Protein AF-A0A2V7TRP8-F1 (afdb_monomer_lite)

Secondary structure (DSSP, 8-state):
-HHHHHHHHHHHHHHHHHHHHHHHHHHHHHHT---SS--TTEEEEEEE--STT--HHHHHHHHHHHHHHHHHHH-TTSEEEESS-TTS----EEEEESSTT----EEEEEEE-TTHHHHHT--EEEE----TTGGG-SSEEEEEEHHHHHHHHTTS--TT-EEEETTTTEEEEEEEEE----SS-SSSPPPPEEEEETTTS--SEEEEEEE-SS-HHHHHHHHHHHHHHHHTTS-------EEEHHHHHHHHHHHT----------PPPPPP------------------------------------------------------------PPPP--------------------------------------HHHHHHHHHHHT-----------SSHHHHHHHHHHHHHHHHHHSTT-EEEETTEEEEGGGGTHHHHHHHHHHHHHHH-HHHHHHHHHHHHHHHHHHHHHHHHHHHSPPPTT---HHHHHHHH---HHHHHHHHHHHHHHHHHHHHHHHHHHHHTTT--HHHHHHHHHHHHHHHHHHHHHHHHHBTTB-HHHHHHHHHHHHHHHHHHHHHHHHHHHHHHHHHHHHHT-----SS----TT----

pLDDT: mean 70.8, std 24.38, range [22.66, 97.25]

Sequence (617 aa):
LRRAFVTGEIALAFVLLASVSVLGRSLVRVLKVNPGFEAQGVLTLSVSLPAAGYPNERVASFYAGLQRALAERLGPRASSIVDELPLTGDRGRALVSARPTDAGPEAVVREAGPDYFEVMQIPVVAGRSFDAHDDTAVQARVIVSESLAWRLFASERPVGHRIRLGPTGQEAEIIGVVGDVKHRALDEAPSPTVYLSGLQSPSRSRIVVVRSARPDADVIAVVREEVARLAGGRGLAGSARATRAHRDVHGIRAARARPRRDRAVRRRRPRRRLPTGRAGAAHRAGRRSGTHPARNAGTRRVDGGARPGGGGPAVDLGGAHVQWPRIRHGSSRWPEHRRARRDAHGGRRPRRVPRSAARGAHRSADRPSKRIGSGRRLRAMAAIETATSPLPGRRSYRYYDFVMAAFVTVLLCANLIGAAKVCRIGPVTFGAGVLFFPISYVFGDVLTEVYGYARARKVVWSGFAALVFASFMSWAVLAFPPAPDWHDQAAYEAVFGGTPRIALASLVAYWAGEFCNSYVLARMKVLSEGRHLWMRTIGSTIAGEGVDSLIFYPLAFLGRWETPVVFKVLFFNYLVKVGWEAAVTPVTYKVVNFLKRAEHEDYFDRRTDFNPFKLGA

Structure (mmCIF, N/CA/C/O backbone):
data_AF-A0A2V7TRP8-F1
#
_entry.id   AF-A0A2V7TRP8-F1
#
loop_
_atom_site.group_PDB
_atom_site.id
_atom_site.type_symbol
_atom_site.label_atom_id
_atom_site.label_alt_id
_atom_site.label_comp_id
_atom_site.label_asym_id
_atom_site.label_entity_id
_atom_site.label_seq_id
_atom_site.pdbx_PDB_ins_code
_atom_site.Cartn_x
_atom_site.Cartn_y
_atom_site.Cartn_z
_atom_site.occupancy
_atom_site.B_iso_or_equiv
_atom_site.auth_seq_id
_atom_site.auth_comp_id
_atom_site.auth_asym_id
_atom_site.auth_atom_id
_atom_site.pdbx_PDB_model_num
ATOM 1 N N . LEU A 1 1 ? 0.925 14.815 -37.763 1.00 55.44 1 LEU A N 1
ATOM 2 C CA . LEU A 1 1 ? -0.342 14.881 -36.995 1.00 55.44 1 LEU A CA 1
ATOM 3 C C . LEU A 1 1 ? -0.880 13.500 -36.630 1.00 55.44 1 LEU A C 1
ATOM 5 O O . LEU A 1 1 ? -0.786 13.160 -35.464 1.00 55.44 1 LEU A O 1
ATOM 9 N N . ARG A 1 2 ? -1.334 12.657 -37.571 1.00 54.00 2 ARG A N 1
ATOM 10 C CA . ARG A 1 2 ? -1.901 11.324 -37.246 1.00 54.00 2 ARG A CA 1
ATOM 11 C C . ARG A 1 2 ? -0.996 10.423 -36.385 1.00 54.00 2 ARG A C 1
ATOM 13 O O . ARG A 1 2 ? -1.468 9.847 -35.421 1.00 54.00 2 ARG A O 1
ATOM 20 N N . ARG A 1 3 ? 0.306 10.349 -36.693 1.00 49.78 3 ARG A N 1
ATOM 21 C CA . ARG A 1 3 ? 1.276 9.558 -35.908 1.00 49.78 3 ARG A CA 1
ATOM 22 C C . ARG A 1 3 ? 1.491 10.108 -34.492 1.00 49.78 3 ARG A C 1
ATOM 24 O O . ARG A 1 3 ? 1.522 9.334 -33.554 1.00 49.78 3 ARG A O 1
ATOM 31 N N . ALA A 1 4 ? 1.527 11.432 -34.332 1.00 62.38 4 ALA A N 1
ATOM 32 C CA . ALA A 1 4 ? 1.638 12.071 -33.018 1.00 62.38 4 ALA A CA 1
ATOM 33 C C . ALA A 1 4 ? 0.401 11.816 -32.139 1.00 62.38 4 ALA A C 1
ATOM 35 O O . ALA A 1 4 ? 0.543 11.583 -30.944 1.00 62.38 4 ALA A O 1
ATOM 36 N N . PHE A 1 5 ? -0.796 11.793 -32.738 1.00 66.00 5 PHE A N 1
ATOM 37 C CA . PHE A 1 5 ? -2.024 11.417 -32.033 1.00 66.00 5 PHE A CA 1
ATOM 38 C C . PHE A 1 5 ? -1.991 9.962 -31.559 1.00 66.00 5 PHE A C 1
ATOM 40 O O . PHE A 1 5 ? -2.284 9.710 -30.399 1.00 66.00 5 PHE A O 1
ATOM 47 N N . VAL A 1 6 ? -1.563 9.025 -32.410 1.00 75.88 6 VAL A N 1
ATOM 48 C CA . VAL A 1 6 ? -1.481 7.598 -32.050 1.00 75.88 6 VAL A CA 1
ATOM 49 C C . VAL A 1 6 ? -0.428 7.344 -30.965 1.00 75.88 6 VAL A C 1
ATOM 51 O O . VAL A 1 6 ? -0.683 6.600 -30.024 1.00 75.88 6 VAL A O 1
ATOM 54 N N . THR A 1 7 ? 0.743 7.984 -31.044 1.00 70.50 7 THR A N 1
ATOM 55 C CA . THR A 1 7 ? 1.763 7.879 -29.987 1.00 70.50 7 THR A CA 1
ATOM 56 C C . THR A 1 7 ? 1.264 8.473 -28.669 1.00 70.50 7 THR A C 1
ATOM 58 O O . THR A 1 7 ? 1.469 7.872 -27.617 1.00 70.50 7 THR A O 1
ATOM 61 N N . GLY A 1 8 ? 0.566 9.614 -28.720 1.00 73.31 8 GLY A N 1
ATOM 62 C CA . GLY A 1 8 ? -0.069 10.213 -27.545 1.00 73.31 8 GLY A CA 1
ATOM 63 C C . GLY A 1 8 ? -1.143 9.311 -26.933 1.00 73.31 8 GLY A C 1
ATOM 64 O O . GLY A 1 8 ? -1.200 9.168 -25.717 1.00 73.31 8 GLY A O 1
ATOM 65 N N . GLU A 1 9 ? -1.944 8.650 -27.765 1.00 78.50 9 GLU A N 1
ATOM 66 C CA . GLU A 1 9 ? -2.997 7.726 -27.339 1.00 78.50 9 GLU A CA 1
ATOM 67 C C . GLU A 1 9 ? -2.425 6.481 -26.648 1.00 78.50 9 GLU A C 1
ATOM 69 O O . GLU A 1 9 ? -2.890 6.100 -25.575 1.00 78.50 9 GLU A O 1
ATOM 74 N N . ILE A 1 10 ? -1.362 5.889 -27.199 1.00 77.31 10 ILE A N 1
ATOM 75 C CA . ILE A 1 10 ? -0.701 4.719 -26.602 1.00 77.31 10 ILE A CA 1
ATOM 76 C C . ILE A 1 10 ? 0.007 5.094 -25.296 1.00 77.31 10 ILE A C 1
ATOM 78 O O . ILE A 1 10 ? -0.118 4.371 -24.307 1.00 77.31 10 ILE A O 1
ATOM 82 N N . ALA A 1 11 ? 0.711 6.229 -25.255 1.00 73.19 11 ALA A N 1
ATOM 83 C CA . ALA A 1 11 ? 1.341 6.713 -24.027 1.00 73.19 11 ALA A CA 1
ATOM 84 C C . ALA A 1 11 ? 0.295 6.959 -22.926 1.00 73.19 11 ALA A C 1
ATOM 86 O O . ALA A 1 11 ? 0.476 6.520 -21.790 1.00 73.19 11 ALA A O 1
ATOM 87 N N . LEU A 1 12 ? -0.839 7.580 -23.272 1.00 71.94 12 LEU A N 1
ATOM 88 C CA . LEU A 1 12 ? -1.950 7.800 -22.348 1.00 71.94 12 LEU A CA 1
ATOM 89 C C . LEU A 1 12 ? -2.560 6.476 -21.868 1.00 71.94 12 LEU A C 1
ATOM 91 O O . LEU A 1 12 ? -2.839 6.333 -20.679 1.00 71.94 12 LEU A O 1
ATOM 95 N N . ALA A 1 13 ? -2.720 5.492 -22.756 1.00 78.56 13 ALA A N 1
ATOM 96 C CA . ALA A 1 13 ? -3.227 4.169 -22.398 1.00 78.56 13 ALA A CA 1
ATOM 97 C C . ALA A 1 13 ? -2.309 3.455 -21.392 1.00 78.56 13 ALA A C 1
ATOM 99 O O . ALA A 1 13 ? -2.800 2.885 -20.418 1.00 78.56 13 ALA A O 1
ATOM 100 N N . PHE A 1 14 ? -0.987 3.535 -21.569 1.00 80.62 14 PHE A N 1
ATOM 101 C CA . PHE A 1 14 ? -0.025 2.970 -20.618 1.00 80.62 14 PHE A CA 1
ATOM 102 C C . PHE A 1 14 ? -0.053 3.679 -19.263 1.00 80.62 14 PHE A C 1
ATOM 104 O O . PHE A 1 14 ? -0.049 3.007 -18.230 1.00 80.62 14 PHE A O 1
ATOM 111 N N . VAL A 1 15 ? -0.139 5.013 -19.253 1.00 82.31 15 VAL A N 1
ATOM 112 C CA . VAL A 1 15 ? -0.283 5.791 -18.012 1.00 82.31 15 VAL A CA 1
ATOM 113 C C . VAL A 1 15 ? -1.565 5.395 -17.283 1.00 82.31 15 VAL A C 1
ATOM 115 O O . VAL A 1 15 ? -1.511 5.065 -16.100 1.00 82.31 15 VAL A O 1
ATOM 118 N N . LEU A 1 16 ? -2.699 5.334 -17.986 1.00 81.19 16 LEU A N 1
ATOM 119 C CA . LEU A 1 16 ? -3.979 4.924 -17.404 1.00 81.19 16 LEU A CA 1
ATOM 120 C C . LEU A 1 16 ? -3.920 3.501 -16.841 1.00 81.19 16 LEU A C 1
ATOM 122 O O . LEU A 1 16 ? -4.397 3.258 -15.733 1.00 81.19 16 LEU A O 1
ATOM 126 N N . LEU A 1 17 ? -3.301 2.567 -17.561 1.00 80.44 17 LEU A N 1
ATOM 127 C CA . LEU A 1 17 ? -3.190 1.176 -17.128 1.00 80.44 17 LEU A CA 1
ATOM 128 C C . LEU A 1 17 ? -2.271 1.027 -15.905 1.00 80.44 17 LEU A C 1
ATOM 130 O O . LEU A 1 17 ? -2.589 0.271 -14.980 1.00 80.44 17 LEU A O 1
ATOM 134 N N . ALA A 1 18 ? -1.178 1.792 -15.842 1.00 71.44 18 ALA A N 1
ATOM 135 C CA . ALA A 1 18 ? -0.313 1.866 -14.668 1.00 71.44 18 ALA A CA 1
ATOM 136 C C . ALA A 1 18 ? -1.047 2.478 -13.463 1.00 71.44 18 ALA A C 1
ATOM 138 O O . ALA A 1 18 ? -1.018 1.898 -12.374 1.00 71.44 18 ALA A O 1
ATOM 139 N N . SER A 1 19 ? -1.775 3.584 -13.655 1.00 71.19 19 SER A N 1
ATOM 140 C CA . SER A 1 19 ? -2.588 4.215 -12.609 1.00 71.19 19 SER A CA 1
ATOM 141 C C . SER A 1 19 ? -3.658 3.266 -12.070 1.00 71.19 19 SER A C 1
ATOM 143 O O . SER A 1 19 ? -3.768 3.100 -10.857 1.00 71.19 19 SER A O 1
ATOM 145 N N . VAL A 1 20 ? -4.398 2.575 -12.944 1.00 78.88 20 VAL A N 1
ATOM 146 C CA . VAL A 1 20 ? -5.400 1.571 -12.545 1.00 78.88 20 VAL A CA 1
ATOM 147 C C . VAL A 1 20 ? -4.753 0.408 -11.797 1.00 78.88 20 VAL A C 1
ATOM 149 O O . VAL A 1 20 ? -5.308 -0.061 -10.809 1.00 78.88 20 VAL A O 1
ATOM 152 N N . SER A 1 21 ? -3.562 -0.034 -12.201 1.00 66.44 21 SER A N 1
ATOM 153 C CA . SER A 1 21 ? -2.849 -1.124 -11.521 1.00 66.44 21 SER A CA 1
ATOM 154 C C . SER A 1 21 ? -2.388 -0.732 -10.113 1.00 66.44 21 SER A C 1
ATOM 156 O O . SER A 1 21 ? -2.500 -1.527 -9.177 1.00 66.44 21 SER A O 1
ATOM 158 N N . VAL A 1 22 ? -1.891 0.496 -9.937 1.00 73.69 22 VAL A N 1
ATOM 159 C CA . VAL A 1 22 ? -1.499 1.034 -8.624 1.00 73.69 22 VAL A CA 1
ATOM 160 C C . VAL A 1 22 ? -2.725 1.224 -7.734 1.00 73.69 22 VAL A C 1
ATOM 162 O O . VAL A 1 22 ? -2.718 0.773 -6.588 1.00 73.69 22 VAL A O 1
ATOM 165 N N . LEU A 1 23 ? -3.803 1.803 -8.270 1.00 72.25 23 LEU A N 1
ATOM 166 C CA . LEU A 1 23 ? -5.073 1.961 -7.558 1.00 72.25 23 LEU A CA 1
ATOM 167 C C . LEU A 1 23 ? -5.680 0.608 -7.179 1.00 72.25 23 LEU A C 1
ATOM 169 O O . LEU A 1 23 ? -6.109 0.430 -6.043 1.00 72.25 23 LEU A O 1
ATOM 173 N N . GLY A 1 24 ? -5.653 -0.368 -8.087 1.00 70.81 24 GLY A N 1
ATOM 174 C CA . GLY A 1 24 ? -6.126 -1.728 -7.844 1.00 70.81 24 GLY A CA 1
ATOM 175 C C . GLY A 1 24 ? -5.341 -2.416 -6.730 1.00 70.81 24 GLY A C 1
ATOM 176 O O . GLY A 1 24 ? -5.936 -3.007 -5.831 1.00 70.81 24 GLY A O 1
ATOM 177 N N . ARG A 1 25 ? -4.009 -2.279 -6.712 1.00 63.88 25 ARG A N 1
ATOM 178 C CA . ARG A 1 25 ? -3.171 -2.802 -5.618 1.00 63.88 25 ARG A CA 1
ATOM 179 C C . ARG A 1 25 ? -3.407 -2.080 -4.295 1.00 63.88 25 ARG A C 1
ATOM 181 O O . ARG A 1 25 ? -3.449 -2.748 -3.265 1.00 63.88 25 ARG A O 1
ATOM 188 N N . SER A 1 26 ? -3.571 -0.758 -4.314 1.00 60.62 26 SER A N 1
ATOM 189 C CA . SER A 1 26 ? -3.910 0.027 -3.121 1.00 60.62 26 SER A CA 1
ATOM 190 C C . SER A 1 26 ? -5.254 -0.423 -2.543 1.00 60.62 26 SER A C 1
ATOM 192 O O . SER A 1 26 ? -5.346 -0.752 -1.363 1.00 60.62 26 SER A O 1
ATOM 194 N N . LEU A 1 27 ? -6.264 -0.588 -3.402 1.00 65.69 27 LEU A N 1
ATOM 195 C CA . LEU A 1 27 ? -7.580 -1.082 -3.014 1.00 65.69 27 LEU A CA 1
ATOM 196 C C . LEU A 1 27 ? -7.511 -2.498 -2.429 1.00 65.69 27 LEU A C 1
ATOM 198 O O . LEU A 1 27 ? -8.081 -2.739 -1.370 1.00 65.69 27 LEU A O 1
ATOM 202 N N . VAL A 1 28 ? -6.785 -3.425 -3.064 1.00 64.31 28 VAL A N 1
ATOM 203 C CA . VAL A 1 28 ? -6.601 -4.791 -2.538 1.00 64.31 28 VAL A CA 1
ATOM 204 C C . VAL A 1 28 ? -5.853 -4.782 -1.204 1.00 64.31 28 VAL A C 1
ATOM 206 O O . VAL A 1 28 ? -6.186 -5.572 -0.325 1.00 64.31 28 VAL A O 1
ATOM 209 N N . ARG A 1 29 ? -4.865 -3.896 -1.025 1.00 62.72 29 ARG A N 1
ATOM 210 C CA . ARG A 1 29 ? -4.139 -3.759 0.243 1.00 62.72 29 ARG A CA 1
ATOM 211 C C . ARG A 1 29 ? -5.068 -3.269 1.348 1.00 62.72 29 ARG A C 1
ATOM 213 O O . ARG A 1 29 ? -5.086 -3.897 2.396 1.00 62.72 29 ARG A O 1
ATOM 220 N N . VAL A 1 30 ? -5.880 -2.242 1.089 1.00 61.19 30 VAL A N 1
ATOM 221 C CA . VAL A 1 30 ? -6.886 -1.730 2.038 1.00 61.19 30 VAL A CA 1
ATOM 222 C C . VAL A 1 30 ? -7.924 -2.801 2.390 1.00 61.19 30 VAL A C 1
ATOM 224 O O . VAL A 1 30 ? -8.278 -2.943 3.553 1.00 61.19 30 VAL A O 1
ATOM 227 N N . LEU A 1 31 ? -8.368 -3.602 1.416 1.00 64.25 31 LEU A N 1
ATOM 228 C CA . LEU A 1 31 ? -9.324 -4.695 1.650 1.00 64.25 31 LEU A CA 1
ATOM 229 C C . LEU A 1 31 ? -8.741 -5.871 2.450 1.00 64.25 31 LEU A C 1
ATOM 231 O O . LEU A 1 31 ? -9.507 -6.666 2.983 1.00 64.25 31 LEU A O 1
ATOM 235 N N . LYS A 1 32 ? -7.411 -6.001 2.520 1.00 64.38 32 LYS A N 1
ATOM 236 C CA . LYS A 1 32 ? -6.712 -7.046 3.286 1.00 64.38 32 LYS A CA 1
ATOM 237 C C . LYS A 1 32 ? -6.153 -6.553 4.621 1.00 64.38 32 LYS A C 1
ATOM 239 O O . LYS A 1 32 ? -5.512 -7.337 5.317 1.00 64.38 32 LYS A O 1
ATOM 244 N N . VAL A 1 33 ? -6.339 -5.277 4.973 1.00 74.06 33 VAL A N 1
ATOM 245 C CA . VAL A 1 33 ? -5.919 -4.791 6.290 1.00 74.06 33 VAL A CA 1
ATOM 246 C C . VAL A 1 33 ? -6.777 -5.477 7.342 1.00 74.06 33 VAL A C 1
ATOM 248 O O . VAL A 1 33 ? -7.998 -5.355 7.315 1.00 74.06 33 VAL A O 1
ATOM 251 N N . ASN A 1 34 ? -6.128 -6.188 8.263 1.00 79.50 34 ASN A N 1
ATOM 252 C CA . ASN A 1 34 ? -6.796 -6.774 9.413 1.00 79.50 34 ASN A CA 1
ATOM 253 C C . ASN A 1 34 ? -7.303 -5.635 10.324 1.00 79.50 34 ASN A C 1
ATOM 255 O O . ASN A 1 34 ? -6.483 -4.857 10.825 1.00 79.50 34 ASN A O 1
ATOM 259 N N . PRO A 1 35 ? -8.624 -5.494 10.526 1.00 85.75 35 PRO A N 1
ATOM 260 C CA . PRO A 1 35 ? -9.181 -4.424 11.343 1.00 85.75 35 PRO A CA 1
ATOM 261 C C . PRO A 1 35 ? -9.107 -4.707 12.856 1.00 85.75 35 PRO A C 1
ATOM 263 O O . PRO A 1 35 ? -9.474 -3.832 13.642 1.00 85.75 35 PRO A O 1
ATOM 266 N N . GLY A 1 36 ? -8.651 -5.898 13.261 1.00 87.56 36 GLY A N 1
ATOM 267 C CA . GLY A 1 36 ? -8.557 -6.341 14.656 1.00 87.56 36 GLY A CA 1
ATOM 268 C C . GLY A 1 36 ? -9.799 -7.064 15.188 1.00 87.56 36 GLY A C 1
ATOM 269 O O . GLY A 1 36 ? -9.837 -7.409 16.363 1.00 87.56 36 GLY A O 1
ATOM 270 N N . PHE A 1 37 ? -10.818 -7.282 14.349 1.00 91.44 37 PHE A N 1
ATOM 271 C CA . PHE A 1 37 ? -12.077 -7.959 14.686 1.00 91.44 37 PHE A CA 1
ATO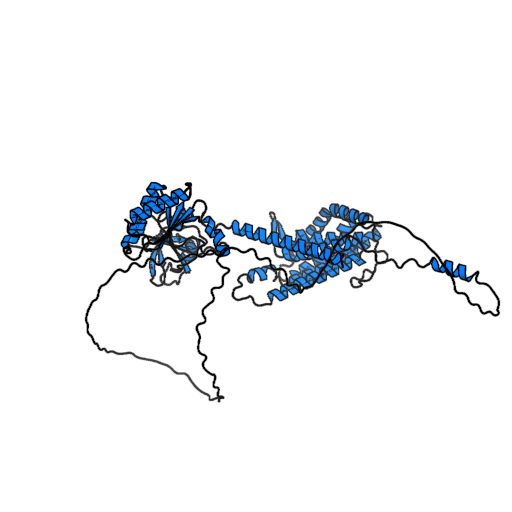M 272 C C . PHE A 1 37 ? -12.685 -8.634 13.445 1.00 91.44 37 PHE A C 1
ATOM 274 O O . PHE A 1 37 ? -12.395 -8.216 12.323 1.00 91.44 37 PHE A O 1
ATOM 281 N N . GLU A 1 38 ? -13.583 -9.609 13.623 1.00 90.31 38 GLU A N 1
ATOM 282 C CA . GLU A 1 38 ? -14.265 -10.277 12.502 1.00 90.31 38 GLU A CA 1
ATOM 283 C C . GLU A 1 38 ? -15.735 -9.876 12.386 1.00 90.31 38 GLU A C 1
ATOM 285 O O . GLU A 1 38 ? -16.582 -10.245 13.201 1.00 90.31 38 GLU A O 1
ATOM 290 N N . ALA A 1 39 ? -16.062 -9.145 11.319 1.00 86.56 39 ALA A N 1
ATOM 291 C CA . ALA A 1 39 ? -17.414 -8.647 11.074 1.00 86.56 39 ALA A CA 1
ATOM 292 C C . ALA A 1 39 ? -18.347 -9.673 10.403 1.00 86.56 39 ALA A C 1
ATOM 294 O O . ALA A 1 39 ? -19.568 -9.474 10.403 1.00 86.56 39 ALA A O 1
ATOM 295 N N . GLN A 1 40 ? -17.824 -10.734 9.769 1.00 85.56 40 GLN A N 1
ATOM 296 C CA . GLN A 1 40 ? -18.693 -11.690 9.072 1.00 85.56 40 GLN A CA 1
ATOM 297 C C . GLN A 1 40 ? -19.496 -12.514 10.082 1.00 85.56 40 GLN A C 1
ATOM 299 O O . GLN A 1 40 ? -18.984 -12.930 11.116 1.00 85.56 40 GLN A O 1
ATOM 304 N N . GLY A 1 41 ? -20.776 -12.737 9.777 1.00 87.44 41 GLY A N 1
ATOM 305 C CA . GLY A 1 41 ? -21.697 -13.455 10.664 1.00 87.44 41 GLY A CA 1
ATOM 306 C C . GLY A 1 41 ? -22.175 -12.654 11.880 1.00 87.44 41 GLY A C 1
ATOM 307 O O . GLY A 1 41 ? -22.847 -13.229 12.730 1.00 87.44 41 GLY A O 1
ATOM 308 N N . VAL A 1 42 ? -21.853 -11.353 11.968 1.00 93.06 42 VAL A N 1
ATOM 309 C CA . VAL A 1 42 ? -22.321 -10.462 13.042 1.00 93.06 42 VAL A CA 1
ATOM 310 C C . VAL A 1 42 ? -23.467 -9.573 12.554 1.00 93.06 42 VAL A C 1
ATOM 312 O O . VAL A 1 42 ? -23.335 -8.786 11.606 1.00 93.06 42 VAL A O 1
ATOM 315 N N . LEU A 1 43 ? -24.598 -9.680 13.240 1.00 92.88 43 LEU A N 1
ATOM 316 C CA . LEU A 1 43 ? -25.752 -8.805 13.117 1.00 92.88 43 LEU A CA 1
ATOM 317 C C . LEU A 1 43 ? -25.724 -7.759 14.235 1.00 92.88 43 LEU A C 1
ATOM 319 O O . LEU A 1 43 ? -25.410 -8.074 15.381 1.00 92.88 43 LEU A O 1
ATOM 323 N N . THR A 1 44 ? -26.082 -6.519 13.907 1.00 92.06 44 THR A N 1
ATOM 324 C CA . THR A 1 44 ? -26.140 -5.427 14.883 1.00 92.06 44 THR A CA 1
ATOM 325 C C . THR A 1 44 ? -27.539 -4.829 14.940 1.00 92.06 44 THR A C 1
ATOM 327 O O . THR A 1 44 ? -28.193 -4.644 13.906 1.00 92.06 44 THR A O 1
ATOM 330 N N . LEU A 1 45 ? -28.016 -4.552 16.152 1.00 90.00 45 LEU A N 1
ATOM 331 C CA . LEU A 1 45 ? -29.308 -3.921 16.394 1.00 90.00 45 LEU A CA 1
ATOM 332 C C . LEU A 1 45 ? -29.140 -2.786 17.399 1.00 90.00 45 LEU A C 1
ATOM 334 O O . LEU A 1 45 ? -28.672 -2.996 18.514 1.00 90.00 45 LEU A O 1
ATOM 338 N N . SER A 1 46 ? -29.558 -1.578 17.029 1.00 88.62 46 SER A N 1
ATOM 339 C CA . SER A 1 46 ? -29.630 -0.472 17.984 1.00 88.62 46 SER A CA 1
ATOM 340 C C . SER A 1 46 ? -30.878 -0.602 18.853 1.00 88.62 46 SER A C 1
ATOM 342 O O . SER A 1 46 ? -31.997 -0.658 18.335 1.00 88.62 46 SER A O 1
ATOM 344 N N . VAL A 1 47 ? -30.684 -0.606 20.169 1.00 88.25 47 VAL A N 1
ATOM 345 C CA . VAL A 1 47 ? -31.752 -0.592 21.170 1.00 88.25 47 VAL A CA 1
ATOM 346 C C . VAL A 1 47 ? -31.711 0.749 21.890 1.00 88.25 47 VAL A C 1
ATOM 348 O O . VAL A 1 47 ? -30.674 1.164 22.404 1.00 88.25 47 VAL A O 1
ATOM 351 N N . SER A 1 48 ? -32.848 1.446 21.893 1.00 86.69 48 SER A N 1
ATOM 352 C CA . SER A 1 48 ? -33.012 2.736 22.559 1.00 86.69 48 SER A CA 1
ATOM 353 C C . SER A 1 48 ? -34.206 2.672 23.502 1.00 86.69 48 SER A C 1
ATOM 355 O O . SER A 1 48 ? -35.328 2.394 23.074 1.00 86.69 48 SER A O 1
ATOM 357 N N . LEU A 1 49 ? -33.947 2.900 24.787 1.00 85.50 49 LEU A N 1
ATOM 358 C CA . LEU A 1 49 ? -34.942 2.883 25.852 1.00 85.50 49 LEU A CA 1
ATOM 359 C C . LEU A 1 49 ? -35.455 4.308 26.117 1.00 85.50 49 LEU A C 1
ATOM 361 O O . LEU A 1 49 ? -34.649 5.242 26.209 1.00 85.50 49 LEU A O 1
ATOM 365 N N . PRO A 1 50 ? -36.776 4.510 26.275 1.00 81.62 50 PRO A N 1
ATOM 366 C CA . PRO A 1 50 ? -37.322 5.825 26.579 1.00 81.62 50 PRO A CA 1
ATOM 367 C C . PRO A 1 50 ? -36.832 6.306 27.948 1.00 81.62 50 PRO A C 1
ATOM 369 O O . PRO A 1 50 ? -36.773 5.544 28.910 1.00 81.62 50 PRO A O 1
ATOM 372 N N . ALA A 1 51 ? -36.502 7.596 28.056 1.00 79.81 51 ALA A N 1
ATOM 373 C CA . ALA A 1 51 ? -36.077 8.174 29.332 1.00 79.81 51 ALA A CA 1
ATOM 374 C C . ALA A 1 51 ? -37.167 8.052 30.409 1.00 79.81 51 ALA A C 1
ATOM 376 O O . ALA A 1 51 ? -36.874 7.776 31.573 1.00 79.81 51 ALA A O 1
ATOM 377 N N . ALA A 1 52 ? -38.429 8.205 29.998 1.00 77.12 52 ALA A N 1
ATOM 378 C CA . ALA A 1 52 ? -39.584 7.956 30.842 1.00 77.12 52 ALA A CA 1
ATOM 379 C C . ALA A 1 52 ? -39.702 6.453 31.137 1.00 77.12 52 ALA A C 1
ATOM 381 O O . ALA A 1 52 ? -39.922 5.640 30.241 1.00 77.12 52 ALA A O 1
ATOM 382 N N . GLY A 1 53 ? -39.557 6.087 32.410 1.00 79.19 53 GLY A N 1
ATOM 383 C CA . GLY A 1 53 ? -39.737 4.713 32.870 1.00 79.19 53 GLY A CA 1
ATOM 384 C C . GLY A 1 53 ? -38.482 3.841 32.864 1.00 79.19 53 GLY A C 1
ATOM 385 O O . GLY A 1 53 ? -38.605 2.692 33.277 1.00 79.19 53 GLY A O 1
ATOM 386 N N . TYR A 1 54 ? -37.305 4.358 32.487 1.00 84.44 54 TYR A N 1
ATOM 387 C CA . TYR A 1 54 ? -36.019 3.646 32.577 1.00 84.44 54 TYR A CA 1
ATOM 388 C C . TYR A 1 54 ? -34.947 4.488 33.303 1.00 84.44 54 TYR A C 1
ATOM 390 O O . TYR A 1 54 ? -34.107 5.132 32.656 1.00 84.44 54 TYR A O 1
ATOM 398 N N . PRO A 1 55 ? -34.969 4.514 34.654 1.00 85.62 55 PRO A N 1
ATOM 399 C CA . PRO A 1 55 ? -33.831 4.984 35.451 1.00 85.62 55 PRO A CA 1
ATOM 400 C C . PRO A 1 55 ? -32.615 4.059 35.274 1.00 85.62 55 PRO A C 1
ATOM 402 O O . PRO A 1 55 ? -32.770 2.925 34.823 1.00 85.62 55 PRO A O 1
ATOM 405 N N . ASN A 1 56 ? -31.415 4.520 35.644 1.00 83.44 56 ASN A N 1
ATOM 406 C CA . ASN A 1 56 ? -30.149 3.810 35.395 1.00 83.44 56 ASN A CA 1
ATOM 407 C C . ASN A 1 56 ? -30.150 2.356 35.903 1.00 83.44 56 ASN A C 1
ATOM 409 O O . ASN A 1 56 ? -29.746 1.457 35.173 1.00 83.44 56 ASN A O 1
ATOM 413 N N . GLU A 1 57 ? -30.693 2.104 37.096 1.00 83.06 57 GLU A N 1
ATOM 414 C CA . GLU A 1 57 ? -30.833 0.751 37.662 1.00 83.06 57 GLU A CA 1
ATOM 415 C C . GLU A 1 57 ? -31.704 -0.168 36.789 1.00 83.06 57 GLU A C 1
ATOM 417 O O . GLU A 1 57 ? -31.405 -1.347 36.577 1.00 83.06 57 GLU A O 1
ATOM 422 N N . ARG A 1 58 ? -32.782 0.383 36.218 1.00 86.12 58 ARG A N 1
ATOM 423 C CA . ARG A 1 58 ? -33.656 -0.351 35.297 1.00 86.12 58 ARG A CA 1
ATOM 424 C C . ARG A 1 58 ? -33.000 -0.582 33.936 1.00 86.12 58 ARG A C 1
ATOM 426 O O . ARG A 1 58 ? -33.270 -1.587 33.294 1.00 86.12 58 ARG A O 1
ATOM 433 N N . VAL A 1 59 ? -32.151 0.340 33.486 1.00 87.31 59 VAL A N 1
ATOM 434 C CA . VAL A 1 59 ? -31.373 0.178 32.250 1.00 87.31 59 VAL A CA 1
ATOM 435 C C . VAL A 1 59 ? -30.375 -0.970 32.399 1.00 87.31 59 VAL A C 1
ATOM 437 O O . VAL A 1 59 ? -30.336 -1.848 31.540 1.00 87.31 59 VAL A O 1
ATOM 440 N N . ALA A 1 60 ? -29.617 -0.996 33.499 1.00 84.75 60 ALA A N 1
ATOM 441 C CA . ALA A 1 60 ? -28.656 -2.061 33.777 1.00 84.75 60 ALA A CA 1
ATOM 442 C C . ALA A 1 60 ? -29.351 -3.431 33.863 1.00 84.75 60 ALA A C 1
ATOM 444 O O . ALA A 1 60 ? -28.971 -4.364 33.156 1.00 84.75 60 ALA A O 1
ATOM 445 N N . SER A 1 61 ? -30.435 -3.532 34.645 1.00 87.44 61 SER A N 1
ATOM 446 C CA . SER A 1 61 ? -31.212 -4.778 34.755 1.00 87.44 61 SER A CA 1
ATOM 447 C C . SER A 1 61 ? -31.860 -5.213 33.436 1.00 87.44 61 SER A C 1
ATOM 449 O O . SER A 1 61 ? -31.893 -6.410 33.154 1.00 87.44 61 SER A O 1
ATOM 451 N N . PHE A 1 62 ? -32.320 -4.278 32.594 1.00 90.44 62 PHE A N 1
ATOM 452 C CA . PHE A 1 62 ? -32.848 -4.598 31.265 1.00 90.44 62 PHE A CA 1
ATOM 453 C C . PHE A 1 62 ? -31.786 -5.257 30.379 1.00 90.44 62 PHE A C 1
ATOM 455 O O . PHE A 1 62 ? -32.041 -6.319 29.816 1.00 90.44 62 PHE A O 1
ATOM 462 N N . TYR A 1 63 ? -30.595 -4.660 30.263 1.00 89.56 63 TYR A N 1
ATOM 463 C CA . TYR A 1 63 ? -29.542 -5.205 29.403 1.00 89.56 63 TYR A CA 1
ATOM 464 C C . TYR A 1 63 ? -28.954 -6.511 29.948 1.00 89.56 63 TYR A C 1
ATOM 466 O O . TYR A 1 63 ? -28.732 -7.431 29.164 1.00 89.56 63 TYR A O 1
ATOM 474 N N . ALA A 1 64 ? -28.796 -6.641 31.269 1.00 87.94 64 ALA A N 1
ATOM 475 C CA . ALA A 1 64 ? -28.400 -7.902 31.896 1.00 87.94 64 ALA A CA 1
ATOM 476 C C . ALA A 1 64 ? -29.431 -9.021 31.639 1.00 87.94 64 ALA A C 1
ATOM 478 O O . ALA A 1 64 ? -29.068 -10.156 31.321 1.00 87.94 64 ALA A O 1
ATOM 479 N N . GLY A 1 65 ? -30.729 -8.702 31.725 1.00 90.25 65 GLY A N 1
ATOM 480 C CA . GLY A 1 65 ? -31.812 -9.630 31.391 1.00 90.25 65 GLY A CA 1
ATOM 481 C C . GLY A 1 65 ? -31.839 -10.002 29.908 1.00 90.25 65 GLY A C 1
ATOM 482 O O . GLY A 1 65 ? -32.016 -11.173 29.573 1.00 90.25 65 GLY A O 1
ATOM 483 N N . LEU A 1 66 ? -31.615 -9.025 29.023 1.00 90.88 66 LEU A N 1
ATOM 484 C CA . LEU A 1 66 ? -31.574 -9.234 27.576 1.00 90.88 66 LEU A CA 1
ATOM 485 C C . LEU A 1 66 ? -30.419 -10.153 27.189 1.00 90.88 66 LEU A C 1
ATOM 487 O O . LEU A 1 66 ? -30.621 -11.097 26.432 1.00 90.88 66 LEU A O 1
ATOM 491 N N . GLN A 1 67 ? -29.230 -9.920 27.738 1.00 89.06 67 GLN A N 1
ATOM 492 C CA . GLN A 1 67 ? -28.069 -10.760 27.475 1.00 89.06 67 GLN A CA 1
ATOM 493 C C . GLN A 1 67 ? -28.302 -12.213 27.899 1.00 89.06 67 GLN A C 1
ATOM 495 O O . GLN A 1 67 ? -28.009 -13.124 27.127 1.00 89.06 67 GLN A O 1
ATOM 500 N N . ARG A 1 68 ? -28.888 -12.438 29.082 1.00 90.19 68 ARG A N 1
ATOM 501 C CA . ARG A 1 68 ? -29.218 -13.788 29.564 1.00 90.19 68 ARG A CA 1
ATOM 502 C C . ARG A 1 68 ? -30.220 -14.493 28.649 1.00 90.19 68 ARG A C 1
ATOM 504 O O . ARG A 1 68 ? -29.975 -15.617 28.227 1.00 90.19 68 ARG A O 1
ATOM 511 N N . ALA A 1 69 ? -31.302 -13.808 28.286 1.00 92.50 69 ALA A N 1
ATOM 512 C CA . ALA A 1 69 ? -32.336 -14.375 27.423 1.00 92.50 69 ALA A CA 1
ATOM 513 C C . ALA A 1 69 ? -31.820 -14.692 26.007 1.00 92.50 69 ALA A C 1
ATOM 515 O O . ALA A 1 69 ? -32.168 -15.717 25.417 1.00 92.50 69 ALA A O 1
ATOM 516 N N . LEU A 1 70 ? -30.952 -13.838 25.456 1.00 92.62 70 LEU A N 1
ATOM 517 C CA . LEU A 1 70 ? -30.317 -14.097 24.165 1.00 92.62 70 LEU A CA 1
ATOM 518 C C . LEU A 1 70 ? -29.324 -15.260 24.241 1.00 92.62 70 LEU A C 1
ATOM 520 O O . LEU A 1 70 ? -29.300 -16.073 23.317 1.00 92.62 70 LEU A O 1
ATOM 524 N N . ALA A 1 71 ? -28.567 -15.389 25.333 1.00 91.00 71 ALA A N 1
ATOM 525 C CA . ALA A 1 71 ? -27.674 -16.526 25.542 1.00 91.00 71 ALA A CA 1
ATOM 526 C C . ALA A 1 71 ? -28.443 -17.860 25.599 1.00 91.00 71 ALA A C 1
ATOM 528 O O . ALA A 1 71 ? -28.010 -18.846 25.005 1.00 91.00 71 ALA A O 1
ATOM 529 N N . GLU A 1 72 ? -29.617 -17.886 26.233 1.00 92.75 72 GLU A N 1
ATOM 530 C CA . GLU A 1 72 ? -30.483 -19.074 26.290 1.00 92.75 72 GLU A CA 1
ATOM 531 C C . GLU A 1 72 ? -31.017 -19.485 24.904 1.00 92.75 72 GLU A C 1
ATOM 533 O O . GLU A 1 72 ? -31.067 -20.672 24.583 1.00 92.75 72 GLU A O 1
ATOM 538 N N . ARG A 1 73 ? -31.396 -18.524 24.048 1.00 93.69 73 ARG A N 1
ATOM 539 C CA . ARG A 1 73 ? -32.057 -18.813 22.754 1.00 93.69 73 ARG A CA 1
ATOM 540 C C . ARG A 1 73 ? -31.115 -18.937 21.557 1.00 93.69 73 ARG A C 1
ATOM 542 O O . ARG A 1 73 ? -31.428 -19.638 20.582 1.00 93.69 73 ARG A O 1
ATOM 549 N N . LEU A 1 74 ? -30.007 -18.204 21.577 1.00 91.44 74 LEU A N 1
ATOM 550 C CA . LEU A 1 74 ? -29.035 -18.132 20.481 1.00 91.44 74 LEU A CA 1
ATOM 551 C C . LEU A 1 74 ? -27.742 -18.895 20.789 1.00 91.44 74 LEU A C 1
ATOM 553 O O . LEU A 1 74 ? -26.990 -19.181 19.858 1.00 91.44 74 LEU A O 1
ATOM 557 N N . GLY A 1 75 ? -27.529 -19.274 22.051 1.00 90.00 75 GLY A N 1
ATOM 558 C CA . GLY A 1 75 ? -26.356 -19.992 22.535 1.00 90.00 75 GLY A CA 1
ATOM 559 C C . GLY A 1 75 ? -25.450 -19.118 23.414 1.00 90.00 75 GLY A C 1
ATOM 560 O O . GLY A 1 75 ? -25.488 -17.885 23.329 1.00 90.00 75 GLY A O 1
ATOM 561 N N . PRO A 1 76 ? -24.608 -19.741 24.257 1.00 87.19 76 PRO A N 1
ATOM 562 C CA . PRO A 1 76 ? -23.672 -19.012 25.103 1.00 87.19 76 PRO A CA 1
ATOM 563 C C . PRO A 1 76 ? -22.694 -18.208 24.240 1.00 87.19 76 PRO A C 1
ATOM 565 O O . PRO A 1 76 ? -22.255 -18.679 23.190 1.00 87.19 76 PRO A O 1
ATOM 568 N N . ARG A 1 77 ? -22.347 -16.993 24.682 1.00 86.38 77 ARG A N 1
ATOM 569 C CA . ARG A 1 77 ? -21.426 -16.080 23.978 1.00 86.38 77 ARG A CA 1
ATOM 570 C C . ARG A 1 77 ? -21.835 -15.728 22.540 1.00 86.38 77 ARG A C 1
ATOM 572 O O . ARG A 1 77 ? -20.999 -15.316 21.741 1.00 86.38 77 ARG A O 1
ATOM 579 N N . ALA A 1 78 ? -23.111 -15.893 22.184 1.00 89.31 78 ALA A N 1
ATOM 580 C CA . ALA A 1 78 ? -23.619 -15.533 20.861 1.00 89.31 78 ALA A CA 1
ATOM 581 C C . ALA A 1 78 ? -23.940 -14.036 20.738 1.00 89.31 78 ALA A C 1
ATOM 583 O O . ALA A 1 78 ? -24.035 -13.517 19.626 1.00 89.31 78 ALA A O 1
ATOM 584 N N . SER A 1 79 ? -24.118 -13.326 21.855 1.00 94.00 79 SER A N 1
ATOM 585 C CA . SER A 1 79 ? -24.516 -11.918 21.854 1.00 94.00 79 SER A CA 1
ATOM 586 C C . SER A 1 79 ? -23.864 -11.109 22.961 1.00 94.00 79 SER A C 1
ATOM 588 O O . SER A 1 79 ? -23.660 -11.619 24.058 1.00 94.00 79 SER A O 1
ATOM 590 N N . SER A 1 80 ? -23.642 -9.827 22.692 1.00 93.62 80 SER A N 1
ATOM 591 C CA . SER A 1 80 ? -23.174 -8.850 23.671 1.00 93.62 80 SER A CA 1
ATOM 592 C C . SER A 1 80 ? -23.709 -7.451 23.338 1.00 93.62 80 SER A C 1
ATOM 594 O O . SER A 1 80 ? -24.491 -7.275 22.397 1.00 93.62 80 SER A O 1
ATOM 596 N N . ILE A 1 81 ? -23.292 -6.445 24.102 1.00 92.12 81 ILE A N 1
ATOM 597 C CA . ILE A 1 81 ? -23.617 -5.035 23.883 1.00 92.12 81 ILE A CA 1
ATOM 598 C C . ILE A 1 81 ? -22.355 -4.184 23.754 1.00 92.12 81 ILE A C 1
ATOM 600 O O . ILE A 1 81 ? -21.321 -4.491 24.341 1.00 92.12 81 ILE A O 1
ATOM 604 N N . VAL A 1 82 ? -22.465 -3.083 23.017 1.00 92.62 82 VAL A N 1
ATOM 605 C CA . VAL A 1 82 ? -21.433 -2.046 22.927 1.00 92.62 82 VAL A CA 1
ATOM 606 C C . VAL A 1 82 ? -22.072 -0.661 22.791 1.00 92.62 82 VAL A C 1
ATOM 608 O O . VAL A 1 82 ? -23.220 -0.534 22.350 1.00 92.62 82 VAL A O 1
ATOM 611 N N . ASP A 1 83 ? -21.368 0.390 23.195 1.00 89.06 83 ASP A N 1
ATOM 612 C CA . ASP A 1 83 ? -21.769 1.783 22.967 1.00 89.06 83 ASP A CA 1
ATOM 613 C C . ASP A 1 83 ? -21.577 2.236 21.511 1.00 89.06 83 ASP A C 1
ATOM 615 O O . ASP A 1 83 ? -22.468 2.867 20.936 1.00 89.06 83 ASP A O 1
ATOM 619 N N . GLU A 1 84 ? -20.444 1.892 20.898 1.00 89.12 84 GLU A N 1
ATO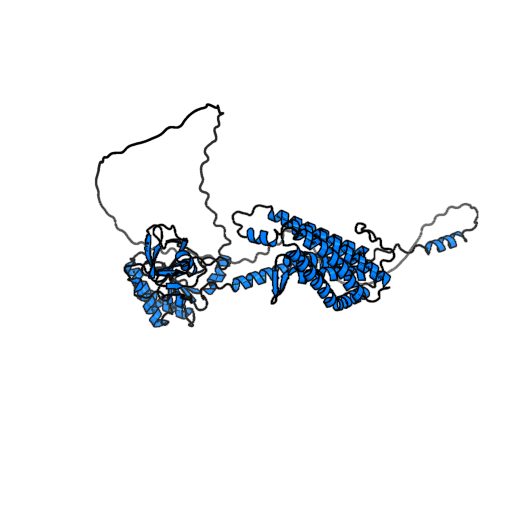M 620 C CA . GLU A 1 84 ? -20.098 2.276 19.529 1.00 89.12 84 GLU A CA 1
ATOM 621 C C . GLU A 1 84 ? -19.318 1.164 18.811 1.00 89.12 84 GLU A C 1
ATOM 623 O O . GLU A 1 84 ? -18.337 0.625 19.325 1.00 89.12 84 GLU A O 1
ATOM 628 N N . LEU A 1 85 ? -19.740 0.828 17.588 1.00 90.12 85 LEU A N 1
ATOM 629 C CA . LEU A 1 85 ? -19.097 -0.214 16.787 1.00 90.12 85 LEU A CA 1
ATOM 630 C C . LEU A 1 85 ? -17.731 0.252 16.253 1.00 90.12 85 LEU A C 1
ATOM 632 O O . LEU A 1 85 ? -17.580 1.425 15.883 1.00 90.12 85 LEU A O 1
ATOM 636 N N . PRO A 1 86 ? -16.755 -0.660 16.099 1.00 89.06 86 PRO A N 1
ATOM 637 C CA . PRO A 1 86 ? -15.545 -0.379 15.335 1.00 89.06 86 PRO A CA 1
ATOM 638 C C . PRO A 1 86 ? -15.867 0.182 13.940 1.00 89.06 86 PRO A C 1
ATOM 640 O O . PRO A 1 86 ? -16.863 -0.194 13.321 1.00 89.06 86 PRO A O 1
ATOM 643 N N . LEU A 1 87 ? -15.023 1.088 13.442 1.00 85.12 87 LEU A N 1
ATOM 644 C CA . LEU A 1 87 ? -15.167 1.795 12.158 1.00 85.12 87 LEU A CA 1
ATOM 645 C C . LEU A 1 87 ? -16.395 2.718 12.027 1.00 85.12 87 LEU A C 1
ATOM 647 O O . LEU A 1 87 ? -16.607 3.285 10.955 1.00 85.12 87 LEU A O 1
ATOM 651 N N . THR A 1 88 ? -17.192 2.917 13.082 1.00 79.44 88 THR A N 1
ATOM 652 C CA . THR A 1 88 ? -18.337 3.854 13.053 1.00 79.44 88 THR A CA 1
ATOM 653 C C . THR A 1 88 ? -18.045 5.209 13.703 1.00 79.44 88 THR A C 1
ATOM 655 O O . THR A 1 88 ? -18.777 6.176 13.469 1.00 79.44 88 THR A O 1
ATOM 658 N N . GLY A 1 89 ? -16.930 5.308 14.430 1.00 69.50 89 GLY A N 1
ATOM 659 C CA . GLY A 1 89 ? -16.495 6.500 15.145 1.00 69.50 89 GLY A CA 1
ATOM 660 C C . GLY A 1 89 ? -15.546 6.165 16.295 1.00 69.50 89 GLY A C 1
ATOM 661 O O . GLY A 1 89 ? -15.276 4.999 16.585 1.00 69.50 89 GLY A O 1
ATOM 662 N N . ASP A 1 90 ? -15.039 7.211 16.937 1.00 68.69 90 ASP A N 1
ATOM 663 C CA . ASP A 1 90 ? -14.148 7.195 18.099 1.00 68.69 90 ASP A CA 1
ATOM 664 C C . ASP A 1 90 ? -14.664 8.136 19.204 1.00 68.69 90 ASP A C 1
ATOM 666 O O . ASP A 1 90 ? -13.886 8.809 19.885 1.00 68.69 90 ASP A O 1
ATOM 670 N N . ARG A 1 91 ? -15.995 8.224 19.369 1.00 64.88 91 ARG A N 1
ATOM 671 C CA . ARG A 1 91 ? -16.590 9.040 20.434 1.00 64.88 91 ARG A CA 1
ATOM 672 C C . ARG A 1 91 ? -16.157 8.474 21.781 1.00 64.88 91 ARG A C 1
ATOM 674 O O . ARG A 1 91 ? -16.155 7.266 21.964 1.00 64.88 91 ARG A O 1
ATOM 681 N N . GLY A 1 92 ? -15.809 9.360 22.709 1.00 75.25 92 GLY A N 1
ATOM 682 C CA . GLY A 1 92 ? -15.243 8.971 23.997 1.00 75.25 92 GLY A CA 1
ATOM 683 C C . GLY A 1 92 ? -13.734 8.792 23.889 1.00 75.25 92 GLY A C 1
ATOM 684 O O . GLY A 1 92 ? -13.243 7.747 23.476 1.00 75.25 92 GLY A O 1
ATOM 685 N N . ARG A 1 93 ? -12.994 9.834 24.270 1.00 86.00 93 ARG A N 1
ATOM 686 C CA . ARG A 1 93 ? -11.552 9.770 24.494 1.00 86.00 93 ARG A CA 1
ATOM 687 C C . ARG A 1 93 ? -11.259 10.248 25.902 1.00 86.00 93 ARG A C 1
ATOM 689 O O . ARG A 1 93 ? -11.900 11.184 26.383 1.00 86.00 93 ARG A O 1
ATOM 696 N N . ALA A 1 94 ? -10.302 9.608 26.549 1.00 87.38 94 ALA A N 1
ATOM 697 C CA . ALA A 1 94 ? -9.833 10.005 27.862 1.00 87.38 94 ALA A CA 1
ATOM 698 C C . ALA A 1 94 ? -8.318 9.860 27.932 1.00 87.38 94 ALA A C 1
ATOM 700 O O . ALA A 1 94 ? -7.732 8.977 27.306 1.00 87.38 94 ALA A O 1
ATOM 701 N N . LEU A 1 95 ? -7.690 10.722 28.726 1.00 89.19 95 LEU A N 1
ATOM 702 C CA . LEU A 1 95 ? -6.328 10.484 29.171 1.00 89.19 95 LEU A CA 1
ATOM 703 C C . LEU A 1 95 ? -6.337 9.323 30.163 1.00 89.19 95 LEU A C 1
ATOM 705 O O . LEU A 1 95 ? -7.170 9.287 31.075 1.00 89.19 95 LEU A O 1
ATOM 709 N N . VAL A 1 96 ? -5.424 8.381 29.962 1.00 89.94 96 VAL A N 1
ATOM 710 C CA . VAL A 1 96 ? -5.281 7.192 30.799 1.00 89.94 96 VAL A CA 1
ATOM 711 C C . VAL A 1 96 ? -3.889 7.194 31.392 1.00 89.94 96 VAL A C 1
ATOM 713 O O . VAL A 1 96 ? -2.916 7.195 30.650 1.00 89.94 96 VAL A O 1
ATOM 716 N N . SER A 1 97 ? -3.776 7.178 32.717 1.00 89.19 97 SER A N 1
ATOM 717 C CA . SER A 1 97 ? -2.476 7.188 33.401 1.00 89.19 97 SER A CA 1
ATOM 718 C C . SER A 1 97 ? -2.333 5.992 34.335 1.00 89.19 97 SER A C 1
ATOM 720 O O . SER A 1 97 ? -3.270 5.642 35.048 1.00 89.19 97 SER A O 1
ATOM 722 N N . ALA A 1 98 ? -1.147 5.381 34.352 1.00 86.31 98 ALA A N 1
ATOM 723 C CA . ALA A 1 98 ? -0.792 4.353 35.333 1.00 86.31 98 ALA A CA 1
ATOM 724 C C . ALA A 1 98 ? -0.297 4.962 36.658 1.00 86.31 98 ALA A C 1
ATOM 726 O O . ALA A 1 98 ? -0.338 4.309 37.696 1.00 86.31 98 ALA A O 1
ATOM 727 N N . ARG A 1 99 ? 0.176 6.219 36.638 1.00 81.19 99 ARG A N 1
ATOM 728 C CA . ARG A 1 99 ? 0.756 6.906 37.801 1.00 81.19 99 ARG A CA 1
ATOM 729 C C . ARG A 1 99 ? 0.094 8.264 38.056 1.00 81.19 99 ARG A C 1
ATOM 731 O O . ARG A 1 99 ? -0.282 8.941 37.098 1.00 81.19 99 ARG A O 1
ATOM 738 N N . PRO A 1 100 ? -0.002 8.708 39.327 1.00 69.56 100 PRO A N 1
ATOM 739 C CA . PRO A 1 100 ? -0.623 9.977 39.706 1.00 69.56 100 PRO A CA 1
ATOM 740 C C . PRO A 1 100 ? -0.077 11.224 39.002 1.00 69.56 100 PRO A C 1
ATOM 742 O O . PRO A 1 100 ? -0.838 12.147 38.705 1.00 69.56 100 PRO A O 1
ATOM 745 N N . THR A 1 101 ? 1.226 11.237 38.736 1.00 67.19 101 THR A N 1
ATOM 746 C CA . THR A 1 101 ? 1.976 12.375 38.192 1.00 67.19 101 THR A CA 1
ATOM 747 C C . THR A 1 101 ? 2.006 12.435 36.667 1.00 67.19 101 THR A C 1
ATOM 749 O O . THR A 1 101 ? 2.415 13.456 36.121 1.00 67.19 101 THR A O 1
ATOM 752 N N . ASP A 1 102 ? 1.570 11.378 35.978 1.00 77.69 102 ASP A N 1
ATOM 753 C CA . ASP A 1 102 ? 1.651 11.295 34.521 1.00 77.69 102 ASP A CA 1
ATOM 754 C C . ASP A 1 102 ? 0.348 11.767 33.877 1.00 77.69 102 ASP A C 1
ATOM 756 O O . ASP A 1 102 ? -0.744 11.355 34.274 1.00 77.69 102 ASP A O 1
ATOM 760 N N . ALA A 1 103 ? 0.461 12.593 32.832 1.00 73.12 103 ALA A N 1
ATOM 761 C CA . ALA A 1 103 ? -0.687 12.980 32.011 1.00 73.12 103 ALA A CA 1
ATOM 762 C C . ALA A 1 103 ? -1.299 11.769 31.280 1.00 73.12 103 ALA A C 1
ATOM 764 O O . ALA A 1 103 ? -2.507 11.734 31.071 1.00 73.12 103 ALA A O 1
ATOM 765 N N . GLY A 1 104 ? -0.476 10.761 30.958 1.00 83.12 104 GLY A N 1
ATOM 766 C CA . GLY A 1 104 ? -0.902 9.520 30.315 1.00 83.12 104 GLY A CA 1
ATOM 767 C C . GLY A 1 104 ? -1.232 9.661 28.818 1.00 83.12 104 GLY A C 1
ATOM 768 O O . GLY A 1 104 ? -1.490 10.767 28.341 1.00 83.12 104 GLY A O 1
ATOM 769 N N . PRO A 1 105 ? -1.188 8.574 28.025 1.00 88.75 105 PRO A N 1
ATOM 770 C CA . PRO A 1 105 ? -1.667 8.594 26.646 1.00 88.75 105 PRO A CA 1
ATOM 771 C C . PRO A 1 105 ? -3.179 8.849 26.566 1.00 88.75 105 PRO A C 1
ATOM 773 O O . PRO A 1 105 ? -3.955 8.401 27.409 1.00 88.75 105 PRO A O 1
ATOM 776 N N . GLU A 1 106 ? -3.606 9.519 25.495 1.00 89.75 106 GLU A N 1
ATOM 777 C CA . GLU A 1 106 ? -5.016 9.544 25.109 1.00 89.75 106 GLU A CA 1
ATOM 778 C C . GLU A 1 106 ? -5.423 8.166 24.568 1.00 89.75 106 GLU A C 1
ATOM 780 O O . GLU A 1 106 ? -4.729 7.591 23.721 1.00 89.75 106 GLU A O 1
ATOM 785 N N . ALA A 1 107 ? -6.549 7.650 25.055 1.00 91.31 107 ALA A N 1
ATOM 786 C CA . ALA A 1 107 ? -7.138 6.398 24.615 1.00 91.31 107 ALA A CA 1
ATOM 787 C C . ALA A 1 107 ? -8.610 6.585 24.241 1.00 91.31 107 ALA A C 1
ATOM 789 O O . ALA A 1 107 ? -9.327 7.394 24.836 1.00 91.31 107 ALA A O 1
ATOM 790 N N . VAL A 1 108 ? -9.063 5.797 23.269 1.00 91.12 108 VAL A N 1
ATOM 791 C CA . VAL A 1 108 ? -10.483 5.626 22.967 1.00 91.12 108 VAL A CA 1
ATOM 792 C C . VAL A 1 108 ? -11.126 4.878 24.131 1.00 91.12 108 VAL A C 1
ATOM 794 O O . VAL A 1 108 ? -10.599 3.868 24.591 1.00 91.12 108 VAL A O 1
ATOM 797 N N . VAL A 1 109 ? -12.258 5.372 24.612 1.00 90.38 109 VAL A N 1
ATOM 798 C CA . VAL A 1 109 ? -13.042 4.735 25.669 1.00 90.38 109 VAL A CA 1
ATOM 799 C C . VAL A 1 109 ? -14.209 4.018 25.017 1.00 90.38 109 VAL A C 1
ATOM 801 O O . VAL A 1 109 ? -14.955 4.611 24.240 1.00 90.38 109 VAL A O 1
ATOM 804 N N . ARG A 1 110 ? -14.358 2.734 25.311 1.00 91.06 110 ARG A N 1
ATOM 805 C CA . ARG A 1 110 ? -15.471 1.905 24.855 1.00 91.06 110 ARG A CA 1
ATOM 806 C C . ARG A 1 110 ? -16.166 1.295 26.043 1.00 91.06 110 ARG A C 1
ATOM 808 O O . ARG A 1 110 ? -15.535 0.988 27.045 1.00 91.06 110 ARG A O 1
ATOM 815 N N . GLU A 1 111 ? -17.458 1.079 25.912 1.00 90.50 111 GLU A N 1
ATOM 816 C CA . GLU A 1 111 ? -18.243 0.403 26.930 1.00 90.50 111 GLU A CA 1
ATOM 817 C C . GLU A 1 111 ? -18.802 -0.881 26.329 1.00 90.50 111 GLU A C 1
ATOM 819 O O . GLU A 1 111 ? -19.679 -0.841 25.463 1.00 90.50 111 GLU A O 1
ATOM 824 N N . ALA A 1 112 ? -18.277 -2.015 26.782 1.00 92.38 112 ALA A N 1
ATOM 825 C CA . ALA A 1 112 ? -18.568 -3.336 26.245 1.00 92.38 112 ALA A CA 1
ATOM 826 C C . ALA A 1 112 ? -19.227 -4.219 27.309 1.00 92.38 112 ALA A C 1
ATOM 828 O O . ALA A 1 112 ? -18.901 -4.138 28.493 1.00 92.38 112 ALA A O 1
ATOM 829 N N . GLY A 1 113 ? -20.182 -5.044 26.891 1.00 90.56 113 GLY A N 1
ATOM 830 C CA . GLY A 1 113 ? -20.781 -6.060 27.750 1.00 90.56 113 GLY A CA 1
ATOM 831 C C . GLY A 1 113 ? -19.913 -7.319 27.863 1.00 90.56 113 GLY A C 1
ATOM 832 O O . GLY A 1 113 ? -18.933 -7.472 27.123 1.00 90.56 113 GLY A O 1
ATOM 833 N N . PRO A 1 114 ? -20.306 -8.262 28.734 1.00 89.94 114 PRO A N 1
ATOM 834 C CA . PRO A 1 114 ? -19.706 -9.592 28.769 1.00 89.94 114 PRO A CA 1
ATOM 835 C C . PRO A 1 114 ? -19.774 -10.280 27.398 1.00 89.94 114 PRO A C 1
ATOM 837 O O . PRO A 1 114 ? -20.689 -10.017 26.614 1.00 89.94 114 PRO A O 1
ATOM 840 N N . ASP A 1 115 ? -18.801 -11.137 27.098 1.00 90.94 115 ASP A N 1
ATOM 841 C CA . ASP A 1 115 ? -18.646 -11.862 25.823 1.00 90.94 115 ASP A CA 1
ATOM 842 C C . ASP A 1 115 ? -18.420 -10.994 24.562 1.00 90.94 115 ASP A C 1
ATOM 844 O O . ASP A 1 115 ? -18.403 -11.516 23.445 1.00 90.94 115 ASP A O 1
ATOM 848 N N . TYR A 1 116 ? -18.260 -9.667 24.676 1.00 93.88 116 TYR A N 1
ATOM 849 C CA . TYR A 1 116 ? -18.118 -8.788 23.503 1.00 93.88 116 TYR A CA 1
ATOM 850 C C . TYR A 1 116 ? -16.921 -9.160 22.621 1.00 93.88 116 TYR A C 1
ATOM 852 O O . TYR A 1 116 ? -17.047 -9.215 21.394 1.00 93.88 116 TYR A O 1
ATOM 860 N N . PHE A 1 117 ? -15.767 -9.430 23.232 1.00 95.38 117 PHE A N 1
ATOM 861 C CA . PHE A 1 117 ? -14.542 -9.755 22.501 1.00 95.38 117 PHE A CA 1
ATOM 862 C C . PHE A 1 117 ? -14.654 -11.114 21.810 1.00 95.38 117 PHE A C 1
ATOM 864 O O . PHE A 1 117 ? -14.220 -11.258 20.672 1.00 95.38 117 PHE A O 1
ATOM 871 N N . GLU A 1 118 ? -15.333 -12.075 22.429 1.00 93.69 118 GLU A N 1
ATOM 872 C CA . GLU A 1 118 ? -15.655 -13.372 21.847 1.00 93.69 118 GLU A CA 1
ATOM 873 C C . GLU A 1 118 ? -16.627 -13.231 20.668 1.00 93.69 118 GLU A C 1
ATOM 875 O O . GLU A 1 118 ? -16.375 -13.764 19.584 1.00 93.69 118 GLU A O 1
ATOM 880 N N . VAL A 1 119 ? -17.702 -12.453 20.824 1.00 94.25 119 VAL A N 1
ATOM 881 C CA . VAL A 1 119 ? -18.666 -12.183 19.745 1.00 94.25 119 VAL A CA 1
ATOM 882 C C . VAL A 1 119 ? -17.988 -11.468 18.581 1.00 94.25 119 VAL A C 1
ATOM 884 O O . VAL A 1 119 ? -18.233 -11.814 17.427 1.00 94.25 119 VAL A O 1
ATOM 887 N N . MET A 1 120 ? -17.103 -10.510 18.842 1.00 94.75 120 MET A N 1
ATOM 888 C CA . MET A 1 120 ? -16.379 -9.766 17.804 1.00 94.75 120 MET A CA 1
ATOM 889 C C . MET A 1 120 ? -15.102 -10.465 17.317 1.00 94.75 120 MET A C 1
ATOM 891 O O . MET A 1 120 ? -14.486 -9.985 16.367 1.00 94.75 120 MET A O 1
ATOM 895 N N . GLN A 1 121 ? -14.736 -11.606 17.913 1.00 94.94 121 GLN A N 1
ATOM 896 C CA . GLN A 1 121 ? -13.492 -12.344 17.649 1.00 94.94 121 GLN A CA 1
ATOM 897 C C . GLN A 1 121 ? -12.240 -11.457 17.763 1.00 94.94 121 GLN A C 1
ATOM 899 O O . GLN A 1 121 ? -11.314 -11.539 16.958 1.00 94.94 121 GLN A O 1
ATOM 904 N N . ILE A 1 122 ? -12.227 -10.586 18.769 1.00 95.62 122 ILE A N 1
ATOM 905 C CA . ILE A 1 122 ? -11.053 -9.807 19.152 1.00 95.62 122 ILE A CA 1
ATOM 906 C C . ILE A 1 122 ? -10.227 -10.692 20.099 1.00 95.62 122 ILE A C 1
ATOM 908 O O . ILE A 1 122 ? -10.761 -11.151 21.111 1.00 95.62 122 ILE A O 1
ATOM 912 N N . PRO A 1 123 ? -8.946 -10.966 19.802 1.00 94.81 123 PRO A N 1
ATOM 913 C CA . PRO A 1 123 ? -8.151 -11.890 20.601 1.00 94.81 123 PRO A CA 1
ATOM 914 C C . PRO A 1 123 ? -7.858 -11.310 21.989 1.00 94.81 123 PRO A C 1
ATOM 916 O O . PRO A 1 123 ? -7.391 -10.178 22.107 1.00 94.81 123 PRO A O 1
ATOM 919 N N . VAL A 1 124 ? -8.082 -12.102 23.039 1.00 95.06 124 VAL A N 1
ATOM 920 C CA . VAL A 1 124 ? -7.609 -11.798 24.397 1.00 95.06 124 VAL A CA 1
ATOM 921 C C . VAL A 1 124 ? -6.146 -12.232 24.491 1.00 95.06 124 VAL A C 1
ATOM 923 O O . VAL A 1 124 ? -5.835 -13.414 24.373 1.00 95.06 124 VAL A O 1
ATOM 926 N N . VAL A 1 125 ? -5.245 -11.269 24.665 1.00 94.62 125 VAL A N 1
ATOM 927 C CA . VAL A 1 125 ? -3.787 -11.463 24.703 1.00 94.62 125 VAL A CA 1
ATOM 928 C C . VAL A 1 125 ? -3.326 -11.890 26.098 1.00 94.62 125 VAL A C 1
ATOM 930 O O . VAL A 1 125 ? -2.440 -12.732 26.232 1.00 94.62 125 VAL A O 1
ATOM 933 N N . ALA A 1 126 ? -3.929 -11.324 27.146 1.00 94.50 126 ALA A N 1
ATOM 934 C CA . ALA A 1 126 ? -3.628 -11.655 28.537 1.00 94.50 126 ALA A CA 1
ATOM 935 C C . ALA A 1 126 ? -4.849 -11.426 29.440 1.00 94.50 126 ALA A C 1
ATOM 937 O O . ALA A 1 126 ? -5.674 -10.560 29.160 1.00 94.50 126 ALA A O 1
ATOM 938 N N . GLY A 1 127 ? -4.934 -12.154 30.557 1.00 94.38 127 GLY A N 1
ATOM 939 C CA . GLY A 1 127 ? -6.035 -12.023 31.518 1.00 94.38 127 GLY A CA 1
ATOM 940 C C . GLY A 1 127 ? -7.332 -12.664 31.019 1.00 94.38 127 GLY A C 1
ATOM 941 O O . GLY A 1 127 ? -7.299 -13.767 30.473 1.00 94.38 127 GLY A O 1
ATOM 942 N N . ARG A 1 128 ? -8.471 -11.996 31.235 1.00 93.81 128 ARG A N 1
ATOM 943 C CA . ARG A 1 128 ? -9.804 -12.488 30.841 1.00 93.81 128 ARG A CA 1
ATOM 944 C C . ARG A 1 128 ? -10.695 -11.390 30.247 1.00 93.81 128 ARG A C 1
ATOM 946 O O . ARG A 1 128 ? -10.408 -10.204 30.395 1.00 93.81 128 ARG A O 1
ATOM 953 N N . SER A 1 129 ? -11.764 -11.819 29.575 1.00 91.62 129 SER A N 1
ATOM 954 C CA . SER A 1 129 ? -12.885 -10.975 29.127 1.00 91.62 129 SER A CA 1
ATOM 955 C C . SER A 1 129 ? -13.782 -10.574 30.312 1.00 91.62 129 SER A C 1
ATOM 957 O O . SER A 1 129 ? -13.598 -11.078 31.422 1.00 91.62 129 SER A O 1
ATOM 959 N N . PHE A 1 130 ? -14.749 -9.681 30.083 1.00 90.38 130 PHE A N 1
ATOM 960 C CA . PHE A 1 130 ? -15.748 -9.321 31.095 1.00 90.38 130 PHE A CA 1
ATOM 961 C C . PHE A 1 130 ? -16.697 -10.487 31.376 1.00 90.38 130 PHE A C 1
ATOM 963 O O . PHE A 1 130 ? -17.130 -11.176 30.448 1.00 90.38 130 PHE A O 1
ATOM 970 N N . ASP A 1 131 ? -17.085 -10.645 32.639 1.00 86.00 131 ASP A N 1
ATOM 971 C CA . ASP A 1 131 ? -18.177 -11.521 33.059 1.00 86.00 131 ASP A CA 1
ATOM 972 C C . ASP A 1 131 ? -19.198 -10.783 33.945 1.00 86.00 131 ASP A C 1
ATOM 974 O O . ASP A 1 131 ? -19.018 -9.621 34.305 1.00 86.00 131 ASP A O 1
ATOM 978 N N . ALA A 1 132 ? -20.295 -11.463 34.289 1.00 79.00 132 ALA A N 1
ATOM 979 C CA . ALA A 1 132 ? -21.411 -10.868 35.025 1.00 79.00 132 ALA A CA 1
ATOM 980 C C . ALA A 1 132 ? -21.047 -10.336 36.430 1.00 79.00 132 ALA A C 1
ATOM 982 O O . ALA A 1 132 ? -21.786 -9.516 36.977 1.00 79.00 132 ALA A O 1
ATOM 983 N N . HIS A 1 133 ? -19.946 -10.786 37.043 1.00 81.69 133 HIS A N 1
ATOM 984 C CA . HIS A 1 133 ? -19.523 -10.301 38.361 1.00 81.69 133 HIS A CA 1
ATOM 985 C C . HIS A 1 133 ? -18.861 -8.927 38.265 1.00 81.69 133 HIS A C 1
ATOM 987 O O . HIS A 1 133 ? -19.014 -8.109 39.177 1.00 81.69 133 HIS A O 1
ATOM 993 N N . ASP A 1 134 ? -18.177 -8.646 37.153 1.00 83.38 134 ASP A N 1
ATOM 994 C CA . ASP A 1 134 ? -17.499 -7.367 36.932 1.00 83.38 134 ASP A CA 1
ATOM 995 C C . ASP A 1 134 ? -18.497 -6.206 36.890 1.00 83.38 134 ASP A C 1
ATOM 997 O O . ASP A 1 134 ? -18.197 -5.109 37.353 1.00 83.38 134 ASP A O 1
ATOM 1001 N N . ASP A 1 135 ? -19.719 -6.460 36.430 1.00 75.19 135 ASP A N 1
ATOM 1002 C CA . ASP A 1 135 ? -20.785 -5.461 36.329 1.00 75.19 135 ASP A CA 1
ATOM 1003 C C . ASP A 1 135 ? -21.256 -4.930 37.690 1.00 75.19 135 ASP A C 1
ATOM 1005 O O . ASP A 1 135 ? -21.766 -3.815 37.785 1.00 75.19 135 ASP A O 1
ATOM 1009 N N . THR A 1 136 ? -21.072 -5.721 38.750 1.00 72.50 136 THR A N 1
ATOM 1010 C CA . THR A 1 136 ? -21.498 -5.391 40.124 1.00 72.50 136 THR A CA 1
ATOM 1011 C C . THR A 1 136 ? -20.338 -5.005 41.039 1.00 72.50 136 THR A C 1
ATOM 1013 O O . THR A 1 136 ? -20.547 -4.688 42.212 1.00 72.50 136 THR A O 1
ATOM 1016 N N . ALA A 1 137 ? -19.106 -5.026 40.522 1.00 73.06 137 ALA A N 1
ATOM 1017 C CA . ALA A 1 137 ? -17.919 -4.734 41.304 1.00 73.06 137 ALA A CA 1
ATOM 1018 C C . ALA A 1 137 ? -17.907 -3.275 41.792 1.00 73.06 137 ALA A C 1
ATOM 1020 O O . ALA A 1 137 ? -18.112 -2.338 41.024 1.00 73.06 137 ALA A O 1
ATOM 1021 N N . VAL A 1 138 ? -17.587 -3.083 43.077 1.00 74.44 138 VAL A N 1
ATOM 1022 C CA . VAL A 1 138 ? -17.448 -1.749 43.696 1.00 74.44 138 VAL A CA 1
ATOM 1023 C C . VAL A 1 138 ? -16.338 -0.929 43.023 1.00 74.44 138 VAL A C 1
ATOM 1025 O O . VAL A 1 138 ? -16.423 0.292 42.939 1.00 74.44 138 VAL A O 1
ATOM 1028 N N . GLN A 1 139 ? -15.290 -1.602 42.541 1.00 78.81 139 GLN A N 1
ATOM 1029 C CA . GLN A 1 139 ? -14.190 -0.995 41.793 1.00 78.81 139 GLN A CA 1
ATOM 1030 C C . GLN A 1 139 ? -14.378 -1.231 40.296 1.00 78.81 139 GLN A C 1
ATOM 1032 O O . GLN A 1 139 ? -14.692 -2.348 39.878 1.00 78.81 139 GLN A O 1
ATOM 1037 N N . ALA A 1 140 ? -14.135 -0.194 39.492 1.00 84.75 140 ALA A N 1
ATOM 1038 C CA . ALA A 1 140 ? -14.251 -0.290 38.045 1.00 84.75 140 ALA A CA 1
ATOM 1039 C C . ALA A 1 140 ? -13.238 -1.296 37.484 1.00 84.75 140 ALA A C 1
ATOM 1041 O O . ALA A 1 140 ? -12.048 -1.258 37.809 1.00 84.75 140 ALA A O 1
ATOM 1042 N N . ARG A 1 141 ? -13.720 -2.204 36.637 1.00 89.50 141 ARG A N 1
ATOM 1043 C CA . ARG A 1 141 ? -12.902 -3.206 35.949 1.00 89.50 141 ARG A CA 1
ATOM 1044 C C . ARG A 1 141 ? -12.764 -2.814 34.489 1.00 89.50 141 ARG A C 1
ATOM 1046 O O . ARG A 1 141 ? -13.749 -2.437 33.852 1.00 89.50 141 ARG A O 1
ATOM 1053 N N . VAL A 1 142 ? -11.541 -2.880 33.975 1.00 93.62 142 VAL A N 1
ATOM 1054 C CA . VAL A 1 142 ? -11.222 -2.469 32.605 1.00 93.62 142 VAL A CA 1
ATOM 1055 C C . VAL A 1 142 ? -10.416 -3.510 31.862 1.00 93.62 142 VAL A C 1
ATOM 1057 O O . VAL A 1 142 ? -9.612 -4.247 32.432 1.00 93.62 142 VAL A O 1
ATOM 1060 N N . ILE A 1 143 ? -10.606 -3.514 30.552 1.00 95.81 143 ILE A N 1
ATOM 1061 C CA . ILE A 1 143 ? -9.788 -4.259 29.604 1.00 95.81 143 ILE A CA 1
ATOM 1062 C C . ILE A 1 143 ? -9.118 -3.238 28.693 1.00 95.81 143 ILE A C 1
ATOM 1064 O O . ILE A 1 143 ? -9.755 -2.287 28.251 1.00 95.81 143 ILE A O 1
ATOM 1068 N N . VAL A 1 144 ? -7.828 -3.393 28.425 1.00 96.44 144 VAL A N 1
ATOM 1069 C CA . VAL A 1 144 ? -7.065 -2.438 27.606 1.00 96.44 144 VAL A CA 1
ATOM 1070 C C . VAL A 1 144 ? -6.591 -3.088 26.316 1.00 96.44 144 VAL A C 1
ATOM 1072 O O . VAL A 1 144 ? -6.417 -4.302 26.248 1.00 96.44 144 VAL A O 1
ATOM 1075 N N . SER A 1 145 ? -6.372 -2.295 25.275 1.00 96.25 145 SER A N 1
ATOM 1076 C CA . SER A 1 145 ? -5.733 -2.793 24.061 1.00 96.25 145 SER A CA 1
ATOM 1077 C C . SER A 1 145 ? -4.231 -3.008 24.272 1.00 96.25 145 SER A C 1
ATOM 1079 O O . SER A 1 145 ? -3.614 -2.367 25.130 1.00 96.25 145 SER A O 1
ATOM 1081 N N . GLU A 1 146 ? -3.628 -3.885 23.475 1.00 94.19 146 GLU A N 1
ATOM 1082 C CA . GLU A 1 146 ? -2.192 -4.179 23.506 1.00 94.19 146 GLU A CA 1
ATOM 1083 C C . GLU A 1 146 ? -1.342 -2.907 23.353 1.00 94.19 146 GLU A C 1
ATOM 1085 O O . GLU A 1 146 ? -0.421 -2.676 24.140 1.00 94.19 146 GLU A O 1
ATOM 1090 N N . SER A 1 147 ? -1.708 -2.010 22.430 1.00 92.81 147 SER A N 1
ATOM 1091 C CA . SER A 1 147 ? -1.011 -0.728 22.260 1.00 92.81 147 SER A CA 1
ATOM 1092 C C . SER A 1 147 ? -1.127 0.203 23.470 1.00 92.81 147 SER A C 1
ATOM 1094 O O . SER A 1 147 ? -0.180 0.941 23.757 1.00 92.81 147 SER A O 1
ATOM 1096 N N . LEU A 1 148 ? -2.251 0.193 24.195 1.00 94.25 148 LEU A N 1
ATOM 1097 C CA . LEU A 1 148 ? -2.400 0.986 25.416 1.00 94.25 148 LEU A CA 1
ATOM 1098 C C . LEU A 1 148 ? -1.578 0.385 26.557 1.00 94.25 148 LEU A C 1
ATOM 1100 O O . LEU A 1 148 ? -0.863 1.119 27.239 1.00 94.25 148 LEU A O 1
ATOM 1104 N N . ALA A 1 149 ? -1.634 -0.937 26.728 1.00 93.50 149 ALA A N 1
ATOM 1105 C CA . ALA A 1 149 ? -0.833 -1.652 27.715 1.00 93.50 149 ALA A CA 1
ATOM 1106 C C . ALA A 1 149 ? 0.664 -1.380 27.520 1.00 93.50 149 ALA A C 1
ATOM 1108 O O . ALA A 1 149 ? 1.346 -0.983 28.465 1.00 93.50 149 ALA A O 1
ATOM 1109 N N . TRP A 1 150 ? 1.152 -1.491 26.282 1.00 90.44 150 TRP A N 1
ATOM 1110 C CA . TRP A 1 150 ? 2.548 -1.221 25.947 1.00 90.44 150 TRP A CA 1
ATOM 1111 C C . TRP A 1 150 ? 2.951 0.233 26.228 1.00 90.44 150 TRP A C 1
ATOM 1113 O O . TRP A 1 150 ? 4.028 0.491 26.754 1.00 90.44 150 TRP A O 1
ATOM 1123 N N . ARG A 1 151 ? 2.080 1.213 25.950 1.00 90.88 151 ARG A N 1
ATOM 1124 C CA . ARG A 1 151 ? 2.372 2.630 26.246 1.00 90.88 151 ARG A CA 1
ATOM 1125 C C . ARG A 1 151 ? 2.411 2.950 27.738 1.00 90.88 151 ARG A C 1
ATOM 1127 O O . ARG A 1 151 ? 3.119 3.873 28.127 1.00 90.88 151 ARG A O 1
ATOM 1134 N N . LEU A 1 152 ? 1.624 2.247 28.548 1.00 90.19 152 LEU A N 1
ATOM 1135 C CA . LEU A 1 152 ? 1.527 2.498 29.987 1.00 90.19 152 LEU A CA 1
ATOM 1136 C C . LEU A 1 152 ? 2.589 1.749 30.795 1.00 90.19 152 LEU A C 1
ATOM 1138 O O . LEU A 1 152 ? 3.102 2.296 31.767 1.00 90.19 152 LEU A O 1
ATOM 1142 N N . PHE A 1 153 ? 2.906 0.517 30.399 1.00 89.81 153 PHE A N 1
ATOM 1143 C CA . PHE A 1 153 ? 3.702 -0.416 31.199 1.00 89.81 153 PHE A CA 1
ATOM 1144 C C . PHE A 1 153 ? 4.943 -0.944 30.464 1.00 89.81 153 PHE A C 1
ATOM 1146 O O . PHE A 1 153 ? 5.704 -1.721 31.035 1.00 89.81 153 PHE A O 1
ATOM 1153 N N . ALA A 1 154 ? 5.181 -0.521 29.216 1.00 85.56 154 ALA A N 1
ATOM 1154 C CA . ALA A 1 154 ? 6.252 -1.014 28.350 1.00 85.56 154 ALA A CA 1
ATOM 1155 C C . ALA A 1 154 ? 6.243 -2.549 28.228 1.00 85.56 154 ALA A C 1
ATOM 1157 O O . ALA A 1 154 ? 5.482 -3.101 27.436 1.00 85.56 154 ALA A O 1
ATOM 1158 N N . SER A 1 155 ? 7.082 -3.232 29.007 1.00 77.38 155 SER A N 1
ATOM 1159 C CA . SER A 1 155 ? 7.213 -4.694 29.042 1.00 77.38 155 SER A CA 1
ATOM 1160 C C . SER A 1 155 ? 6.742 -5.335 30.355 1.00 77.38 155 SER A C 1
ATOM 1162 O O . SER A 1 155 ? 6.884 -6.546 30.521 1.00 77.38 155 SER A O 1
ATOM 1164 N N . GLU A 1 156 ? 6.218 -4.560 31.306 1.00 85.56 156 GLU A N 1
ATOM 1165 C CA . GLU A 1 156 ? 5.648 -5.090 32.550 1.00 85.56 156 GLU A CA 1
ATOM 1166 C C . GLU A 1 156 ? 4.271 -5.728 32.309 1.00 85.56 156 GLU A C 1
ATOM 1168 O O . GLU A 1 156 ? 3.562 -5.389 31.360 1.00 85.56 156 GLU A O 1
ATOM 1173 N N . ARG A 1 157 ? 3.879 -6.674 33.174 1.00 89.56 157 ARG A N 1
ATOM 1174 C CA . ARG A 1 157 ? 2.573 -7.344 33.084 1.00 89.56 157 ARG A CA 1
ATOM 1175 C C . ARG A 1 157 ? 1.466 -6.360 33.491 1.00 89.56 157 ARG A C 1
ATOM 1177 O O . ARG A 1 157 ? 1.416 -6.000 34.658 1.00 89.56 157 ARG A O 1
ATOM 1184 N N . PRO A 1 158 ? 0.547 -5.970 32.590 1.00 90.44 158 PRO A N 1
ATOM 1185 C CA . PRO A 1 158 ? -0.436 -4.921 32.877 1.00 90.44 158 PRO A CA 1
ATOM 1186 C C . PRO A 1 158 ? -1.641 -5.416 33.693 1.00 90.44 158 PRO A C 1
ATOM 1188 O O . PRO A 1 158 ? -2.314 -4.620 34.340 1.00 90.44 158 PRO A O 1
ATOM 1191 N N . VAL A 1 159 ? -1.948 -6.718 33.663 1.00 94.94 159 VAL A N 1
ATOM 1192 C CA . VAL A 1 159 ? -3.104 -7.292 34.372 1.00 94.94 159 VAL A CA 1
ATOM 1193 C C . VAL A 1 159 ? -2.877 -7.231 35.886 1.00 94.94 159 VAL A C 1
ATOM 1195 O O . VAL A 1 159 ? -1.812 -7.605 36.369 1.00 94.94 159 VAL A O 1
ATOM 1198 N N . GLY A 1 160 ? -3.884 -6.767 36.626 1.00 92.06 160 GLY A N 1
ATOM 1199 C CA . GLY A 1 160 ? -3.849 -6.521 38.070 1.00 92.06 160 GLY A CA 1
ATOM 1200 C C . GLY A 1 160 ? -3.381 -5.112 38.453 1.00 92.06 160 GLY A C 1
ATOM 1201 O O . GLY A 1 160 ? -3.570 -4.697 39.596 1.00 92.06 160 GLY A O 1
ATOM 1202 N N . HIS A 1 161 ? -2.812 -4.342 37.518 1.00 92.00 161 HIS A N 1
ATOM 1203 C CA . HIS A 1 161 ? -2.463 -2.947 37.777 1.00 92.00 161 HIS A CA 1
ATOM 1204 C C . HIS A 1 161 ? -3.688 -2.037 37.731 1.00 92.00 161 HIS A C 1
ATOM 1206 O O . HIS A 1 161 ? -4.685 -2.305 37.055 1.00 92.00 161 HIS A O 1
ATOM 1212 N N . ARG A 1 162 ? -3.584 -0.913 38.443 1.00 91.56 162 ARG A N 1
ATOM 1213 C CA . ARG A 1 162 ? -4.589 0.147 38.427 1.00 91.56 162 ARG A CA 1
ATOM 1214 C C . ARG A 1 162 ? -4.197 1.254 37.464 1.00 91.56 162 ARG A C 1
ATOM 1216 O O . ARG A 1 162 ? -3.030 1.628 37.369 1.00 91.56 162 ARG A O 1
ATOM 1223 N N . ILE A 1 163 ? -5.199 1.794 36.790 1.00 91.88 163 ILE A N 1
ATOM 1224 C CA . ILE A 1 163 ? -5.096 2.970 35.932 1.00 91.88 163 ILE A CA 1
ATOM 1225 C C . ILE A 1 163 ? -6.147 3.992 36.339 1.00 91.88 163 ILE A C 1
ATOM 1227 O O . ILE A 1 163 ? -7.158 3.653 36.950 1.00 91.88 163 ILE A O 1
ATOM 1231 N N . ARG A 1 164 ? -5.920 5.250 35.974 1.00 89.62 164 ARG A N 1
ATOM 1232 C CA . ARG A 1 164 ? -6.877 6.337 36.172 1.00 89.62 164 ARG A CA 1
ATOM 1233 C C . ARG A 1 164 ? -7.422 6.814 34.842 1.00 89.62 164 ARG A C 1
ATOM 1235 O O . ARG A 1 164 ? -6.648 7.040 33.909 1.00 89.62 164 ARG A O 1
ATOM 1242 N N . LEU A 1 165 ? -8.735 7.000 34.792 1.00 86.12 165 LEU A N 1
ATOM 1243 C CA . LEU A 1 165 ? -9.470 7.392 33.595 1.00 86.12 165 LEU A CA 1
ATOM 1244 C C . LEU A 1 165 ? -9.958 8.836 33.703 1.00 86.12 165 LEU A C 1
ATOM 1246 O O . LEU A 1 165 ? -10.714 9.183 34.612 1.00 86.12 165 LEU A O 1
ATOM 1250 N N . GLY A 1 166 ? -9.567 9.664 32.734 1.00 75.62 166 GLY A N 1
ATOM 1251 C CA . GLY A 1 166 ? -10.075 11.024 32.587 1.00 75.62 166 GLY A CA 1
ATOM 1252 C C . GLY A 1 166 ? -9.663 11.987 33.714 1.00 75.62 166 GLY A C 1
ATOM 1253 O O . GLY A 1 166 ? -8.892 11.641 34.609 1.00 75.62 166 GLY A O 1
ATOM 1254 N N . PRO A 1 167 ? -10.171 13.231 33.683 1.00 59.66 167 PRO A N 1
ATOM 1255 C CA . PRO A 1 167 ? -9.788 14.277 34.634 1.00 59.66 167 PRO A CA 1
ATOM 1256 C C . PRO A 1 167 ? -10.337 14.056 36.052 1.00 59.66 167 PRO A C 1
ATOM 1258 O O . PRO A 1 167 ? -9.828 14.654 36.995 1.00 59.66 167 PRO A O 1
ATOM 1261 N N . THR A 1 168 ? -11.359 13.209 36.218 1.00 63.25 168 THR A N 1
ATOM 1262 C CA . THR A 1 168 ? -11.894 12.815 37.532 1.00 63.25 168 THR A CA 1
ATOM 1263 C C . THR A 1 168 ? -10.978 11.837 38.264 1.00 63.25 168 THR A C 1
ATOM 1265 O O . THR A 1 168 ? -11.112 11.679 39.474 1.00 63.25 168 THR A O 1
ATOM 1268 N N . GLY A 1 169 ? -10.044 11.194 37.550 1.00 71.06 169 GLY A N 1
ATOM 1269 C CA . GLY A 1 169 ? -9.071 10.280 38.135 1.00 71.06 169 GLY A CA 1
ATOM 1270 C C . GLY A 1 169 ? -9.679 8.977 38.652 1.00 71.06 169 GLY A C 1
ATOM 1271 O O . GLY A 1 169 ? -9.107 8.388 39.565 1.00 71.06 169 GLY A O 1
ATOM 1272 N N . GLN A 1 170 ? -10.818 8.536 38.102 1.00 82.50 170 GLN A N 1
ATOM 1273 C CA . GLN A 1 170 ? -11.471 7.292 38.519 1.00 82.50 170 GLN A CA 1
ATOM 1274 C C . GLN A 1 170 ? -10.496 6.119 38.376 1.00 82.50 170 GLN A C 1
ATOM 1276 O O . GLN A 1 170 ? -10.014 5.852 37.273 1.00 82.50 170 GLN A O 1
ATOM 1281 N N . GLU A 1 171 ? -10.207 5.442 39.490 1.00 89.06 171 GLU A N 1
ATOM 1282 C CA . GLU A 1 171 ? -9.353 4.256 39.494 1.00 89.06 171 GLU A CA 1
ATOM 1283 C C . GLU A 1 171 ? -10.104 3.050 38.930 1.00 89.06 171 GLU A C 1
ATOM 1285 O O . GLU A 1 171 ? -11.243 2.769 39.313 1.00 89.06 171 GLU A O 1
ATOM 1290 N N . ALA A 1 172 ? -9.436 2.323 38.040 1.00 89.94 172 ALA A N 1
ATOM 1291 C CA . ALA A 1 172 ? -9.914 1.073 37.483 1.00 89.94 172 ALA A CA 1
ATOM 1292 C C . ALA A 1 172 ? -8.792 0.031 37.452 1.00 89.94 172 ALA A C 1
ATOM 1294 O O . ALA A 1 172 ? -7.638 0.361 37.174 1.00 89.94 172 ALA A O 1
ATOM 1295 N N . GLU A 1 173 ? -9.125 -1.227 37.729 1.00 92.69 173 GLU A N 1
ATOM 1296 C CA . GLU A 1 173 ? -8.179 -2.344 37.677 1.00 92.69 173 GLU A CA 1
ATOM 1297 C C . GLU A 1 173 ? -8.231 -3.032 36.311 1.00 92.69 173 GLU A C 1
ATOM 1299 O O . GLU A 1 173 ? -9.311 -3.381 35.821 1.00 92.69 173 GLU A O 1
ATOM 1304 N N . ILE A 1 174 ? -7.061 -3.251 35.710 1.00 95.12 174 ILE A N 1
ATOM 1305 C CA . ILE A 1 174 ? -6.926 -3.967 34.442 1.00 95.12 174 ILE A CA 1
ATOM 1306 C C . ILE A 1 174 ? -7.099 -5.465 34.687 1.00 95.12 174 ILE A C 1
ATOM 1308 O O . ILE A 1 174 ? -6.257 -6.092 35.322 1.00 95.12 174 ILE A O 1
ATOM 1312 N N . ILE A 1 175 ? -8.147 -6.063 34.125 1.00 95.12 175 ILE A N 1
ATOM 1313 C CA . ILE A 1 175 ? -8.409 -7.512 34.223 1.00 95.12 175 ILE A CA 1
ATOM 1314 C C . ILE A 1 175 ? -8.024 -8.287 32.957 1.00 95.12 175 ILE A C 1
ATOM 1316 O O . ILE A 1 175 ? -7.932 -9.516 32.983 1.00 95.12 175 ILE A O 1
ATOM 1320 N N . GLY A 1 176 ? -7.762 -7.581 31.855 1.00 95.81 176 GLY A N 1
ATOM 1321 C CA . GLY A 1 176 ? -7.403 -8.200 30.587 1.00 95.81 176 GLY A CA 1
ATOM 1322 C C . GLY A 1 176 ? -6.765 -7.242 29.587 1.00 95.81 176 GLY A C 1
ATOM 1323 O O . GLY A 1 176 ? -6.895 -6.019 29.686 1.00 95.81 176 GLY A O 1
ATOM 1324 N N . VAL A 1 177 ? -6.078 -7.831 28.611 1.00 96.81 177 VAL A N 1
ATOM 1325 C CA . VAL A 1 177 ? -5.495 -7.161 27.447 1.00 96.81 177 VAL A CA 1
ATOM 1326 C C . VAL A 1 177 ? -6.034 -7.819 26.189 1.00 96.81 177 VAL A C 1
ATOM 1328 O O . VAL A 1 177 ? -6.024 -9.045 26.089 1.00 96.81 177 VAL A O 1
ATOM 1331 N N . VAL A 1 178 ? -6.472 -7.020 25.222 1.00 97.25 178 VAL A N 1
ATOM 1332 C CA . VAL A 1 178 ? -7.004 -7.490 23.936 1.00 97.25 178 VAL A CA 1
ATOM 1333 C C . VAL A 1 178 ? -6.196 -6.950 22.763 1.00 97.25 178 VAL A C 1
ATOM 1335 O O . VAL A 1 178 ? -5.522 -5.926 22.880 1.00 97.25 178 VAL A O 1
ATOM 1338 N N . GLY A 1 179 ? -6.279 -7.628 21.620 1.00 94.12 179 GLY A N 1
ATOM 1339 C CA . GLY A 1 179 ? -5.685 -7.156 20.374 1.00 94.12 179 GLY A CA 1
ATOM 1340 C C . GLY A 1 179 ? -6.226 -5.784 19.971 1.00 94.12 179 GLY A C 1
ATOM 1341 O O . GLY A 1 179 ? -7.359 -5.414 20.292 1.00 94.12 179 GLY A O 1
ATOM 1342 N N . ASP A 1 180 ? -5.403 -5.010 19.270 1.00 92.69 180 ASP A N 1
ATOM 1343 C CA . ASP A 1 180 ? -5.803 -3.670 18.863 1.00 92.69 180 ASP A CA 1
ATOM 1344 C C . ASP A 1 180 ? -6.881 -3.680 17.771 1.00 92.69 180 ASP A C 1
ATOM 1346 O O . ASP A 1 180 ? -6.818 -4.442 16.806 1.00 92.69 180 ASP A O 1
ATOM 1350 N N . VAL A 1 181 ? -7.826 -2.744 17.880 1.00 91.06 181 VAL A N 1
ATOM 1351 C CA . VAL A 1 181 ? -8.950 -2.584 16.952 1.00 91.06 181 VAL A CA 1
ATOM 1352 C C . VAL A 1 181 ? -8.870 -1.238 16.230 1.00 91.06 181 VAL A C 1
ATOM 1354 O O . VAL A 1 181 ? -8.492 -0.208 16.794 1.00 91.06 181 VAL A O 1
ATOM 1357 N N . LYS A 1 182 ? -9.242 -1.222 14.947 1.00 87.25 182 LYS A N 1
ATOM 1358 C CA . LYS A 1 182 ? -9.399 0.011 14.162 1.00 87.25 182 LYS A CA 1
ATOM 1359 C C . LYS A 1 182 ? -10.761 0.652 14.447 1.00 87.25 182 LYS A C 1
ATOM 1361 O O . LYS A 1 182 ? -11.803 0.094 14.108 1.00 87.25 182 LYS A O 1
ATOM 1366 N N . HIS A 1 183 ? -10.764 1.853 15.027 1.00 82.19 183 HIS A N 1
ATOM 1367 C CA . HIS A 1 183 ? -12.002 2.545 15.418 1.00 82.19 183 HIS A CA 1
ATOM 1368 C C . HIS A 1 183 ? -12.535 3.531 14.372 1.00 82.19 183 HIS A C 1
ATOM 1370 O O . HIS A 1 183 ? -13.747 3.619 14.187 1.00 82.19 183 HIS A O 1
ATOM 1376 N N . ARG A 1 184 ? -11.656 4.251 13.665 1.00 77.56 184 ARG A N 1
ATOM 1377 C CA . ARG A 1 184 ? -12.047 5.344 12.758 1.00 77.56 184 ARG A CA 1
ATOM 1378 C C . ARG A 1 184 ? -11.857 5.006 11.280 1.00 77.56 184 ARG A C 1
ATOM 1380 O O . ARG A 1 184 ? -12.772 5.233 10.490 1.00 77.56 184 ARG A O 1
ATOM 1387 N N . ALA A 1 185 ? -10.696 4.474 10.911 1.00 75.75 185 ALA A N 1
ATOM 1388 C CA . ALA A 1 185 ? -10.379 4.086 9.541 1.00 75.75 185 ALA A CA 1
ATOM 1389 C C . ALA A 1 185 ? -9.432 2.876 9.504 1.00 75.75 185 ALA A C 1
ATOM 1391 O O . ALA A 1 185 ? -8.766 2.561 10.489 1.00 75.75 185 ALA A O 1
ATOM 1392 N N . LEU A 1 186 ? -9.397 2.178 8.365 1.00 75.44 186 LEU A N 1
ATOM 1393 C CA . LEU A 1 186 ? -8.565 0.982 8.177 1.00 75.44 186 LEU A CA 1
ATOM 1394 C C . LEU A 1 186 ? -7.078 1.317 7.979 1.00 75.44 186 LEU A C 1
ATOM 1396 O O . LEU A 1 186 ? -6.221 0.494 8.282 1.00 75.44 186 LEU A O 1
ATOM 1400 N N . ASP A 1 187 ? -6.774 2.503 7.464 1.00 69.19 187 ASP A N 1
ATOM 1401 C CA . ASP A 1 187 ? -5.433 2.983 7.120 1.00 69.19 187 ASP A CA 1
ATOM 1402 C C . ASP A 1 187 ? -4.722 3.733 8.259 1.00 69.19 187 ASP A C 1
ATOM 1404 O O . ASP A 1 187 ? -3.521 3.977 8.177 1.00 69.19 187 ASP A O 1
ATOM 1408 N N . GLU A 1 188 ? -5.419 4.043 9.352 1.00 69.56 188 GLU A N 1
ATOM 1409 C CA . GLU A 1 188 ? -4.830 4.667 10.541 1.00 69.56 188 GLU A CA 1
ATOM 1410 C C . GLU A 1 188 ? -4.144 3.623 11.435 1.00 69.56 188 GLU A C 1
ATOM 1412 O O . GLU A 1 188 ? -4.536 2.457 11.458 1.00 69.56 188 GLU A O 1
ATOM 1417 N N . ALA A 1 189 ? -3.125 4.013 12.210 1.00 75.44 189 ALA A N 1
ATOM 1418 C CA . ALA A 1 189 ? -2.542 3.138 13.231 1.00 75.44 189 ALA A CA 1
ATOM 1419 C C . ALA A 1 189 ? -3.609 2.724 14.270 1.00 75.44 189 ALA A C 1
ATOM 1421 O O . ALA A 1 189 ? -4.549 3.485 14.514 1.00 75.44 189 ALA A O 1
ATOM 1422 N N . PRO A 1 190 ? -3.517 1.521 14.873 1.00 72.94 190 PRO A N 1
ATOM 1423 C CA . PRO A 1 190 ? -4.482 1.126 15.890 1.00 72.94 190 PRO A CA 1
ATOM 1424 C C . PRO A 1 190 ? -4.469 2.120 17.058 1.00 72.94 190 PRO A C 1
ATOM 1426 O O . PRO A 1 190 ? -3.406 2.559 17.502 1.00 72.94 190 PRO A O 1
ATOM 1429 N N . SER A 1 191 ? -5.656 2.534 17.497 1.00 83.00 191 SER A N 1
ATOM 1430 C CA . SER A 1 191 ? -5.792 3.524 18.565 1.00 83.00 191 SER A CA 1
ATOM 1431 C C . SER A 1 191 ? -5.701 2.825 19.924 1.00 83.00 191 SER A C 1
ATOM 14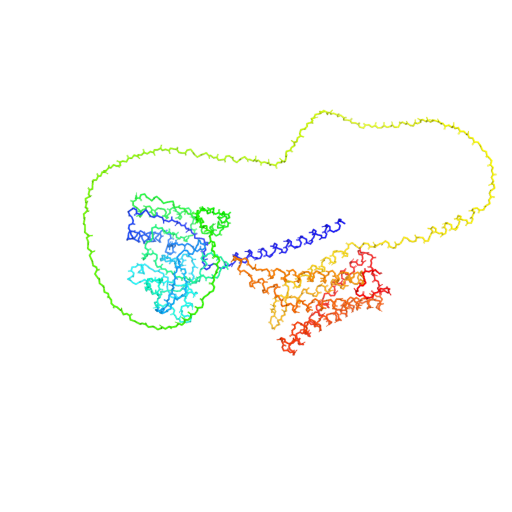33 O O . SER A 1 191 ? -6.399 1.825 20.113 1.00 83.00 191 SER A O 1
ATOM 1435 N N . PRO A 1 192 ? -4.904 3.340 20.882 1.00 92.50 192 PRO A N 1
ATOM 1436 C CA . PRO A 1 192 ? -4.938 2.854 22.256 1.00 92.50 192 PRO A CA 1
ATOM 1437 C C . PRO A 1 192 ? -6.372 2.907 22.769 1.00 92.50 192 PRO A C 1
ATOM 1439 O O . PRO A 1 192 ? -7.032 3.936 22.619 1.00 92.50 192 PRO A O 1
ATOM 1442 N N . THR A 1 193 ? -6.864 1.808 23.328 1.00 93.81 193 THR A N 1
ATOM 1443 C CA . THR A 1 193 ? -8.276 1.688 23.702 1.00 93.81 193 THR A CA 1
ATOM 1444 C C . THR A 1 193 ? -8.413 1.123 25.102 1.00 93.81 193 THR A C 1
ATOM 1446 O O . THR A 1 193 ? -7.705 0.191 25.479 1.00 93.81 193 THR A O 1
ATOM 1449 N N . VAL A 1 194 ? -9.340 1.686 25.868 1.00 94.12 194 VAL A N 1
ATOM 1450 C CA . VAL A 1 194 ? -9.796 1.150 27.145 1.00 94.12 194 VAL A CA 1
ATOM 1451 C C . VAL A 1 194 ? -11.272 0.795 27.040 1.00 94.12 194 VAL A C 1
ATOM 1453 O O . VAL A 1 194 ? -12.095 1.592 26.595 1.00 94.12 194 VAL A O 1
ATOM 1456 N N . TYR A 1 195 ? -11.594 -0.421 27.445 1.00 93.62 195 TYR A N 1
ATOM 1457 C CA . TYR A 1 195 ? -12.936 -0.961 27.511 1.00 93.62 195 TYR A CA 1
ATOM 1458 C C . TYR A 1 195 ? -13.385 -0.975 28.970 1.00 93.62 195 TYR A C 1
ATOM 1460 O O . TYR A 1 195 ? -12.696 -1.520 29.832 1.00 93.62 195 TYR A O 1
ATOM 1468 N N . LEU A 1 196 ? -14.536 -0.370 29.230 1.00 90.69 196 LEU A N 1
ATOM 1469 C CA . LEU A 1 196 ? -15.262 -0.369 30.493 1.00 90.69 196 LEU A CA 1
ATOM 1470 C C . LEU A 1 196 ? -16.410 -1.376 30.412 1.00 90.69 196 LEU A C 1
ATOM 1472 O O . LEU A 1 196 ? -16.963 -1.587 29.328 1.00 90.69 196 LEU A O 1
ATOM 1476 N N . SER A 1 197 ? -16.819 -1.935 31.552 1.00 88.69 197 SER A N 1
ATOM 1477 C CA . SER A 1 197 ? -18.073 -2.692 31.610 1.00 88.69 197 SER A CA 1
ATOM 1478 C C . SER A 1 197 ? -19.249 -1.771 31.260 1.00 88.69 197 SER A C 1
ATOM 1480 O O . SER A 1 197 ? -19.510 -0.757 31.916 1.00 88.69 197 SER A O 1
ATOM 1482 N N . GLY A 1 198 ? -19.997 -2.145 30.223 1.00 76.25 198 GLY A N 1
ATOM 1483 C CA . GLY A 1 198 ? -21.176 -1.411 29.768 1.00 76.25 198 GLY A CA 1
ATOM 1484 C C . GLY A 1 198 ? -22.352 -1.438 30.749 1.00 76.25 198 GLY A C 1
ATOM 1485 O O . GLY A 1 198 ? -23.301 -0.668 30.581 1.00 76.25 198 GLY A O 1
ATOM 1486 N N . LEU A 1 199 ? -22.322 -2.286 31.777 1.00 74.12 199 LEU A N 1
ATOM 1487 C CA . LEU A 1 199 ? -23.377 -2.334 32.791 1.00 74.12 199 LEU A CA 1
ATOM 1488 C C . LEU A 1 199 ? -23.059 -1.460 34.014 1.00 74.12 199 LEU A C 1
ATOM 1490 O O . LEU A 1 199 ? -23.996 -1.005 34.670 1.00 74.12 199 LEU A O 1
ATOM 1494 N N . GLN A 1 200 ? -21.788 -1.104 34.241 1.00 76.44 200 GLN A N 1
ATOM 1495 C CA . GLN A 1 200 ? -21.390 -0.111 35.252 1.00 76.44 200 GLN A CA 1
ATOM 1496 C C . GLN A 1 200 ? -21.681 1.343 34.839 1.00 76.44 200 GLN A C 1
ATOM 1498 O O . GLN A 1 200 ? -21.821 2.214 35.697 1.00 76.44 200 GLN A O 1
ATOM 1503 N N . SER A 1 201 ? -21.804 1.617 33.535 1.00 75.44 201 SER A N 1
ATOM 1504 C CA . SER A 1 201 ? -22.146 2.937 32.980 1.00 75.44 201 SER A CA 1
ATOM 1505 C C . SER A 1 201 ? -23.469 2.858 32.206 1.00 75.44 201 SER A C 1
ATOM 1507 O O . SER A 1 201 ? -23.464 2.720 30.987 1.00 75.44 201 SER A O 1
ATOM 1509 N N . PRO A 1 202 ? -24.648 2.858 32.860 1.00 77.25 202 PRO A N 1
ATOM 1510 C CA . PRO A 1 202 ? -25.899 2.551 32.173 1.00 77.25 202 PRO A CA 1
ATOM 1511 C C . PRO A 1 202 ? -26.271 3.614 31.129 1.00 77.25 202 PRO A C 1
ATOM 1513 O O . PRO A 1 202 ? -26.644 4.739 31.462 1.00 77.25 202 PRO A O 1
ATOM 1516 N N . SER A 1 203 ? -26.248 3.233 29.849 1.00 84.31 203 SER A N 1
ATOM 1517 C CA . SER A 1 203 ? -26.734 4.054 28.736 1.00 84.31 203 SER A CA 1
ATOM 1518 C C . SER A 1 203 ? -28.065 3.532 28.206 1.00 84.31 203 SER A C 1
ATOM 1520 O O . SER A 1 203 ? -28.234 2.342 27.943 1.00 84.31 203 SER A O 1
ATOM 1522 N N . ARG A 1 204 ? -29.019 4.440 27.972 1.00 86.00 204 ARG A N 1
ATOM 1523 C CA . ARG A 1 204 ? -30.323 4.102 27.373 1.00 86.00 204 ARG A CA 1
ATOM 1524 C C . ARG A 1 204 ? -30.222 3.699 25.904 1.00 86.00 204 ARG A C 1
ATOM 1526 O O . ARG A 1 204 ? -31.172 3.126 25.384 1.00 86.00 204 ARG A O 1
ATOM 1533 N N . SER A 1 205 ? -29.108 4.001 25.239 1.00 85.94 205 SER A N 1
ATOM 1534 C CA . SER A 1 205 ? -28.860 3.634 23.847 1.00 85.94 205 SER A CA 1
ATOM 1535 C C . SER A 1 205 ? -27.637 2.731 23.772 1.00 85.94 205 SER A C 1
ATOM 1537 O O . SER A 1 205 ? -26.532 3.171 24.089 1.00 85.94 205 SER A O 1
ATOM 1539 N N . ARG A 1 206 ? -27.834 1.489 23.329 1.00 89.25 206 ARG A N 1
ATOM 1540 C CA . ARG A 1 206 ? -26.770 0.500 23.110 1.00 89.25 206 ARG A CA 1
ATOM 1541 C C . ARG A 1 206 ? -26.939 -0.169 21.758 1.00 89.25 206 ARG A C 1
ATOM 1543 O O . ARG A 1 206 ? -28.035 -0.213 21.193 1.00 89.25 206 ARG A O 1
ATOM 1550 N N . ILE A 1 207 ? -25.849 -0.727 21.261 1.00 91.75 207 ILE A N 1
ATOM 1551 C CA . ILE A 1 207 ? -25.845 -1.610 20.105 1.00 91.75 207 ILE A CA 1
ATOM 1552 C C . ILE A 1 207 ? -25.726 -3.035 20.630 1.00 91.75 207 ILE A C 1
ATOM 1554 O O . ILE A 1 207 ? -24.754 -3.370 21.297 1.00 91.75 207 ILE A O 1
ATOM 1558 N N . VAL A 1 208 ? -26.718 -3.866 20.330 1.00 93.31 208 VAL A N 1
ATOM 1559 C CA . VAL A 1 208 ? -26.657 -5.310 20.551 1.00 93.31 208 VAL A CA 1
ATOM 1560 C C . VAL A 1 208 ? -25.930 -5.920 19.361 1.00 93.31 208 VAL A C 1
ATOM 1562 O O . VAL A 1 208 ? -26.343 -5.724 18.214 1.00 93.31 208 VAL A O 1
ATOM 1565 N N . VAL A 1 209 ? -24.850 -6.642 19.632 1.00 94.75 209 VAL A N 1
ATOM 1566 C CA . VAL A 1 209 ? -24.100 -7.415 18.641 1.00 94.75 209 VAL A CA 1
ATOM 1567 C C . VAL A 1 209 ? -24.438 -8.885 18.815 1.00 94.75 209 VAL A C 1
ATOM 1569 O O . VAL A 1 209 ? -24.445 -9.393 19.932 1.00 94.75 209 VAL A O 1
ATOM 1572 N N . VAL A 1 210 ? -24.751 -9.566 17.717 1.00 95.00 210 VAL A N 1
ATOM 1573 C CA . VAL A 1 210 ? -25.131 -10.979 17.729 1.00 95.00 210 VAL A CA 1
ATOM 1574 C C . VAL A 1 210 ? -24.385 -11.710 16.629 1.00 95.00 210 VAL A C 1
ATOM 1576 O O . VAL A 1 210 ? -24.548 -11.390 15.452 1.00 95.00 210 VAL A O 1
ATOM 1579 N N . ARG A 1 211 ? -23.593 -12.714 16.996 1.00 94.06 211 ARG A N 1
ATOM 1580 C CA . ARG A 1 211 ? -22.975 -13.648 16.058 1.00 94.06 211 ARG A CA 1
ATOM 1581 C C . ARG A 1 211 ? -23.851 -14.886 15.937 1.00 94.06 211 ARG A C 1
ATOM 1583 O O . ARG A 1 211 ? -24.116 -15.566 16.922 1.00 94.06 211 ARG A O 1
ATOM 1590 N N . SER A 1 212 ? -24.292 -15.200 14.724 1.00 91.25 212 SER A N 1
ATOM 1591 C CA . SER A 1 212 ? -25.098 -16.397 14.479 1.00 91.25 212 SER A CA 1
ATOM 1592 C C . SER A 1 212 ? -24.922 -16.916 13.058 1.00 91.25 212 SER A C 1
ATOM 1594 O O . SER A 1 212 ? -24.707 -16.145 12.126 1.00 91.25 212 SER A O 1
ATOM 1596 N N . ALA A 1 213 ? -25.052 -18.233 12.896 1.00 88.88 213 ALA A N 1
ATOM 1597 C CA . ALA A 1 213 ? -25.171 -18.882 11.591 1.00 88.88 213 ALA A CA 1
ATOM 1598 C C . ALA A 1 213 ? -26.628 -18.934 11.084 1.00 88.88 213 ALA A C 1
ATOM 1600 O O . ALA A 1 213 ? -26.866 -19.342 9.948 1.00 88.88 213 ALA A O 1
ATOM 1601 N N . ARG A 1 214 ? -27.605 -18.547 11.919 1.00 90.62 214 ARG A N 1
ATOM 1602 C CA . ARG A 1 214 ? -29.027 -18.507 11.548 1.00 90.62 214 ARG A CA 1
ATOM 1603 C C . ARG A 1 214 ? -29.304 -17.377 10.540 1.00 90.62 214 ARG A C 1
ATOM 1605 O O . ARG A 1 214 ? -28.570 -16.386 10.532 1.00 90.62 214 ARG A O 1
ATOM 1612 N N . PRO A 1 215 ? -30.368 -17.480 9.722 1.00 90.56 215 PRO A N 1
ATOM 1613 C CA . PRO A 1 215 ? -30.822 -16.380 8.875 1.00 90.56 215 PRO A CA 1
ATOM 1614 C C . PRO A 1 215 ? -31.032 -15.081 9.667 1.00 90.56 215 PRO A C 1
ATOM 1616 O O . PRO A 1 215 ? -31.612 -15.097 10.753 1.00 90.56 215 PRO A O 1
ATOM 1619 N N . ASP A 1 216 ? -30.616 -13.941 9.100 1.00 88.38 216 ASP A N 1
ATOM 1620 C CA . ASP A 1 216 ? -30.696 -12.631 9.769 1.00 88.38 216 ASP A CA 1
ATOM 1621 C C . ASP A 1 216 ? -32.128 -12.323 10.267 1.00 88.38 216 ASP A C 1
ATOM 1623 O O . ASP A 1 216 ? -32.295 -11.745 11.337 1.00 88.38 216 ASP A O 1
ATOM 1627 N N . ALA A 1 217 ? -33.166 -12.741 9.529 1.00 88.12 217 ALA A N 1
ATOM 1628 C CA . ALA A 1 217 ? -34.568 -12.536 9.904 1.00 88.12 217 ALA A CA 1
ATOM 1629 C C . ALA A 1 217 ? -34.942 -13.213 11.235 1.00 88.12 217 ALA A C 1
ATOM 1631 O O . ALA A 1 217 ? -35.615 -12.594 12.061 1.00 88.12 217 ALA A O 1
ATOM 1632 N N . ASP A 1 218 ? -34.452 -14.431 11.469 1.00 90.50 218 ASP A N 1
ATOM 1633 C CA . ASP A 1 218 ? -34.746 -15.206 12.678 1.00 90.50 218 ASP A CA 1
ATOM 1634 C C . ASP A 1 218 ? -34.068 -14.575 13.893 1.00 90.50 218 ASP A C 1
ATOM 1636 O O . ASP A 1 218 ? -34.674 -14.421 14.952 1.00 90.50 218 ASP A O 1
ATOM 1640 N N . VAL A 1 219 ? -32.817 -14.135 13.729 1.00 91.12 219 VAL A N 1
ATOM 1641 C CA . VAL A 1 219 ? -32.076 -13.445 14.792 1.00 91.12 219 VAL A CA 1
ATOM 1642 C C . VAL A 1 219 ? -32.752 -12.119 15.145 1.00 91.12 219 VAL A C 1
ATOM 1644 O O . VAL A 1 219 ? -32.930 -11.813 16.323 1.00 91.12 219 VAL A O 1
ATOM 1647 N N . ILE A 1 220 ? -33.181 -11.343 14.143 1.00 89.75 220 ILE A N 1
ATOM 1648 C CA . ILE A 1 220 ? -33.924 -10.094 14.365 1.00 89.75 220 ILE A CA 1
ATOM 1649 C C . ILE A 1 220 ? -35.227 -10.370 15.119 1.00 89.75 220 ILE A C 1
ATOM 1651 O O . ILE A 1 220 ? -35.560 -9.609 16.030 1.00 89.75 220 ILE A O 1
ATOM 1655 N N . ALA A 1 221 ? -35.960 -11.424 14.750 1.00 89.19 221 ALA A N 1
ATOM 1656 C CA . ALA A 1 221 ? -37.205 -11.801 15.410 1.00 89.19 221 ALA A CA 1
ATOM 1657 C C . ALA A 1 221 ? -36.971 -12.145 16.887 1.00 89.19 221 ALA A C 1
ATOM 1659 O O . ALA A 1 221 ? -37.627 -11.556 17.744 1.00 89.19 221 ALA A O 1
ATOM 1660 N N . VAL A 1 222 ? -35.977 -12.991 17.186 1.00 92.19 222 VAL A N 1
ATOM 1661 C CA . VAL A 1 222 ? -35.606 -13.363 18.564 1.00 92.19 222 VAL A CA 1
ATOM 1662 C C . VAL A 1 222 ? -35.228 -12.131 19.385 1.00 92.19 222 VAL A C 1
ATOM 1664 O O . VAL A 1 222 ? -35.762 -11.928 20.472 1.00 92.19 222 VAL A O 1
ATOM 1667 N N . VAL A 1 223 ? -34.353 -11.263 18.863 1.00 91.50 223 VAL A N 1
ATOM 1668 C CA . VAL A 1 223 ? -33.931 -10.058 19.596 1.00 91.50 223 VAL A CA 1
ATOM 1669 C C . VAL A 1 223 ? -35.110 -9.116 19.838 1.00 91.50 223 VAL A C 1
ATOM 1671 O O . VAL A 1 223 ? -35.244 -8.579 20.935 1.00 91.50 223 VAL A O 1
ATOM 1674 N N . ARG A 1 224 ? -35.991 -8.917 18.850 1.00 89.44 224 ARG A N 1
ATOM 1675 C CA . ARG A 1 224 ? -37.184 -8.069 19.009 1.00 89.44 224 ARG A CA 1
ATOM 1676 C C . ARG A 1 224 ? -38.170 -8.633 20.026 1.00 89.44 224 ARG A C 1
ATOM 1678 O O . ARG A 1 224 ? -38.718 -7.856 20.803 1.00 89.44 224 ARG A O 1
ATOM 1685 N N . GLU A 1 225 ? -38.388 -9.943 20.020 1.00 90.00 225 GLU A N 1
ATOM 1686 C CA . GLU A 1 225 ? -39.273 -10.626 20.962 1.00 90.00 225 GLU A CA 1
ATOM 1687 C C . GLU A 1 225 ? -38.765 -10.477 22.401 1.00 90.00 225 GLU A C 1
ATOM 1689 O O . GLU A 1 225 ? -39.519 -10.035 23.267 1.00 90.00 225 GLU A O 1
ATOM 1694 N N . GLU A 1 226 ? -37.475 -10.730 22.649 1.00 91.88 226 GLU A N 1
ATOM 1695 C CA . GLU A 1 226 ? -36.889 -10.580 23.988 1.00 91.88 226 GLU A CA 1
ATOM 1696 C C . GLU A 1 226 ? -36.893 -9.130 24.470 1.00 91.88 226 GLU A C 1
ATOM 1698 O O . GLU A 1 226 ? -37.237 -8.848 25.619 1.00 91.88 226 GLU A O 1
ATOM 1703 N N . VAL A 1 227 ? -36.574 -8.188 23.580 1.00 89.75 227 VAL A N 1
ATOM 1704 C CA . VAL A 1 227 ? -36.650 -6.755 23.880 1.00 89.75 227 VAL A CA 1
ATOM 1705 C C . VAL A 1 227 ? -38.086 -6.348 24.236 1.00 89.75 227 VAL A C 1
ATOM 1707 O O . VAL A 1 227 ? -38.283 -5.629 25.214 1.00 89.75 227 VAL A O 1
ATOM 1710 N N . ALA A 1 228 ? -39.096 -6.819 23.497 1.00 86.19 228 ALA A N 1
ATOM 1711 C CA . ALA A 1 228 ? -40.502 -6.522 23.778 1.00 86.19 228 ALA A CA 1
ATOM 1712 C C . ALA A 1 228 ? -40.982 -7.154 25.095 1.00 86.19 228 ALA A C 1
ATOM 1714 O O . ALA A 1 228 ? -41.658 -6.488 25.886 1.00 86.19 228 ALA A O 1
ATOM 1715 N N . ARG A 1 229 ? -40.590 -8.407 25.352 1.00 88.56 229 ARG A N 1
ATOM 1716 C CA . ARG A 1 229 ? -40.908 -9.150 26.578 1.00 88.56 229 ARG A CA 1
ATOM 1717 C C . ARG A 1 229 ? -40.343 -8.449 27.812 1.00 88.56 229 ARG A C 1
ATOM 1719 O O . ARG A 1 229 ? -41.077 -8.212 28.768 1.00 88.56 229 ARG A O 1
ATOM 1726 N N . LEU A 1 230 ? -39.068 -8.061 27.775 1.00 88.19 230 LEU A N 1
ATOM 1727 C CA . LEU A 1 230 ? -38.398 -7.368 28.882 1.00 88.19 230 LEU A CA 1
ATOM 1728 C C . LEU A 1 230 ? -38.862 -5.916 29.047 1.00 88.19 230 LEU A C 1
ATOM 1730 O O . LEU A 1 230 ? -38.842 -5.391 30.160 1.00 88.19 230 LEU A O 1
ATOM 1734 N N . ALA A 1 231 ? -39.316 -5.267 27.971 1.00 81.00 231 ALA A N 1
ATOM 1735 C CA . ALA A 1 231 ? -39.866 -3.915 28.041 1.00 81.00 231 ALA A CA 1
ATOM 1736 C C . ALA A 1 231 ? -41.285 -3.848 28.643 1.00 81.00 231 ALA A C 1
ATOM 1738 O O . ALA A 1 231 ? -41.752 -2.758 28.994 1.00 81.00 231 ALA A O 1
ATOM 1739 N N . GLY A 1 232 ? -41.975 -4.988 28.783 1.00 70.25 232 GLY A N 1
ATOM 1740 C CA . GLY A 1 232 ? -43.236 -5.104 29.522 1.00 70.25 232 GLY A CA 1
ATOM 1741 C C . GLY A 1 232 ? -44.381 -4.247 28.970 1.00 70.25 232 GLY A C 1
ATOM 1742 O O . GLY A 1 232 ? -45.109 -3.629 29.743 1.00 70.25 232 GLY A O 1
ATOM 1743 N N . GLY A 1 233 ? -44.508 -4.131 27.642 1.00 57.62 233 GLY A N 1
ATOM 1744 C CA . GLY A 1 233 ? -45.603 -3.395 26.984 1.00 57.62 233 GLY A CA 1
ATOM 1745 C C . GLY A 1 233 ? -45.522 -1.863 27.074 1.00 57.62 233 GLY A C 1
ATOM 1746 O O . GLY A 1 233 ? -46.348 -1.165 26.486 1.00 57.62 233 GLY A O 1
ATOM 1747 N N . ARG A 1 234 ? -44.511 -1.304 27.752 1.00 59.47 234 ARG A N 1
ATOM 1748 C CA . ARG A 1 234 ? -44.239 0.139 27.739 1.00 59.47 234 ARG A CA 1
ATOM 1749 C C . ARG A 1 234 ? -43.613 0.479 26.395 1.00 59.47 234 ARG A C 1
ATOM 1751 O O . ARG A 1 234 ? -42.448 0.163 26.173 1.00 59.47 234 ARG A O 1
ATOM 1758 N N . GLY A 1 235 ? -44.418 1.056 25.503 1.00 48.88 235 GLY A N 1
ATOM 1759 C CA . GLY A 1 235 ? -44.078 1.312 24.105 1.00 48.88 235 GLY A CA 1
ATOM 1760 C C . GLY A 1 235 ? -42.619 1.716 23.904 1.00 48.88 235 GLY A C 1
ATOM 1761 O O . GLY A 1 235 ? -42.196 2.807 24.286 1.00 48.88 235 GLY A O 1
ATOM 1762 N N . LEU A 1 236 ? -41.847 0.827 23.282 1.00 53.62 236 LEU A N 1
ATOM 1763 C CA . LEU A 1 236 ? -40.552 1.183 22.733 1.00 53.62 236 LEU A CA 1
ATOM 1764 C C . LEU A 1 236 ? -40.827 2.047 21.506 1.00 53.62 236 LEU A C 1
ATOM 1766 O O . LEU A 1 236 ? -41.095 1.540 20.419 1.00 53.62 236 LEU A O 1
ATOM 1770 N N . ALA A 1 237 ? -40.744 3.365 21.663 1.00 40.28 237 ALA A N 1
ATOM 1771 C CA . ALA A 1 237 ? -40.594 4.284 20.539 1.00 40.28 237 ALA A CA 1
ATOM 1772 C C . ALA A 1 237 ? -39.165 4.150 19.970 1.00 40.28 237 ALA A C 1
ATOM 1774 O O . ALA A 1 237 ? -38.382 5.093 19.969 1.00 40.28 237 ALA A O 1
ATOM 1775 N N . GLY A 1 238 ? -38.778 2.936 19.579 1.00 37.41 238 GLY A N 1
ATOM 1776 C CA . GLY A 1 238 ? -37.416 2.587 19.203 1.00 37.41 238 GLY A CA 1
ATOM 1777 C C . GLY A 1 238 ? -37.429 1.840 17.885 1.00 37.41 238 GLY A C 1
ATOM 1778 O O . GLY A 1 238 ? -37.815 0.676 17.819 1.00 37.41 238 GLY A O 1
ATOM 1779 N N . SER A 1 239 ? -37.000 2.499 16.812 1.00 39.62 239 SER A N 1
ATOM 1780 C CA . SER A 1 239 ? -36.760 1.826 15.542 1.00 39.62 239 SER A CA 1
ATOM 1781 C C . SER A 1 239 ? -35.626 0.812 15.726 1.00 39.62 239 SER A C 1
ATOM 1783 O O . SER A 1 239 ? -34.459 1.201 15.731 1.00 39.62 239 SER A O 1
ATOM 1785 N N . ALA A 1 240 ? -35.942 -0.478 15.856 1.00 40.09 240 ALA A N 1
ATOM 1786 C CA . ALA A 1 240 ? -34.954 -1.547 15.728 1.00 40.09 240 ALA A CA 1
ATOM 1787 C C . ALA A 1 240 ? -34.506 -1.598 14.262 1.00 40.09 240 ALA A C 1
ATOM 1789 O O . ALA A 1 240 ? -35.090 -2.308 13.433 1.00 40.09 240 ALA A O 1
ATOM 1790 N N . ARG A 1 241 ? -33.522 -0.763 13.923 1.00 49.97 241 ARG A N 1
ATOM 1791 C CA . ARG A 1 241 ? -32.874 -0.752 12.617 1.00 49.97 241 ARG A CA 1
ATOM 1792 C C . ARG A 1 241 ? -31.793 -1.826 12.673 1.00 49.97 241 ARG A C 1
ATOM 1794 O O . ARG A 1 241 ? -30.785 -1.651 13.346 1.00 49.97 241 ARG A O 1
ATOM 1801 N N . ALA A 1 242 ? -32.070 -2.965 12.049 1.00 49.97 242 ALA A N 1
ATOM 1802 C CA . ALA A 1 242 ? -31.106 -4.045 11.933 1.00 49.97 242 ALA A CA 1
ATOM 1803 C C . ALA A 1 242 ? -30.183 -3.750 10.751 1.00 49.97 242 ALA A C 1
ATOM 1805 O O . ALA A 1 242 ? -30.646 -3.558 9.621 1.00 49.97 242 ALA A O 1
ATOM 1806 N N . THR A 1 243 ? -28.886 -3.707 11.013 1.00 53.91 243 THR A N 1
ATOM 1807 C CA . THR A 1 243 ? -27.856 -3.552 9.989 1.00 53.91 243 THR A CA 1
ATOM 1808 C C . THR A 1 243 ? -26.839 -4.670 10.149 1.00 53.91 243 THR A C 1
ATOM 1810 O O . THR A 1 243 ? -26.352 -4.968 11.241 1.00 53.91 243 THR A O 1
ATOM 1813 N N . ARG A 1 244 ? -26.532 -5.338 9.036 1.00 49.16 244 ARG A N 1
ATOM 1814 C CA . ARG A 1 244 ? -25.448 -6.319 8.976 1.00 49.16 244 ARG A CA 1
ATOM 1815 C C . ARG A 1 244 ? -24.125 -5.556 8.988 1.00 49.16 244 ARG A C 1
ATOM 1817 O O . ARG A 1 244 ? -23.948 -4.676 8.144 1.00 49.16 244 ARG A O 1
ATOM 1824 N N . ALA A 1 245 ? -23.193 -5.926 9.868 1.00 49.56 245 ALA A N 1
ATOM 1825 C CA . ALA A 1 245 ? -21.919 -5.217 10.042 1.00 49.56 245 ALA A CA 1
ATOM 1826 C C . ALA A 1 245 ? -21.135 -5.051 8.718 1.00 49.56 245 ALA A C 1
ATOM 1828 O O . ALA A 1 245 ? -20.537 -4.011 8.456 1.00 49.56 245 ALA A O 1
ATOM 1829 N N . HIS A 1 246 ? -21.236 -6.027 7.807 1.00 40.69 246 HIS A N 1
ATOM 1830 C CA . HIS A 1 246 ? -20.620 -5.972 6.474 1.00 40.69 246 HIS A CA 1
ATOM 1831 C C . HIS A 1 246 ? -21.160 -4.838 5.566 1.00 40.69 246 HIS A C 1
ATOM 1833 O O . HIS A 1 246 ? -20.459 -4.381 4.659 1.00 40.69 246 HIS A O 1
ATOM 1839 N N . ARG A 1 247 ? -22.406 -4.370 5.746 1.00 36.94 247 ARG A N 1
ATOM 1840 C CA . ARG A 1 247 ? -22.986 -3.300 4.908 1.00 36.94 247 ARG A CA 1
ATOM 1841 C C . ARG A 1 247 ? -22.514 -1.906 5.318 1.00 36.94 247 ARG A C 1
ATOM 1843 O O . ARG A 1 247 ? -22.388 -1.064 4.434 1.00 36.94 247 ARG A O 1
ATOM 1850 N N . ASP A 1 248 ? -22.185 -1.673 6.587 1.00 45.00 248 ASP A N 1
ATOM 1851 C CA . ASP A 1 248 ? -21.727 -0.359 7.063 1.00 45.00 248 ASP A CA 1
ATOM 1852 C C . ASP A 1 248 ? -20.261 -0.076 6.699 1.00 45.00 248 ASP A C 1
ATOM 1854 O O . ASP A 1 248 ? -19.945 1.045 6.298 1.00 45.00 248 ASP A O 1
ATOM 1858 N N . VAL A 1 249 ? -19.399 -1.102 6.649 1.00 39.69 249 VAL A N 1
ATOM 1859 C CA . VAL A 1 249 ? -18.023 -0.969 6.116 1.00 39.69 249 VAL A CA 1
ATOM 1860 C C . VAL A 1 249 ? -18.026 -0.471 4.658 1.00 39.69 249 VAL A C 1
ATOM 1862 O O . VAL A 1 249 ? -17.140 0.276 4.240 1.00 39.69 249 VAL A O 1
ATOM 1865 N N . HIS A 1 250 ? -19.056 -0.814 3.876 1.00 34.75 250 HIS A N 1
ATOM 1866 C CA . HIS A 1 250 ? -19.234 -0.308 2.511 1.00 34.75 250 HIS A CA 1
ATOM 1867 C C . HIS A 1 250 ? -20.107 0.960 2.422 1.00 34.75 250 HIS A C 1
ATOM 1869 O O . HIS A 1 250 ? -19.858 1.803 1.558 1.00 34.75 250 HIS A O 1
ATOM 1875 N N . GLY A 1 251 ? -21.091 1.136 3.309 1.00 29.36 251 GLY A N 1
ATOM 1876 C CA . GLY A 1 251 ? -22.039 2.259 3.325 1.00 29.36 251 GLY A CA 1
ATOM 1877 C C . GLY A 1 251 ? -21.431 3.604 3.736 1.00 29.36 251 GLY A C 1
ATOM 1878 O O . GLY A 1 251 ? -21.904 4.657 3.297 1.00 29.36 251 GLY A O 1
ATOM 1879 N N . ILE A 1 252 ? -20.323 3.593 4.483 1.00 35.75 252 ILE A N 1
ATOM 1880 C CA . ILE A 1 252 ? -19.581 4.808 4.867 1.00 35.75 252 ILE A CA 1
ATOM 1881 C C . ILE A 1 252 ? -18.982 5.534 3.644 1.00 35.75 252 ILE A C 1
ATOM 1883 O O . ILE A 1 252 ? -18.779 6.750 3.691 1.00 35.75 252 ILE A O 1
ATOM 1887 N N . ARG A 1 253 ? -18.804 4.851 2.500 1.00 37.84 253 ARG A N 1
ATOM 1888 C CA . ARG A 1 253 ? -18.303 5.471 1.256 1.00 37.84 253 ARG A CA 1
ATOM 1889 C C . ARG A 1 253 ? -19.251 6.513 0.647 1.00 37.84 253 ARG A C 1
ATOM 1891 O O . ARG A 1 253 ? -18.781 7.384 -0.076 1.00 37.84 253 ARG A O 1
ATOM 1898 N N . ALA A 1 254 ? -20.557 6.462 0.925 1.00 26.95 254 ALA A N 1
ATOM 1899 C CA . ALA A 1 254 ? -21.537 7.327 0.254 1.00 26.95 254 ALA A CA 1
ATOM 1900 C C . ALA A 1 254 ? -21.977 8.555 1.077 1.00 26.95 254 ALA A C 1
ATOM 1902 O O . ALA A 1 254 ? -22.435 9.546 0.508 1.00 26.95 254 ALA A O 1
ATOM 1903 N N . ALA A 1 255 ? -21.842 8.530 2.407 1.00 27.80 255 ALA A N 1
ATOM 1904 C CA . ALA A 1 255 ? -22.469 9.537 3.271 1.00 27.80 255 ALA A CA 1
ATOM 1905 C C . ALA A 1 255 ? -21.615 10.792 3.554 1.00 27.80 255 ALA A C 1
ATOM 1907 O O . ALA A 1 255 ? -22.147 11.769 4.082 1.00 27.80 255 ALA A O 1
ATOM 1908 N N . ARG A 1 256 ? -20.321 10.818 3.197 1.00 32.75 256 ARG A N 1
ATOM 1909 C CA . ARG A 1 256 ? -19.417 11.949 3.515 1.00 32.75 256 ARG A CA 1
ATOM 1910 C C . ARG A 1 256 ? -19.211 12.982 2.396 1.00 32.75 256 ARG A C 1
ATOM 1912 O O . ARG A 1 256 ? -18.531 13.973 2.621 1.00 32.75 256 ARG A O 1
ATOM 1919 N N . ALA A 1 257 ? -19.866 12.841 1.242 1.00 25.89 257 ALA A N 1
ATOM 1920 C CA . ALA A 1 257 ? -19.771 13.807 0.134 1.00 25.89 257 ALA A CA 1
ATOM 1921 C C . ALA A 1 257 ? -20.814 14.950 0.180 1.00 25.89 257 ALA A C 1
ATOM 1923 O O . ALA A 1 257 ? -21.160 15.521 -0.854 1.00 25.89 257 ALA A O 1
ATOM 1924 N N . ARG A 1 258 ? -21.355 15.300 1.356 1.00 24.44 258 ARG A N 1
ATOM 1925 C CA . ARG A 1 258 ? -22.213 16.489 1.510 1.00 24.44 258 ARG A CA 1
ATOM 1926 C C . ARG A 1 258 ? -21.595 17.460 2.516 1.00 24.44 258 ARG A C 1
ATOM 1928 O O . ARG A 1 258 ? -21.627 17.166 3.710 1.00 24.44 258 ARG A O 1
ATOM 1935 N N . PRO A 1 259 ? -21.096 18.630 2.078 1.00 26.58 259 PRO A N 1
ATOM 1936 C CA . PRO A 1 259 ? -20.741 19.697 2.999 1.00 26.58 259 PRO A CA 1
ATOM 1937 C C . PRO A 1 259 ? -22.020 20.155 3.705 1.00 26.58 259 PRO A C 1
ATOM 1939 O O . PRO A 1 259 ? -22.974 20.602 3.059 1.00 26.58 259 PRO A O 1
ATOM 1942 N N . ARG A 1 260 ? -22.070 20.038 5.035 1.00 26.41 260 ARG A N 1
ATOM 1943 C CA . ARG A 1 260 ? -23.063 20.776 5.819 1.00 26.41 260 ARG A CA 1
ATOM 1944 C C . ARG A 1 260 ? -22.719 22.259 5.683 1.00 26.41 260 ARG A C 1
ATOM 1946 O O . ARG A 1 260 ? -21.626 22.677 6.036 1.00 26.41 260 ARG A O 1
ATOM 1953 N N . ARG A 1 261 ? -23.653 23.038 5.128 1.00 28.23 261 ARG A N 1
ATOM 1954 C CA . ARG A 1 261 ? -23.595 24.503 5.118 1.00 28.23 261 ARG A CA 1
ATOM 1955 C C . ARG A 1 261 ? -23.583 24.994 6.563 1.00 28.23 261 ARG A C 1
ATOM 1957 O O . ARG A 1 261 ? -24.618 24.936 7.227 1.00 28.23 261 ARG A O 1
ATOM 1964 N N . ASP A 1 262 ? -22.444 25.498 7.019 1.00 27.69 262 ASP A N 1
ATOM 1965 C CA . ASP A 1 262 ? -22.376 26.255 8.261 1.00 27.69 262 ASP A CA 1
ATOM 1966 C C . ASP A 1 262 ? -23.205 27.534 8.126 1.00 27.69 262 ASP A C 1
ATOM 1968 O O . ASP A 1 262 ? -23.004 28.369 7.239 1.00 27.69 262 ASP A O 1
ATOM 1972 N N . ARG A 1 263 ? -24.188 27.674 9.019 1.00 27.16 263 ARG A N 1
ATOM 1973 C CA . ARG A 1 263 ? -24.918 28.923 9.221 1.00 27.16 263 ARG A CA 1
ATOM 1974 C C . ARG A 1 263 ? -23.941 29.943 9.800 1.00 27.16 263 ARG A C 1
ATOM 1976 O O . ARG A 1 263 ? -23.532 29.841 10.952 1.00 27.16 263 ARG A O 1
ATOM 1983 N N . ALA A 1 264 ? -23.603 30.937 8.986 1.00 27.56 264 ALA A N 1
ATOM 1984 C CA . ALA A 1 264 ? -22.786 32.078 9.362 1.00 27.56 264 ALA A CA 1
ATOM 1985 C C . ALA A 1 264 ? -23.361 32.803 10.592 1.00 27.56 264 ALA A C 1
ATOM 1987 O O . ALA A 1 264 ? -24.401 33.463 10.528 1.00 27.56 264 ALA A O 1
ATOM 1988 N N . VAL A 1 265 ? -22.638 32.726 11.708 1.00 29.00 265 VAL A N 1
ATOM 1989 C CA . VAL A 1 265 ? -22.800 33.630 12.847 1.00 29.00 265 VAL A CA 1
ATOM 1990 C C . VAL A 1 265 ? -22.217 34.986 12.441 1.00 29.00 265 VAL A C 1
ATOM 1992 O O . VAL A 1 265 ? -21.005 35.151 12.304 1.00 29.00 265 VAL A O 1
ATOM 1995 N N . ARG A 1 266 ? -23.094 35.972 12.222 1.00 26.62 266 ARG A N 1
ATOM 1996 C CA . ARG A 1 266 ? -22.744 37.385 12.004 1.00 26.62 266 ARG A CA 1
ATOM 1997 C C . ARG A 1 266 ? -21.934 37.913 13.197 1.00 26.62 266 ARG A C 1
ATOM 1999 O O . ARG A 1 266 ? -22.508 38.297 14.213 1.00 26.62 266 ARG A O 1
ATOM 2006 N N . ARG A 1 267 ? -20.609 38.016 13.062 1.00 28.67 267 ARG A N 1
ATOM 2007 C CA . ARG A 1 267 ? -19.775 38.850 13.943 1.00 28.67 267 ARG A CA 1
ATOM 2008 C C . ARG A 1 267 ? -19.710 40.277 13.390 1.00 28.67 267 ARG A C 1
ATOM 2010 O O . ARG A 1 267 ? -19.235 40.510 12.281 1.00 28.67 267 ARG A O 1
ATOM 2017 N N . ARG A 1 268 ? -20.236 41.229 14.168 1.00 26.84 268 ARG A N 1
ATOM 2018 C CA . ARG A 1 268 ? -20.143 42.679 13.929 1.00 26.84 268 ARG A CA 1
ATOM 2019 C C . ARG A 1 268 ? -18.668 43.115 13.944 1.00 26.84 268 ARG A C 1
ATOM 2021 O O . ARG A 1 268 ? -17.941 42.790 14.876 1.00 26.84 268 ARG A O 1
ATOM 2028 N N . ARG A 1 269 ? -18.244 43.862 12.917 1.00 24.22 269 ARG A N 1
ATOM 2029 C CA . ARG A 1 269 ? -16.929 44.527 12.827 1.00 24.22 269 ARG A CA 1
ATOM 2030 C C . ARG A 1 269 ? -16.853 45.721 13.795 1.00 24.22 269 ARG A C 1
ATOM 2032 O O . ARG A 1 269 ? -17.798 46.511 13.791 1.00 24.22 269 ARG A O 1
ATOM 2039 N N . PRO A 1 270 ? -15.732 45.962 14.498 1.00 29.47 270 PRO A N 1
ATOM 2040 C CA . PRO A 1 270 ? -15.407 47.283 15.018 1.00 29.47 270 PRO A CA 1
ATOM 2041 C C . PRO A 1 270 ? -14.591 48.090 13.994 1.00 29.47 270 PRO A C 1
ATOM 2043 O O . PRO A 1 270 ? -13.743 47.561 13.273 1.00 29.47 270 PRO A O 1
ATOM 2046 N N . ARG A 1 271 ? -14.888 49.390 13.912 1.00 27.48 271 ARG A N 1
ATOM 2047 C CA . ARG A 1 271 ? -14.232 50.380 13.046 1.00 27.48 271 ARG A CA 1
ATOM 2048 C C . ARG A 1 271 ? -12.807 50.678 13.535 1.00 27.48 271 ARG A C 1
ATOM 2050 O O . ARG A 1 271 ? -12.608 50.964 14.709 1.00 27.48 271 ARG A O 1
ATOM 2057 N N . ARG A 1 272 ? -11.845 50.692 12.604 1.00 26.36 272 ARG A N 1
ATOM 2058 C CA . ARG A 1 272 ? -10.505 51.279 12.772 1.00 26.36 272 ARG A CA 1
ATOM 2059 C C . ARG A 1 272 ? -10.620 52.796 12.982 1.00 26.36 272 ARG A C 1
ATOM 2061 O O . ARG A 1 272 ? -11.199 53.479 12.140 1.00 26.36 272 ARG A O 1
ATOM 2068 N N . ARG A 1 273 ? -9.994 53.317 14.037 1.00 27.08 273 ARG A N 1
ATOM 2069 C CA . ARG A 1 273 ? -9.464 54.686 14.103 1.00 27.08 273 ARG A CA 1
ATOM 2070 C C . ARG A 1 273 ? -7.990 54.584 14.500 1.00 27.08 273 ARG A C 1
ATOM 2072 O O . ARG A 1 273 ? -7.678 53.981 15.519 1.00 27.08 273 ARG A O 1
ATOM 2079 N N . LEU A 1 274 ? -7.114 55.117 13.652 1.00 29.50 274 LEU A N 1
ATOM 2080 C CA . LEU A 1 274 ? -5.735 55.479 14.000 1.00 29.50 274 LEU A CA 1
ATOM 2081 C C . LEU A 1 274 ? -5.781 56.744 14.875 1.00 29.50 274 LEU A C 1
ATOM 2083 O O . LEU A 1 274 ? -6.726 57.526 14.734 1.00 29.50 274 LEU A O 1
ATOM 2087 N N . PRO A 1 275 ? -4.784 56.960 15.748 1.00 33.84 275 PRO A N 1
ATOM 2088 C CA . PRO A 1 275 ? -3.758 57.933 15.370 1.00 33.84 275 PRO A CA 1
ATOM 2089 C C . PRO A 1 275 ? -2.316 57.585 15.795 1.00 33.84 275 PRO A C 1
ATOM 2091 O O . PRO A 1 275 ? -2.060 56.928 16.797 1.00 33.84 275 PRO A O 1
ATOM 2094 N N . THR A 1 276 ? -1.410 58.061 14.938 1.00 29.53 276 THR A N 1
ATOM 2095 C CA . THR A 1 276 ? -0.045 58.590 15.134 1.00 29.53 276 THR A CA 1
ATOM 2096 C C . THR A 1 276 ? 0.631 58.471 16.504 1.00 29.53 276 THR A C 1
ATOM 2098 O O . THR A 1 276 ? 0.094 58.885 17.528 1.00 29.53 276 THR A O 1
ATOM 2101 N N . GLY A 1 277 ? 1.878 57.996 16.474 1.00 26.52 277 GLY A N 1
ATOM 2102 C CA . GLY A 1 277 ? 2.713 57.775 17.647 1.00 26.52 277 GLY A CA 1
ATOM 2103 C C . GLY A 1 277 ? 3.458 58.991 18.195 1.00 26.52 277 GLY A C 1
ATOM 2104 O O . GLY A 1 277 ? 3.512 60.062 17.596 1.00 26.52 277 GLY A O 1
ATOM 2105 N N . ARG A 1 278 ? 4.112 58.751 19.332 1.00 27.91 278 ARG A N 1
ATOM 2106 C CA . ARG A 1 278 ? 5.354 59.401 19.749 1.00 27.91 278 ARG A CA 1
ATOM 2107 C C . ARG A 1 278 ? 6.049 58.514 20.782 1.00 27.91 278 ARG A C 1
ATOM 2109 O O . ARG A 1 278 ? 5.403 57.932 21.646 1.00 27.91 278 ARG A O 1
ATOM 2116 N N . ALA A 1 279 ? 7.360 58.392 20.614 1.00 27.48 279 ALA A N 1
ATOM 2117 C CA . ALA A 1 279 ? 8.284 57.697 21.495 1.00 27.48 279 ALA A CA 1
ATOM 2118 C C . ALA A 1 279 ? 8.394 58.391 22.863 1.00 27.48 279 ALA A C 1
ATOM 2120 O O . ALA A 1 279 ? 8.237 59.608 22.955 1.00 27.48 279 ALA A O 1
ATOM 2121 N N . GLY A 1 280 ? 8.722 57.623 23.901 1.00 26.81 280 GLY A N 1
ATOM 2122 C CA . GLY A 1 280 ? 8.956 58.142 25.245 1.00 26.81 280 GLY A CA 1
ATOM 2123 C C . GLY A 1 280 ? 9.449 57.052 26.187 1.00 26.81 280 GLY A C 1
ATOM 2124 O O . GLY A 1 280 ? 8.686 56.199 26.612 1.00 26.81 280 GLY A O 1
ATOM 2125 N N . ALA A 1 281 ? 10.752 57.084 26.421 1.00 27.77 281 ALA A N 1
ATOM 2126 C CA . ALA A 1 281 ? 11.594 56.199 27.206 1.00 27.77 281 ALA A CA 1
ATOM 2127 C C . ALA A 1 281 ? 11.119 55.789 28.622 1.00 27.77 281 ALA A C 1
ATOM 2129 O O . ALA A 1 281 ? 10.390 56.500 29.301 1.00 27.77 281 ALA A O 1
ATOM 2130 N N . ALA A 1 282 ? 11.775 54.713 29.077 1.00 28.62 282 ALA A N 1
ATOM 2131 C CA . ALA A 1 282 ? 12.442 54.584 30.377 1.00 28.62 282 ALA A CA 1
ATOM 2132 C C . ALA A 1 282 ? 11.785 53.752 31.501 1.00 28.62 282 ALA A C 1
ATOM 2134 O O . ALA A 1 282 ? 10.751 54.071 32.065 1.00 28.62 282 ALA A O 1
ATOM 2135 N N . HIS A 1 283 ? 12.606 52.777 31.909 1.00 28.98 283 HIS A N 1
ATOM 2136 C CA . HIS A 1 283 ? 12.993 52.437 33.280 1.00 28.98 283 HIS A CA 1
ATOM 2137 C C . HIS A 1 283 ? 12.220 51.401 34.121 1.00 28.98 283 HIS A C 1
ATOM 2139 O O . HIS A 1 283 ? 11.153 51.637 34.663 1.00 28.98 283 HIS A O 1
ATOM 2145 N N . ARG A 1 284 ? 12.975 50.310 34.359 1.00 26.84 284 ARG A N 1
ATOM 2146 C CA . ARG A 1 284 ? 13.320 49.685 35.655 1.00 26.84 284 ARG A CA 1
ATOM 2147 C C . ARG A 1 284 ? 12.202 49.042 36.490 1.00 26.84 284 ARG A C 1
ATOM 2149 O O . ARG A 1 284 ? 11.484 49.686 37.232 1.00 26.84 284 ARG A O 1
ATOM 2156 N N . ALA A 1 285 ? 12.235 47.708 36.455 1.00 27.56 285 ALA A N 1
ATOM 2157 C CA . ALA A 1 285 ? 12.607 46.820 37.564 1.00 27.56 285 ALA A CA 1
ATOM 2158 C C . ALA A 1 285 ? 12.218 47.211 39.002 1.00 27.56 285 ALA A C 1
ATOM 2160 O O . ALA A 1 285 ? 12.724 48.192 39.539 1.00 27.56 285 ALA A O 1
ATOM 2161 N N . GLY A 1 286 ? 11.548 46.282 39.696 1.00 26.44 286 GLY A N 1
ATOM 2162 C CA . GLY A 1 286 ? 11.719 46.144 41.143 1.00 26.44 286 GLY A CA 1
ATOM 2163 C C . GLY A 1 286 ? 10.552 45.542 41.921 1.00 26.44 286 GLY A C 1
ATOM 2164 O O . GLY A 1 286 ? 9.675 46.269 42.344 1.00 26.44 286 GLY A O 1
ATOM 2165 N N . ARG A 1 287 ? 10.669 44.234 42.202 1.00 28.03 287 ARG A N 1
ATOM 2166 C CA . ARG A 1 287 ? 10.443 43.569 43.507 1.00 28.03 287 ARG A CA 1
ATOM 2167 C C . ARG A 1 287 ? 9.097 43.701 44.258 1.00 28.03 287 ARG A C 1
ATOM 2169 O O . ARG A 1 287 ? 8.776 44.776 44.726 1.00 28.03 287 ARG A O 1
ATOM 2176 N N . ARG A 1 288 ? 8.600 42.499 44.638 1.00 27.45 288 ARG A N 1
ATOM 2177 C CA . ARG A 1 288 ? 8.124 42.061 45.987 1.00 27.45 288 ARG A CA 1
ATOM 2178 C C . ARG A 1 288 ? 6.884 42.798 46.544 1.00 27.45 288 ARG A C 1
ATOM 2180 O O . ARG A 1 288 ? 6.660 43.946 46.237 1.00 27.45 288 ARG A O 1
ATOM 2187 N N . SER A 1 289 ? 6.031 42.280 47.421 1.00 26.66 289 SER A N 1
ATOM 2188 C CA . SER A 1 289 ? 5.783 41.007 48.115 1.00 26.66 289 SER A C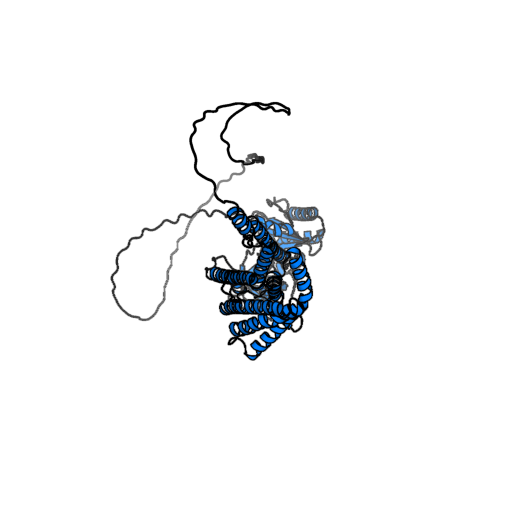A 1
ATOM 2189 C C . SER A 1 289 ? 4.598 41.279 49.061 1.00 26.66 289 SER A C 1
ATOM 2191 O O . SER A 1 289 ? 4.467 42.411 49.517 1.00 26.66 289 SER A O 1
ATOM 2193 N N . GLY A 1 290 ? 3.849 40.242 49.452 1.00 25.20 290 GLY A N 1
ATOM 2194 C CA . GLY A 1 290 ? 2.863 40.288 50.549 1.00 25.20 290 GLY A CA 1
ATOM 2195 C C . GLY A 1 290 ? 1.507 40.883 50.156 1.00 25.20 290 GLY A C 1
ATOM 2196 O O . GLY A 1 290 ? 1.419 41.649 49.211 1.00 25.20 290 GLY A O 1
ATOM 2197 N N . THR A 1 291 ? 0.380 40.590 50.795 1.00 28.67 291 THR A N 1
ATOM 2198 C CA . THR A 1 291 ? 0.021 39.713 51.921 1.00 28.67 291 THR A CA 1
ATOM 2199 C C . THR A 1 291 ? -1.523 39.684 51.925 1.00 28.67 291 THR A C 1
ATOM 2201 O O . THR A 1 291 ? -2.152 40.681 51.586 1.00 28.67 291 THR A O 1
ATOM 2204 N N . HIS A 1 292 ? -2.103 38.527 52.260 1.00 25.70 292 HIS A N 1
ATOM 2205 C CA . HIS A 1 292 ? -3.469 38.248 52.767 1.00 25.70 292 HIS A CA 1
ATOM 2206 C C . HIS A 1 292 ? -4.144 39.356 53.628 1.00 25.70 292 HIS A C 1
ATOM 2208 O O . HIS A 1 292 ? -3.438 40.237 54.109 1.00 25.70 292 HIS A O 1
ATOM 2214 N N . PRO A 1 293 ? -5.399 39.182 54.118 1.00 49.94 293 PRO A N 1
ATOM 2215 C CA . PRO A 1 293 ? -6.638 38.599 53.564 1.00 49.94 293 PRO A CA 1
ATOM 2216 C C . PRO A 1 293 ? -7.888 39.470 53.906 1.00 49.94 293 PRO A C 1
ATOM 2218 O O . PRO A 1 293 ? -7.766 40.527 54.510 1.00 49.94 293 PRO A O 1
ATOM 2221 N N . ALA A 1 294 ? -9.097 38.954 53.624 1.00 28.50 294 ALA A N 1
ATOM 2222 C CA . ALA A 1 294 ? -10.219 38.823 54.581 1.00 28.50 294 ALA A CA 1
ATOM 2223 C C . ALA A 1 294 ? -11.612 39.278 54.081 1.00 28.50 294 ALA A C 1
ATOM 2225 O O . ALA A 1 294 ? -11.867 40.448 53.846 1.00 28.50 294 ALA A O 1
ATOM 2226 N N . ARG A 1 295 ? -12.511 38.281 54.101 1.00 27.25 295 ARG A N 1
ATOM 2227 C CA . ARG A 1 295 ? -13.817 38.226 54.789 1.00 27.25 295 ARG A CA 1
ATOM 2228 C C . ARG A 1 295 ? -15.033 39.050 54.338 1.00 27.25 295 ARG A C 1
ATOM 2230 O O . ARG A 1 295 ? -14.985 40.238 54.070 1.00 27.25 295 ARG A O 1
ATOM 2237 N N . ASN A 1 296 ? -16.141 38.338 54.581 1.00 27.69 296 ASN A N 1
ATOM 2238 C CA . ASN A 1 296 ? -17.524 38.731 54.846 1.00 27.69 296 ASN A CA 1
ATOM 2239 C C . ASN A 1 296 ? -18.385 39.036 53.618 1.00 27.69 296 ASN A C 1
ATOM 2241 O O . ASN A 1 296 ? -18.007 39.839 52.784 1.00 27.69 296 ASN A O 1
ATOM 2245 N N . ALA A 1 297 ? -19.521 38.380 53.365 1.00 28.05 297 ALA A N 1
ATOM 2246 C CA . ALA A 1 297 ? -20.619 37.796 54.163 1.00 28.05 297 ALA A CA 1
ATOM 2247 C C . ALA A 1 297 ? -21.901 38.574 53.826 1.00 28.05 297 ALA A C 1
ATOM 2249 O O . ALA A 1 297 ? -21.863 39.789 53.669 1.00 28.05 297 ALA A O 1
ATOM 2250 N N . GLY A 1 298 ? -23.030 37.864 53.778 1.00 26.86 298 GLY A N 1
ATOM 2251 C CA . GLY A 1 298 ? -24.376 38.447 53.754 1.00 26.86 298 GLY A CA 1
ATOM 2252 C C . GLY A 1 298 ? -25.203 37.947 52.567 1.00 26.86 298 GLY A C 1
ATOM 2253 O O . GLY A 1 298 ? -25.012 38.415 51.455 1.00 26.86 298 GLY A O 1
ATOM 2254 N N . THR A 1 299 ? -25.917 36.822 52.660 1.00 27.41 299 THR A N 1
ATOM 2255 C CA . THR A 1 299 ? -27.264 36.623 53.252 1.00 27.41 299 THR A CA 1
ATOM 2256 C C . THR A 1 299 ? -28.415 37.358 52.550 1.00 27.41 299 THR A C 1
ATOM 2258 O O . THR A 1 299 ? -28.434 38.581 52.485 1.00 27.41 299 THR A O 1
ATOM 2261 N N . ARG A 1 300 ? -29.400 36.553 52.104 1.00 27.94 300 ARG A N 1
ATOM 2262 C CA . ARG A 1 300 ? -30.880 36.733 52.016 1.00 27.94 300 ARG A CA 1
ATOM 2263 C C . ARG A 1 300 ? -31.385 35.789 50.896 1.00 27.94 300 ARG A C 1
ATOM 2265 O O . ARG A 1 300 ? -30.934 35.930 49.771 1.00 27.94 300 ARG A O 1
ATOM 2272 N N . ARG A 1 301 ? -32.101 34.666 51.122 1.00 25.27 301 ARG A N 1
ATOM 2273 C CA . ARG A 1 301 ? -33.460 34.452 51.702 1.00 25.27 301 ARG A CA 1
ATOM 2274 C C . ARG A 1 301 ? -34.469 35.473 51.116 1.00 25.27 301 ARG A C 1
ATOM 2276 O O . ARG A 1 301 ? -34.169 36.652 51.176 1.00 25.27 301 ARG A O 1
ATOM 2283 N N . VAL A 1 302 ? -35.657 35.149 50.589 1.00 28.73 302 VAL A N 1
ATOM 2284 C CA . VAL A 1 302 ? -36.552 33.986 50.764 1.00 28.73 302 VAL A CA 1
ATOM 2285 C C . VAL A 1 302 ? -37.810 34.164 49.864 1.00 28.73 302 VAL A C 1
ATOM 2287 O O . VAL A 1 302 ? -38.045 35.276 49.402 1.00 28.73 302 VAL A O 1
ATOM 2290 N N . ASP A 1 303 ? -38.585 33.080 49.693 1.00 27.20 303 ASP A N 1
ATOM 2291 C CA . ASP A 1 303 ? -40.002 32.954 49.249 1.00 27.20 303 ASP A CA 1
ATOM 2292 C C . ASP A 1 303 ? -40.405 33.250 47.787 1.00 27.20 303 ASP A C 1
ATOM 2294 O O . ASP A 1 303 ? -39.887 34.151 47.145 1.00 27.20 303 ASP A O 1
ATOM 2298 N N . GLY A 1 304 ? -41.357 32.538 47.164 1.00 26.34 304 GLY A N 1
ATOM 2299 C CA . GLY A 1 304 ? -42.263 31.471 47.615 1.00 26.34 304 GLY A CA 1
ATOM 2300 C C . GLY A 1 304 ? -43.475 31.331 46.660 1.00 26.34 304 GLY A C 1
ATOM 2301 O O . GLY A 1 304 ? -43.798 32.275 45.949 1.00 26.34 304 GLY A O 1
ATOM 2302 N N . GLY A 1 305 ? -44.144 30.162 46.674 1.00 25.27 305 GLY A N 1
ATOM 2303 C CA . GLY A 1 305 ? -45.533 29.921 46.199 1.00 25.27 305 GLY A CA 1
ATOM 2304 C C . GLY A 1 305 ? -45.717 29.556 44.707 1.00 25.27 305 GLY A C 1
ATOM 2305 O O . GLY A 1 305 ? -45.489 30.386 43.843 1.00 25.27 305 GLY A O 1
ATOM 2306 N N . ALA A 1 306 ? -45.975 28.302 44.295 1.00 25.80 306 ALA A N 1
ATOM 2307 C CA . ALA A 1 306 ? -47.183 27.447 44.420 1.00 25.80 306 ALA A CA 1
ATOM 2308 C C . ALA A 1 306 ? -48.327 27.779 43.413 1.00 25.80 306 ALA A C 1
ATOM 2310 O O . ALA A 1 306 ? -49.082 28.710 43.640 1.00 25.80 306 ALA A O 1
ATOM 2311 N N . ARG A 1 307 ? -48.415 27.037 42.282 1.00 25.38 307 ARG A N 1
ATOM 2312 C CA . ARG A 1 307 ? -49.458 26.022 41.893 1.00 25.38 307 ARG A CA 1
ATOM 2313 C C . ARG A 1 307 ? -50.697 26.603 41.150 1.00 25.38 307 ARG A C 1
ATOM 2315 O O . ARG A 1 307 ? -50.944 27.790 41.279 1.00 25.38 307 ARG A O 1
ATOM 2322 N N . PRO A 1 308 ? -51.580 25.789 40.520 1.00 42.69 308 PRO A N 1
ATOM 2323 C CA . PRO A 1 308 ? -51.388 24.699 39.541 1.00 42.69 308 PRO A CA 1
ATOM 2324 C C . PRO A 1 308 ? -52.380 24.820 38.337 1.00 42.69 308 PRO A C 1
ATOM 2326 O O . PRO A 1 308 ? -53.256 25.676 38.333 1.00 42.69 308 PRO A O 1
ATOM 2329 N N . GLY A 1 309 ? -52.321 23.933 37.335 1.00 26.22 309 GLY A N 1
ATOM 2330 C CA . GLY A 1 309 ? -53.383 23.837 36.315 1.00 26.22 309 GLY A CA 1
ATOM 2331 C C . GLY A 1 309 ? -53.184 22.675 35.344 1.00 26.22 309 GLY A C 1
ATOM 2332 O O . GLY A 1 309 ? -52.200 22.651 34.612 1.00 26.22 309 GLY A O 1
ATOM 2333 N N . GLY A 1 310 ? -54.081 21.687 35.396 1.00 25.17 310 GLY A N 1
ATOM 2334 C CA . GLY A 1 310 ? -54.046 20.471 34.582 1.00 25.17 310 GLY A CA 1
ATOM 2335 C C . GLY A 1 310 ? -54.676 20.614 33.193 1.00 25.17 310 GLY A C 1
ATOM 2336 O O . GLY A 1 310 ? -55.307 21.617 32.875 1.00 25.17 310 GLY A O 1
ATOM 2337 N N . GLY A 1 311 ? -54.522 19.559 32.390 1.00 24.94 311 GLY A N 1
ATOM 2338 C CA . GLY A 1 311 ? -55.205 19.387 31.108 1.00 24.94 311 GLY A CA 1
ATOM 2339 C C . GLY A 1 311 ? -54.380 18.567 30.117 1.00 24.94 311 GLY A C 1
ATOM 2340 O O . GLY A 1 311 ? -53.477 19.085 29.472 1.00 24.94 311 GLY A O 1
ATOM 2341 N N . GLY A 1 312 ? -54.704 17.287 29.973 1.00 24.17 312 GLY A N 1
ATOM 2342 C CA . GLY A 1 312 ? -54.540 16.560 28.709 1.00 24.17 312 GLY A CA 1
ATOM 2343 C C . GLY A 1 312 ? -55.901 15.963 28.324 1.00 24.17 312 GLY A C 1
ATOM 2344 O O . GLY A 1 312 ? -56.828 16.073 29.127 1.00 24.17 312 GLY A O 1
ATOM 2345 N N . PRO A 1 313 ? -56.044 15.253 27.193 1.00 39.12 313 PRO A N 1
ATOM 2346 C CA . PRO A 1 313 ? -55.223 15.233 25.982 1.00 39.12 313 PRO A CA 1
ATOM 2347 C C . PRO A 1 313 ? -56.043 15.660 24.737 1.00 39.12 313 PRO A C 1
ATOM 2349 O O . PRO A 1 313 ? -57.258 15.494 24.699 1.00 39.12 313 PRO A O 1
ATOM 2352 N N . ALA A 1 314 ? -55.391 16.148 23.680 1.00 26.56 314 ALA A N 1
ATOM 2353 C CA . ALA A 1 314 ? -56.022 16.302 22.366 1.00 26.56 314 ALA A CA 1
ATOM 2354 C C . ALA A 1 314 ? -55.243 15.486 21.332 1.00 26.56 314 ALA A C 1
ATOM 2356 O O . ALA A 1 314 ? -54.072 15.739 21.054 1.00 26.56 314 ALA A O 1
ATOM 2357 N N . VAL A 1 315 ? -55.923 14.458 20.833 1.00 28.27 315 VAL A N 1
ATOM 2358 C CA . VAL A 1 315 ? -55.573 13.662 19.662 1.00 28.27 315 VAL A CA 1
ATOM 2359 C C . VAL A 1 315 ? -55.818 14.535 18.436 1.00 28.27 315 VAL A C 1
ATOM 2361 O O . VAL A 1 315 ? -56.937 15.001 18.248 1.00 28.27 315 VAL A O 1
ATOM 2364 N N . ASP A 1 316 ? -54.795 14.728 17.606 1.00 24.52 316 ASP A N 1
ATOM 2365 C CA . ASP A 1 316 ? -54.965 15.266 16.259 1.00 24.52 316 ASP A CA 1
ATOM 2366 C C . ASP A 1 316 ? -54.371 14.282 15.244 1.00 24.52 316 ASP A C 1
ATOM 2368 O O . ASP A 1 316 ? -53.170 13.994 15.226 1.00 24.52 316 ASP A O 1
ATOM 2372 N N . LEU A 1 317 ? -55.269 13.705 14.446 1.00 28.52 317 LEU A N 1
ATOM 2373 C CA . LEU A 1 317 ? -55.002 12.823 13.317 1.00 28.52 317 LEU A CA 1
ATOM 2374 C C . LEU A 1 317 ? -54.878 13.695 12.062 1.00 28.52 317 LEU A C 1
ATOM 2376 O O . LEU A 1 317 ? -55.808 13.810 11.269 1.00 28.52 317 LEU A O 1
ATOM 2380 N N . GLY A 1 318 ? -53.707 14.299 11.874 1.00 24.55 318 GLY A N 1
ATOM 2381 C CA . GLY A 1 318 ? -53.364 15.052 10.669 1.00 24.55 318 GLY A CA 1
ATOM 2382 C C . GLY A 1 318 ? -52.577 14.198 9.678 1.00 24.55 318 GLY A C 1
ATOM 2383 O O . GLY A 1 318 ? -51.360 14.058 9.795 1.00 24.55 318 GLY A O 1
ATOM 2384 N N . GLY A 1 319 ? -53.268 13.627 8.690 1.00 26.89 319 GLY A N 1
ATOM 2385 C CA . GLY A 1 319 ? -52.658 12.926 7.563 1.00 26.89 319 GLY A CA 1
ATOM 2386 C C . GLY A 1 319 ? -51.772 13.848 6.721 1.00 26.89 319 GLY A C 1
ATOM 2387 O O . GLY A 1 319 ? -52.217 14.882 6.229 1.00 26.89 319 GLY A O 1
ATOM 2388 N N . ALA A 1 320 ? -50.522 13.441 6.502 1.00 24.69 320 ALA A N 1
ATOM 2389 C CA . ALA A 1 320 ? -49.641 14.058 5.521 1.00 24.69 320 ALA A CA 1
ATOM 2390 C C . ALA A 1 320 ? -49.414 13.092 4.353 1.00 24.69 320 ALA A C 1
ATOM 2392 O O . ALA A 1 320 ? -48.707 12.089 4.460 1.00 24.69 320 ALA A O 1
ATOM 2393 N N . HIS A 1 321 ? -50.041 13.437 3.228 1.00 24.50 321 HIS A N 1
ATOM 2394 C CA . HIS A 1 321 ? -49.768 12.929 1.891 1.00 24.50 321 HIS A CA 1
ATOM 2395 C C . HIS A 1 321 ? -48.258 12.883 1.604 1.00 24.50 321 HIS A C 1
ATOM 2397 O O . HIS A 1 321 ? -47.596 13.919 1.543 1.00 24.50 321 HIS A O 1
ATOM 2403 N N . VAL A 1 322 ? -47.719 11.691 1.338 1.00 23.08 322 VAL A N 1
ATOM 2404 C CA . VAL A 1 322 ? -46.387 11.540 0.741 1.00 23.08 322 VAL A CA 1
ATOM 2405 C C . VAL A 1 322 ? -46.546 11.488 -0.774 1.00 23.08 322 VAL A C 1
ATOM 2407 O O . VAL A 1 322 ? -46.968 10.493 -1.363 1.00 23.08 322 VAL A O 1
ATOM 2410 N N . GLN A 1 323 ? -46.221 12.612 -1.400 1.00 22.66 323 GLN A N 1
ATOM 2411 C CA . GLN A 1 323 ? -46.129 12.782 -2.840 1.00 22.66 323 GLN A CA 1
ATOM 2412 C C . GLN A 1 323 ? -44.808 12.157 -3.323 1.00 22.66 323 GLN A C 1
ATOM 2414 O O . GLN A 1 323 ? -43.722 12.623 -2.982 1.00 22.66 323 GLN A O 1
ATOM 2419 N N . TRP A 1 324 ? -44.891 11.081 -4.106 1.00 23.28 324 TRP A N 1
ATOM 2420 C CA . TRP A 1 324 ? -43.737 10.473 -4.771 1.00 23.28 324 TRP A CA 1
ATOM 2421 C C . TRP A 1 324 ? -43.204 11.393 -5.882 1.00 23.28 324 TRP A C 1
ATOM 2423 O O . TRP A 1 324 ? -43.976 11.759 -6.775 1.00 23.28 324 TRP A O 1
ATOM 2433 N N . PRO A 1 325 ? -41.897 11.712 -5.943 1.00 25.39 325 PRO A N 1
ATOM 2434 C CA . PRO A 1 325 ? -41.323 12.287 -7.148 1.00 25.39 325 PRO A CA 1
ATOM 2435 C C . PRO A 1 325 ? -41.209 11.192 -8.215 1.00 25.39 325 PRO A C 1
ATOM 2437 O O . PRO A 1 325 ? -40.357 10.306 -8.144 1.00 25.39 325 PRO A O 1
ATOM 2440 N N . ARG A 1 326 ? -42.081 11.266 -9.227 1.00 24.08 326 ARG A N 1
ATOM 2441 C CA . ARG A 1 326 ? -41.917 10.560 -10.502 1.00 24.08 326 ARG A CA 1
ATOM 2442 C C . ARG A 1 326 ? -40.567 10.942 -11.113 1.00 24.08 326 ARG A C 1
ATOM 2444 O O . ARG A 1 326 ? -40.337 12.102 -11.453 1.00 24.08 326 ARG A O 1
ATOM 2451 N N . ILE A 1 327 ? -39.708 9.947 -11.298 1.00 25.47 327 ILE A N 1
ATOM 2452 C CA . ILE A 1 327 ? -38.482 10.044 -12.089 1.00 25.47 327 ILE A CA 1
ATOM 2453 C C . ILE A 1 327 ? -38.899 10.288 -13.546 1.00 25.47 327 ILE A C 1
ATOM 2455 O O . ILE A 1 327 ? -39.374 9.386 -14.231 1.00 25.47 327 ILE A O 1
ATOM 2459 N N . ARG A 1 328 ? -38.762 11.532 -14.017 1.00 23.91 328 ARG A N 1
ATOM 2460 C CA . ARG A 1 328 ? -38.783 11.854 -15.447 1.00 23.91 328 ARG A CA 1
ATOM 2461 C C . ARG A 1 328 ? -37.375 11.658 -15.998 1.00 23.91 328 ARG A C 1
ATOM 2463 O O . ARG A 1 328 ? -36.453 12.368 -15.609 1.00 23.91 328 ARG A O 1
ATOM 2470 N N . HIS A 1 329 ? -37.237 10.726 -16.938 1.00 31.56 329 HIS A N 1
ATOM 2471 C CA . HIS A 1 329 ? -36.130 10.721 -17.886 1.00 31.56 329 HIS A CA 1
ATOM 2472 C C . HIS A 1 329 ? -36.152 12.041 -18.668 1.00 31.56 329 HIS A C 1
ATOM 2474 O O . HIS A 1 329 ? -37.110 12.333 -19.380 1.00 31.56 329 HIS A O 1
ATOM 2480 N N . GLY A 1 330 ? -35.110 12.852 -18.492 1.00 24.84 330 GLY A N 1
ATOM 2481 C CA . GLY A 1 330 ? -34.932 14.132 -19.166 1.00 24.84 330 GLY A CA 1
ATOM 2482 C C . GLY A 1 330 ? -33.539 14.209 -19.768 1.00 24.84 330 GLY A C 1
ATOM 2483 O O . GLY A 1 330 ? -32.589 14.612 -19.108 1.00 24.84 330 GLY A O 1
ATOM 2484 N N . SER A 1 331 ? -33.438 13.790 -21.025 1.00 28.45 331 SER A N 1
ATOM 2485 C CA . SER A 1 331 ? -32.336 14.078 -21.937 1.00 28.45 331 SER A CA 1
ATOM 2486 C C . SER A 1 331 ? -32.205 15.587 -22.168 1.00 28.45 331 SER A C 1
ATOM 2488 O O . SER A 1 331 ? -33.188 16.225 -22.543 1.00 28.45 331 SER A O 1
ATOM 2490 N N . SER A 1 332 ? -31.003 16.148 -22.041 1.00 26.36 332 SER A N 1
ATOM 2491 C CA . SER A 1 332 ? -30.692 17.506 -22.497 1.00 26.36 332 SER A CA 1
ATOM 2492 C C . SER A 1 332 ? -29.751 17.460 -23.705 1.00 26.36 332 SER A C 1
ATOM 2494 O O . SER A 1 332 ? -28.541 17.277 -23.590 1.00 26.36 332 SER A O 1
ATOM 2496 N N . ARG A 1 333 ? -30.334 17.630 -24.898 1.00 24.95 333 ARG A N 1
ATOM 2497 C CA . ARG A 1 333 ? -29.646 18.163 -26.081 1.00 24.95 333 ARG A CA 1
ATOM 2498 C C . ARG A 1 333 ? -29.970 19.654 -26.210 1.00 24.95 333 ARG A C 1
ATOM 2500 O O . ARG A 1 333 ? -31.037 20.104 -25.805 1.00 24.95 333 ARG A O 1
ATOM 2507 N N . TRP A 1 334 ? -28.992 20.364 -26.758 1.00 24.44 334 TRP A N 1
ATOM 2508 C CA . TRP A 1 334 ? -28.921 21.796 -27.042 1.00 24.44 334 TRP A CA 1
ATOM 2509 C C . TRP A 1 334 ? -30.086 22.343 -27.892 1.00 24.44 334 TRP A C 1
ATOM 2511 O O . TRP A 1 334 ? -30.688 21.577 -28.646 1.00 24.44 334 TRP A O 1
ATOM 2521 N N . PRO A 1 335 ? -30.390 23.655 -27.808 1.00 30.05 335 PRO A N 1
ATOM 2522 C CA . PRO A 1 335 ? -31.513 24.258 -28.515 1.00 30.05 335 PRO A CA 1
ATOM 2523 C C . PRO A 1 335 ? -31.179 24.607 -29.973 1.00 30.05 335 PRO A C 1
ATOM 2525 O O . PRO A 1 335 ? -30.209 25.303 -30.264 1.00 30.05 335 PRO A O 1
ATOM 2528 N N . GLU A 1 336 ? -32.049 24.159 -30.878 1.00 27.64 336 GLU A N 1
ATOM 2529 C CA . GLU A 1 336 ? -32.167 24.640 -32.256 1.00 27.64 336 GLU A CA 1
ATOM 2530 C C . GLU A 1 336 ? -33.053 25.892 -32.333 1.00 27.64 336 GLU A C 1
ATOM 2532 O O . GLU A 1 336 ? -34.098 25.976 -31.682 1.00 27.64 336 GLU A O 1
ATOM 2537 N N . HIS A 1 337 ? -32.725 26.792 -33.262 1.00 27.55 337 HIS A N 1
ATOM 2538 C CA . HIS A 1 337 ? -33.703 27.669 -33.901 1.00 27.55 337 HIS A CA 1
ATOM 2539 C C . HIS A 1 337 ? -33.923 27.219 -35.358 1.00 27.55 337 HIS A C 1
ATOM 2541 O O . HIS A 1 337 ? -33.073 27.427 -36.214 1.00 27.55 337 HIS A O 1
ATOM 2547 N N . ARG A 1 338 ? -35.068 26.540 -35.573 1.00 27.59 338 ARG A N 1
ATOM 2548 C CA . ARG A 1 338 ? -36.135 26.747 -36.594 1.00 27.59 338 ARG A CA 1
ATOM 2549 C C . ARG A 1 338 ? -35.724 27.489 -37.880 1.00 27.59 338 ARG A C 1
ATOM 2551 O O . ARG A 1 338 ? -35.152 28.559 -37.783 1.00 27.59 338 ARG A O 1
ATOM 2558 N N . ARG A 1 339 ? -36.156 27.162 -39.105 1.00 29.05 339 ARG A N 1
ATOM 2559 C CA . ARG A 1 339 ? -37.315 26.457 -39.728 1.00 29.05 339 ARG A CA 1
ATOM 2560 C C . ARG A 1 339 ? -37.042 26.593 -41.260 1.00 29.05 339 ARG A C 1
ATOM 2562 O O . ARG A 1 339 ? -36.298 27.487 -41.627 1.00 29.05 339 ARG A O 1
ATOM 2569 N N . ALA A 1 340 ? -37.588 25.875 -42.240 1.00 27.47 340 ALA A N 1
ATOM 2570 C CA . ALA A 1 340 ? -38.667 24.908 -42.369 1.00 27.47 340 ALA A CA 1
ATOM 2571 C C . ALA A 1 340 ? -38.589 24.268 -43.782 1.00 27.47 340 ALA A C 1
ATOM 2573 O O . ALA A 1 340 ? -38.185 24.957 -44.707 1.00 27.47 340 ALA A O 1
ATOM 2574 N N . ARG A 1 341 ? -39.081 23.015 -43.892 1.00 26.95 341 ARG A N 1
ATOM 2575 C CA . ARG A 1 341 ? -39.997 22.444 -44.924 1.00 26.95 341 ARG A CA 1
ATOM 2576 C C . ARG A 1 341 ? -39.598 22.567 -46.419 1.00 26.95 341 ARG A C 1
ATOM 2578 O O . ARG A 1 341 ? -39.251 23.637 -46.872 1.00 26.95 341 ARG A O 1
ATOM 2585 N N . ARG A 1 342 ? -39.747 21.559 -47.288 1.00 27.09 342 ARG A N 1
ATOM 2586 C CA . ARG A 1 342 ? -40.701 20.433 -47.362 1.00 27.09 342 ARG A CA 1
ATOM 2587 C C . ARG A 1 342 ? -40.298 19.505 -48.540 1.00 27.09 342 ARG A C 1
ATOM 2589 O O . ARG A 1 342 ? -39.686 19.995 -49.477 1.00 27.09 342 ARG A O 1
ATOM 2596 N N . ASP A 1 343 ? -40.735 18.243 -48.463 1.00 28.56 343 ASP A N 1
ATOM 2597 C CA . ASP A 1 343 ? -41.113 17.296 -49.543 1.00 28.56 343 ASP A CA 1
ATOM 2598 C C . ASP A 1 343 ? -40.022 16.822 -50.540 1.00 28.56 343 ASP A C 1
ATOM 2600 O O . ASP A 1 343 ? -39.400 17.611 -51.232 1.00 28.56 343 ASP A O 1
ATOM 2604 N N . ALA A 1 344 ? -39.578 15.557 -50.556 1.00 29.25 344 ALA A N 1
ATOM 2605 C CA . ALA A 1 344 ? -40.227 14.258 -50.828 1.00 29.25 344 ALA A CA 1
ATOM 2606 C C . ALA A 1 344 ? -40.140 13.809 -52.309 1.00 29.25 344 ALA A C 1
ATOM 2608 O O . ALA A 1 344 ? -40.506 14.536 -53.221 1.00 29.25 344 ALA A O 1
ATOM 2609 N N . HIS A 1 345 ? -39.735 12.539 -52.466 1.00 29.14 345 HIS A N 1
ATOM 2610 C CA . HIS A 1 345 ? -39.801 11.645 -53.636 1.00 29.14 345 HIS A CA 1
ATOM 2611 C C . HIS A 1 345 ? -38.680 11.625 -54.693 1.00 29.14 345 HIS A C 1
ATOM 2613 O O . HIS A 1 345 ? -38.410 12.587 -55.394 1.00 29.14 345 HIS A O 1
ATOM 2619 N N . GLY A 1 346 ? -38.184 10.398 -54.922 1.00 27.28 346 GLY A N 1
ATOM 2620 C CA . GLY A 1 346 ? -38.275 9.801 -56.259 1.00 27.28 346 GLY A CA 1
ATOM 2621 C C . GLY A 1 346 ? -36.965 9.491 -56.985 1.00 27.28 346 GLY A C 1
ATOM 2622 O O . GLY A 1 346 ? -36.457 10.317 -57.719 1.00 27.28 346 GLY A O 1
ATOM 2623 N N . GLY A 1 347 ? -36.489 8.250 -56.838 1.00 27.84 347 GLY A N 1
ATOM 2624 C CA . GLY A 1 347 ? -36.195 7.327 -57.945 1.00 27.84 347 GLY A CA 1
ATOM 2625 C C . GLY A 1 347 ? -35.287 7.714 -59.133 1.00 27.84 347 GLY A C 1
ATOM 2626 O O . GLY A 1 347 ? -35.553 8.640 -59.881 1.00 27.84 347 GLY A O 1
ATOM 2627 N N . ARG A 1 348 ? -34.393 6.756 -59.436 1.00 29.52 348 ARG A N 1
ATOM 2628 C CA . ARG A 1 348 ? -33.916 6.331 -60.776 1.00 29.52 348 ARG A CA 1
ATOM 2629 C C . ARG A 1 348 ? -32.732 7.086 -61.426 1.00 29.52 348 ARG A C 1
ATOM 2631 O O . ARG A 1 348 ? -32.822 8.219 -61.871 1.00 29.52 348 ARG A O 1
ATOM 2638 N N . ARG A 1 349 ? -31.630 6.335 -61.609 1.00 31.03 349 ARG A N 1
ATOM 2639 C CA . ARG A 1 349 ? -30.720 6.402 -62.787 1.00 31.03 349 ARG A CA 1
ATOM 2640 C C . ARG A 1 349 ? -31.502 5.973 -64.065 1.00 31.03 349 ARG A C 1
ATOM 2642 O O . ARG A 1 349 ? -32.556 5.373 -63.858 1.00 31.03 349 ARG A O 1
ATOM 2649 N N . PRO A 1 350 ? -31.011 6.068 -65.336 1.00 49.00 350 PRO A N 1
ATOM 2650 C CA . PRO A 1 350 ? -29.643 6.365 -65.818 1.00 49.00 350 PRO A CA 1
ATOM 2651 C C . PRO A 1 350 ? -29.510 7.201 -67.140 1.00 49.00 350 PRO A C 1
ATOM 2653 O O . PRO A 1 350 ? -30.471 7.430 -67.856 1.00 49.00 350 PRO A O 1
ATOM 2656 N N . ARG A 1 351 ? -28.239 7.440 -67.533 1.00 30.11 351 ARG A N 1
ATOM 2657 C CA . ARG A 1 351 ? -27.648 7.386 -68.906 1.00 30.11 351 ARG A CA 1
ATOM 2658 C C . ARG A 1 351 ? -27.792 8.548 -69.930 1.00 30.11 351 ARG A C 1
ATOM 2660 O O . ARG A 1 351 ? -28.880 8.969 -70.274 1.00 30.11 351 ARG A O 1
ATOM 2667 N N . ARG A 1 352 ? -26.627 8.783 -70.580 1.00 27.08 352 ARG A N 1
ATOM 2668 C CA . ARG A 1 352 ? -26.327 9.181 -71.989 1.00 27.08 352 ARG A CA 1
ATOM 2669 C C . ARG A 1 352 ? -26.265 10.679 -72.388 1.00 27.08 352 ARG A C 1
ATOM 2671 O O . ARG A 1 352 ? -27.280 11.322 -72.577 1.00 27.08 352 ARG A O 1
ATOM 2678 N N . VAL A 1 353 ? -25.020 11.172 -72.564 1.00 33.84 353 VAL A N 1
ATOM 2679 C CA . VAL A 1 353 ? -24.335 11.672 -73.807 1.00 33.84 353 VAL A CA 1
ATOM 2680 C C . VAL A 1 353 ? -25.287 12.028 -74.984 1.00 33.84 353 VAL A C 1
ATOM 2682 O O . VAL A 1 353 ? -26.122 11.169 -75.263 1.00 33.84 353 VAL A O 1
ATOM 2685 N N . PRO A 1 354 ? -25.139 13.145 -75.763 1.00 43.03 354 PRO A N 1
ATOM 2686 C CA . PRO A 1 354 ? -23.897 13.495 -76.475 1.00 43.03 354 PRO A CA 1
ATOM 2687 C C . PRO A 1 354 ? -23.557 14.974 -76.820 1.00 43.03 354 PRO A C 1
ATOM 2689 O O . PRO A 1 354 ? -24.287 15.921 -76.574 1.00 43.03 354 PRO A O 1
ATOM 2692 N N . ARG A 1 355 ? -22.352 15.047 -77.412 1.00 32.28 355 ARG A N 1
ATOM 2693 C CA . ARG A 1 355 ? -21.546 16.063 -78.121 1.00 32.28 355 ARG A CA 1
ATOM 2694 C C . ARG A 1 355 ? -22.215 17.146 -78.999 1.00 32.28 355 ARG A C 1
ATOM 2696 O O . ARG A 1 355 ? -23.273 16.937 -79.575 1.00 32.28 355 ARG A O 1
ATOM 2703 N N . SER A 1 356 ? -21.336 18.116 -79.321 1.00 31.67 356 SER A N 1
ATOM 2704 C CA . SER A 1 356 ? -21.208 18.957 -80.541 1.00 31.67 356 SER A CA 1
ATOM 2705 C C . SER A 1 356 ? -21.734 20.389 -80.380 1.00 31.67 356 SER A C 1
ATOM 2707 O O . SER A 1 356 ? -22.682 20.596 -79.644 1.00 31.67 356 SER A O 1
ATOM 2709 N N . ALA A 1 357 ? -21.205 21.436 -81.016 1.00 32.78 357 ALA A N 1
ATOM 2710 C CA . ALA A 1 357 ? -19.960 21.719 -81.734 1.00 32.78 357 ALA A CA 1
ATOM 2711 C C . ALA A 1 357 ? -19.976 23.226 -82.088 1.00 32.78 357 ALA A C 1
ATOM 2713 O O . ALA A 1 357 ? -21.034 23.845 -82.056 1.00 32.78 357 ALA A O 1
ATOM 2714 N N . ALA A 1 358 ? -18.826 23.723 -82.567 1.00 32.59 358 ALA A N 1
ATOM 2715 C CA . ALA A 1 358 ? -18.655 24.903 -83.431 1.00 32.59 358 ALA A CA 1
ATOM 2716 C C . ALA A 1 358 ? -18.712 26.284 -82.754 1.00 32.59 358 ALA A C 1
ATOM 2718 O O . ALA A 1 358 ? -19.399 26.474 -81.767 1.00 32.59 358 ALA A O 1
ATOM 2719 N N . ARG A 1 359 ? -18.054 27.338 -83.245 1.00 31.25 359 ARG A N 1
ATOM 2720 C CA . ARG A 1 359 ? -16.957 27.614 -84.203 1.00 31.25 359 ARG A CA 1
ATOM 2721 C C . ARG A 1 359 ? -16.709 29.122 -84.026 1.00 31.25 359 ARG A C 1
ATOM 2723 O O . ARG A 1 359 ? -17.651 29.859 -83.763 1.00 31.25 359 ARG A O 1
ATOM 2730 N N . GLY A 1 360 ? -15.489 29.591 -84.257 1.00 28.81 360 GLY A N 1
ATOM 2731 C CA . GLY A 1 360 ? -15.206 31.024 -84.357 1.00 28.81 360 GLY A CA 1
ATOM 2732 C C . GLY A 1 360 ? -13.752 31.262 -84.726 1.00 28.81 360 GLY A C 1
ATOM 2733 O O . GLY A 1 360 ? -12.878 31.180 -83.873 1.00 28.81 360 GLY A O 1
ATOM 2734 N N . ALA A 1 361 ? -13.501 31.486 -86.012 1.00 32.12 361 ALA A N 1
ATOM 2735 C CA . ALA A 1 361 ? -12.203 31.831 -86.574 1.00 32.12 361 ALA A CA 1
ATOM 2736 C C . ALA A 1 361 ? -12.176 33.325 -86.918 1.00 32.12 361 ALA A C 1
ATOM 2738 O O . ALA A 1 361 ? -13.173 33.828 -87.421 1.00 32.12 361 ALA A O 1
ATOM 2739 N N . HIS A 1 362 ? -11.027 33.987 -86.763 1.00 30.72 362 HIS A N 1
ATOM 2740 C CA . HIS A 1 362 ? -10.572 35.015 -87.703 1.00 30.72 362 HIS A CA 1
ATOM 2741 C C . HIS A 1 362 ? -9.042 35.153 -87.659 1.00 30.72 362 HIS A C 1
ATOM 2743 O O . HIS A 1 362 ? -8.416 35.078 -86.606 1.00 30.72 362 HIS A O 1
ATOM 2749 N N . ARG A 1 363 ? -8.467 35.266 -88.861 1.00 31.41 363 ARG A N 1
ATOM 2750 C CA . ARG A 1 363 ? -7.041 35.344 -89.210 1.00 31.41 363 ARG A CA 1
ATOM 2751 C C . ARG A 1 363 ? -6.544 36.795 -89.229 1.00 31.41 363 ARG A C 1
ATOM 2753 O O . ARG A 1 363 ? -7.299 37.660 -89.658 1.00 31.41 363 ARG A O 1
ATOM 2760 N N . SER A 1 364 ? -5.237 36.983 -89.037 1.00 29.39 364 SER A N 1
ATOM 2761 C CA . SER A 1 364 ? -4.416 37.890 -89.863 1.00 29.39 364 SER A CA 1
ATOM 2762 C C . SER A 1 364 ? -2.932 37.478 -89.835 1.00 29.39 364 SER A C 1
ATOM 2764 O O . SER A 1 364 ? -2.395 37.160 -88.778 1.00 29.39 364 SER A O 1
ATOM 2766 N N . ALA A 1 365 ? -2.317 37.441 -91.023 1.00 33.19 365 ALA A N 1
ATOM 2767 C CA . ALA A 1 365 ? -0.891 37.218 -91.322 1.00 33.19 365 ALA A CA 1
ATOM 2768 C C . ALA A 1 365 ? -0.037 38.453 -90.901 1.00 33.19 365 ALA A C 1
ATOM 2770 O O . ALA A 1 365 ? -0.625 39.478 -90.581 1.00 33.19 365 ALA A O 1
ATOM 2771 N N . ASP A 1 366 ? 1.305 38.480 -90.840 1.00 30.31 366 ASP A N 1
ATOM 2772 C CA . ASP A 1 366 ? 2.250 38.158 -91.918 1.00 30.31 366 ASP A CA 1
ATOM 2773 C C . ASP A 1 366 ? 3.744 38.151 -91.455 1.00 30.31 366 ASP A C 1
ATOM 2775 O O . ASP A 1 366 ? 4.151 38.968 -90.633 1.00 30.31 366 ASP A O 1
ATOM 2779 N N . ARG A 1 367 ? 4.535 37.270 -92.102 1.00 32.59 367 ARG A N 1
ATOM 2780 C CA . ARG A 1 367 ? 5.994 37.297 -92.436 1.00 32.59 367 ARG A CA 1
ATOM 2781 C C . ARG A 1 367 ? 7.154 37.058 -91.420 1.00 32.59 367 ARG A C 1
ATOM 2783 O O . ARG A 1 367 ? 6.991 37.202 -90.217 1.00 32.59 367 ARG A O 1
ATOM 2790 N N . PRO A 1 368 ? 8.334 36.577 -91.914 1.00 47.78 368 PRO A N 1
ATOM 2791 C CA . PRO A 1 368 ? 9.091 35.487 -91.281 1.00 47.78 368 PRO A CA 1
ATOM 2792 C C . PRO A 1 368 ? 10.595 35.765 -91.055 1.00 47.78 368 PRO A C 1
ATOM 2794 O O . PRO A 1 368 ? 11.218 36.535 -91.781 1.00 47.78 368 PRO A O 1
ATOM 2797 N N . SER A 1 369 ? 11.251 34.997 -90.173 1.00 29.97 369 SER A N 1
ATOM 2798 C CA . SER A 1 369 ? 12.699 34.760 -90.306 1.00 29.97 369 SER A CA 1
ATOM 2799 C C . SER A 1 369 ? 13.202 33.481 -89.621 1.00 29.97 369 SER A C 1
ATOM 2801 O O . SER A 1 369 ? 13.230 33.374 -88.401 1.00 29.97 369 SER A O 1
ATOM 2803 N N . LYS A 1 370 ? 13.659 32.556 -90.475 1.00 31.86 370 LYS A N 1
ATOM 2804 C CA . LYS A 1 370 ? 14.854 31.694 -90.370 1.00 31.86 370 LYS A CA 1
ATOM 2805 C C . LYS A 1 370 ? 15.047 30.802 -89.125 1.00 31.86 370 LYS A C 1
ATOM 2807 O O . LYS A 1 370 ? 15.520 31.212 -88.073 1.00 31.86 370 LYS A O 1
ATOM 2812 N N . ARG A 1 371 ? 14.831 29.500 -89.371 1.00 42.09 371 ARG A N 1
ATOM 2813 C CA . ARG A 1 371 ? 15.490 28.348 -88.724 1.00 42.09 371 ARG A CA 1
ATOM 2814 C C . ARG A 1 371 ? 17.001 28.568 -88.573 1.00 42.09 371 ARG A C 1
ATOM 2816 O O . ARG A 1 371 ? 17.607 28.989 -89.547 1.00 42.09 371 ARG A O 1
ATOM 2823 N N . ILE A 1 372 ? 17.581 28.103 -87.459 1.00 38.28 372 ILE A N 1
ATOM 2824 C CA . ILE A 1 372 ? 18.802 27.268 -87.389 1.00 38.28 372 ILE A CA 1
ATOM 2825 C C . ILE A 1 372 ? 18.841 26.561 -86.008 1.00 38.28 372 ILE A C 1
ATOM 2827 O O . ILE A 1 372 ? 18.869 27.201 -84.963 1.00 38.28 372 ILE A O 1
ATOM 2831 N N . GLY A 1 373 ? 18.842 25.219 -86.017 1.00 39.94 373 GLY A N 1
ATOM 2832 C CA . GLY A 1 373 ? 19.604 24.387 -85.068 1.00 39.94 373 GLY A CA 1
ATOM 2833 C C . GLY A 1 373 ? 19.107 24.137 -83.630 1.00 39.94 373 GLY A C 1
ATOM 2834 O O . GLY A 1 373 ? 19.887 24.324 -82.702 1.00 39.94 373 GLY A O 1
ATOM 2835 N N . SER A 1 374 ? 17.902 23.594 -83.395 1.00 42.50 374 SER A N 1
ATOM 2836 C CA . SER A 1 374 ? 17.484 23.131 -82.044 1.00 42.50 374 SER A CA 1
ATOM 2837 C C . SER A 1 374 ? 17.740 21.639 -81.741 1.00 42.50 374 SER A C 1
ATOM 2839 O O . SER A 1 374 ? 17.329 21.143 -80.694 1.00 42.50 374 SER A O 1
ATOM 2841 N N . GLY A 1 375 ? 18.478 20.911 -82.590 1.00 44.25 375 GLY A N 1
ATOM 2842 C CA . GLY A 1 375 ? 18.773 19.482 -82.376 1.00 44.25 375 GLY A CA 1
ATOM 2843 C C . GLY A 1 375 ? 19.776 19.179 -81.249 1.00 44.25 375 GLY A C 1
ATOM 2844 O O . GLY A 1 375 ? 19.741 18.097 -80.668 1.00 44.25 375 GLY A O 1
ATOM 2845 N N . ARG A 1 376 ? 20.650 20.133 -80.884 1.00 42.72 376 ARG A N 1
ATOM 2846 C CA . ARG A 1 376 ? 21.645 19.956 -79.801 1.00 42.72 376 ARG A CA 1
ATOM 2847 C C . ARG A 1 376 ? 21.157 20.406 -78.423 1.00 42.72 376 ARG A C 1
ATOM 2849 O O . ARG A 1 376 ? 21.653 19.896 -77.425 1.00 42.72 376 ARG A O 1
ATOM 2856 N N . ARG A 1 377 ? 20.160 21.297 -78.348 1.00 41.72 377 ARG A N 1
ATOM 2857 C CA . ARG A 1 377 ? 19.559 21.711 -77.066 1.00 41.72 377 ARG A CA 1
ATOM 2858 C C . ARG A 1 377 ? 18.571 20.684 -76.521 1.00 41.72 377 ARG A C 1
ATOM 2860 O O . ARG A 1 377 ? 18.534 20.500 -75.316 1.00 41.72 377 ARG A O 1
ATOM 2867 N N . LEU A 1 378 ? 17.865 19.944 -77.378 1.00 44.38 378 LEU A N 1
ATOM 2868 C CA . LEU A 1 378 ? 16.966 18.877 -76.921 1.00 44.38 378 LEU A CA 1
ATOM 2869 C C . LEU A 1 378 ? 17.718 17.665 -76.350 1.00 44.38 378 LEU A C 1
ATOM 2871 O O . LEU A 1 378 ? 17.254 17.080 -75.382 1.00 44.38 378 LEU A O 1
ATOM 2875 N N . ARG A 1 379 ? 18.919 17.339 -76.856 1.00 44.56 379 ARG A N 1
ATOM 2876 C CA . ARG A 1 379 ? 19.774 16.305 -76.237 1.00 44.56 379 ARG A CA 1
ATOM 2877 C C . ARG A 1 379 ? 20.463 16.777 -74.955 1.00 44.56 379 ARG A C 1
ATOM 2879 O O . ARG A 1 379 ? 20.618 15.978 -74.044 1.00 44.56 379 ARG A O 1
ATOM 2886 N N . ALA A 1 380 ? 20.826 18.059 -74.852 1.00 44.16 380 ALA A N 1
ATOM 2887 C CA . ALA A 1 380 ? 21.358 18.618 -73.608 1.00 44.16 380 ALA A CA 1
ATOM 2888 C C . ALA A 1 380 ? 20.275 18.743 -72.521 1.00 44.16 380 ALA A C 1
ATOM 2890 O O . ALA A 1 380 ? 20.551 18.462 -71.362 1.00 44.16 380 ALA A O 1
ATOM 2891 N N . MET A 1 381 ? 19.033 19.084 -72.883 1.00 40.81 381 MET A N 1
ATOM 2892 C CA . MET A 1 381 ? 17.916 19.121 -71.933 1.00 40.81 381 MET A CA 1
ATOM 2893 C C . MET A 1 381 ? 17.433 17.719 -71.546 1.00 40.81 381 MET A C 1
ATOM 2895 O O . MET A 1 381 ? 17.198 17.493 -70.367 1.00 40.81 381 MET A O 1
ATOM 2899 N N . ALA A 1 382 ? 17.413 16.753 -72.474 1.00 42.47 382 ALA A N 1
ATOM 2900 C CA . ALA A 1 382 ? 17.126 15.353 -72.145 1.00 42.47 382 ALA A CA 1
ATOM 2901 C C . ALA A 1 382 ? 18.222 14.700 -71.278 1.00 42.47 382 ALA A C 1
ATOM 2903 O O . ALA A 1 382 ? 17.923 13.805 -70.498 1.00 42.47 382 ALA A O 1
ATOM 2904 N N . ALA A 1 383 ? 19.478 15.159 -71.371 1.00 41.84 383 ALA A N 1
ATOM 2905 C CA . ALA A 1 383 ? 20.564 14.699 -70.502 1.00 41.84 383 ALA A CA 1
ATOM 2906 C C . ALA A 1 383 ? 20.552 15.360 -69.108 1.00 41.84 383 ALA A C 1
ATOM 2908 O O . ALA A 1 383 ? 21.022 14.756 -68.144 1.00 41.84 383 ALA A O 1
ATOM 2909 N N . ILE A 1 384 ? 19.990 16.569 -68.978 1.00 43.44 384 ILE A N 1
ATOM 2910 C CA . ILE A 1 384 ? 19.804 17.254 -67.686 1.00 43.44 384 ILE A CA 1
ATOM 2911 C C . ILE A 1 384 ? 18.565 16.714 -66.949 1.00 43.44 384 ILE A C 1
ATOM 2913 O O . ILE A 1 384 ? 18.564 16.643 -65.721 1.00 43.44 384 ILE A O 1
ATOM 2917 N N . GLU A 1 385 ? 17.549 16.235 -67.669 1.00 38.38 385 GLU A N 1
ATOM 2918 C CA . GLU A 1 385 ? 16.340 15.645 -67.071 1.00 38.38 385 GLU A CA 1
ATOM 2919 C C . GLU A 1 385 ? 16.593 14.269 -66.419 1.00 38.38 385 GLU A C 1
ATOM 2921 O O . GLU A 1 385 ? 15.872 13.865 -65.510 1.00 38.38 385 GLU A O 1
ATOM 2926 N N . THR A 1 386 ? 17.683 13.585 -66.783 1.00 41.78 386 THR A N 1
ATOM 2927 C CA . THR A 1 386 ? 18.134 12.330 -66.149 1.00 41.78 386 THR A CA 1
ATOM 2928 C C . THR A 1 386 ? 19.035 12.503 -64.920 1.00 41.78 386 THR A C 1
ATOM 2930 O O . THR A 1 386 ? 19.401 11.505 -64.303 1.00 41.78 386 THR A O 1
ATOM 2933 N N . ALA A 1 387 ? 19.385 13.732 -64.524 1.00 44.03 387 ALA A N 1
ATOM 2934 C CA . ALA A 1 387 ? 20.320 13.986 -63.418 1.00 44.03 387 ALA A CA 1
ATOM 2935 C C . ALA A 1 387 ? 19.682 14.643 -62.183 1.00 44.03 387 ALA A C 1
ATOM 2937 O O . ALA A 1 387 ? 20.394 15.139 -61.311 1.00 44.03 387 ALA A O 1
ATOM 2938 N N . THR A 1 388 ? 18.354 14.608 -62.058 1.00 41.66 388 THR A N 1
ATOM 2939 C CA . THR A 1 388 ? 17.679 15.014 -60.818 1.00 41.66 388 THR A CA 1
ATOM 2940 C C . THR A 1 388 ? 17.201 13.771 -60.085 1.00 41.66 388 THR A C 1
ATOM 2942 O O . THR A 1 388 ? 16.013 13.460 -60.039 1.00 41.66 388 THR A O 1
ATOM 2945 N N . SER A 1 389 ? 18.150 13.028 -59.506 1.00 39.31 389 SER A N 1
ATOM 2946 C CA . SER A 1 389 ? 17.825 12.111 -58.415 1.00 39.31 389 SER A CA 1
ATOM 2947 C C . SER A 1 389 ? 17.000 12.908 -57.402 1.00 39.31 389 SER A C 1
ATOM 2949 O O . SER A 1 389 ? 17.478 13.961 -56.962 1.00 39.31 389 SER A O 1
ATOM 2951 N N . PRO A 1 390 ? 15.773 12.487 -57.045 1.00 37.66 390 PRO A N 1
ATOM 2952 C CA . PRO A 1 390 ? 15.027 13.178 -56.010 1.00 37.66 390 PRO A CA 1
ATOM 2953 C C . PRO A 1 390 ? 15.933 13.240 -54.782 1.00 37.66 390 PRO A C 1
ATOM 2955 O O . PRO A 1 390 ? 16.452 12.202 -54.359 1.00 37.66 390 PRO A O 1
ATOM 2958 N N . LEU A 1 391 ? 16.170 14.453 -54.254 1.00 41.91 391 LEU A N 1
ATOM 2959 C CA . LEU A 1 391 ? 16.812 14.652 -52.951 1.00 41.91 391 LEU A CA 1
ATOM 2960 C C . LEU A 1 391 ? 16.271 13.561 -52.032 1.00 41.91 391 LEU A C 1
ATOM 2962 O O . LEU A 1 391 ? 15.041 13.454 -51.976 1.00 41.91 391 LEU A O 1
ATOM 2966 N N . PRO A 1 392 ? 17.118 12.718 -51.403 1.00 42.47 392 PRO A N 1
ATOM 2967 C CA . PRO A 1 392 ? 16.643 11.544 -50.692 1.00 42.47 392 PRO A CA 1
ATOM 2968 C C . PRO A 1 392 ? 15.580 12.004 -49.704 1.00 42.47 392 PRO A C 1
ATOM 2970 O O . PRO A 1 392 ? 15.881 12.666 -48.707 1.00 42.47 392 PRO A O 1
ATOM 2973 N N . GLY A 1 393 ? 14.316 11.736 -50.047 1.00 43.88 393 GLY A N 1
ATOM 2974 C CA . GLY A 1 393 ? 13.186 12.176 -49.252 1.00 43.88 393 GLY A CA 1
ATOM 2975 C C . GLY A 1 393 ? 13.420 11.648 -47.851 1.00 43.88 393 GLY A C 1
ATOM 2976 O O . GLY A 1 393 ? 13.839 10.498 -47.712 1.00 43.88 393 GLY A O 1
ATOM 2977 N N . ARG A 1 394 ? 13.232 12.490 -46.824 1.00 53.53 394 ARG A N 1
ATOM 2978 C CA . ARG A 1 394 ? 13.363 12.095 -45.412 1.00 53.53 394 ARG A CA 1
ATOM 2979 C C . ARG A 1 394 ? 12.647 10.754 -45.216 1.00 53.53 394 ARG A C 1
ATOM 2981 O O . ARG A 1 394 ? 11.421 10.729 -45.111 1.00 53.53 394 ARG A O 1
ATOM 2988 N N . ARG A 1 395 ? 13.400 9.646 -45.210 1.00 64.25 395 ARG A N 1
ATOM 2989 C CA . ARG A 1 395 ? 12.837 8.304 -45.041 1.00 64.25 395 ARG A CA 1
ATOM 2990 C C . ARG A 1 395 ? 12.138 8.288 -43.691 1.00 64.25 395 ARG A C 1
ATOM 2992 O O . ARG A 1 395 ? 12.762 8.562 -42.666 1.00 64.25 395 ARG A O 1
ATOM 2999 N N . SER A 1 396 ? 10.830 8.049 -43.707 1.00 66.94 396 SER A N 1
ATOM 3000 C CA . SER A 1 396 ? 10.039 7.926 -42.489 1.00 66.94 396 SER A CA 1
ATOM 3001 C C . SER A 1 396 ? 10.018 6.455 -42.099 1.00 66.94 396 SER A C 1
ATOM 3003 O O . SER A 1 396 ? 9.441 5.656 -42.834 1.00 66.94 396 SER A O 1
ATOM 3005 N N . TYR A 1 397 ? 10.619 6.114 -40.966 1.00 81.25 397 TYR A N 1
ATOM 3006 C CA . TYR A 1 397 ? 10.539 4.765 -40.413 1.00 81.25 397 TYR A CA 1
ATOM 3007 C C . TYR A 1 397 ? 9.190 4.565 -39.733 1.00 81.25 397 TYR A C 1
ATOM 3009 O O . TYR A 1 397 ? 8.625 5.506 -39.162 1.00 81.25 397 TYR A O 1
ATOM 3017 N N . ARG A 1 398 ? 8.649 3.356 -39.816 1.00 81.12 398 ARG A N 1
ATOM 3018 C CA . ARG A 1 398 ? 7.331 3.023 -39.265 1.00 81.12 398 ARG A CA 1
ATOM 3019 C C . ARG A 1 398 ? 7.377 2.811 -37.750 1.00 81.12 398 ARG A C 1
ATOM 3021 O O . ARG A 1 398 ? 6.434 3.202 -37.066 1.00 81.12 398 ARG A O 1
ATOM 3028 N N . TYR A 1 399 ? 8.450 2.214 -37.244 1.00 84.62 399 TYR A N 1
ATOM 3029 C CA . TYR A 1 399 ? 8.633 1.784 -35.861 1.00 84.62 399 TYR A CA 1
ATOM 3030 C C . TYR A 1 399 ? 9.550 2.702 -35.053 1.00 84.62 399 TYR A C 1
ATOM 3032 O O . TYR A 1 399 ? 9.452 2.693 -33.832 1.00 84.62 399 TYR A O 1
ATOM 3040 N N . TYR A 1 400 ? 10.382 3.531 -35.692 1.00 86.31 400 TYR A N 1
ATOM 3041 C CA . TYR A 1 400 ? 11.319 4.428 -34.997 1.00 86.31 400 TYR A CA 1
ATOM 3042 C C . TYR A 1 400 ? 10.652 5.270 -33.900 1.00 86.31 400 TYR A C 1
ATOM 3044 O O . TYR A 1 400 ? 11.109 5.254 -32.761 1.00 86.31 400 TYR A O 1
ATOM 3052 N N . ASP A 1 401 ? 9.539 5.943 -34.212 1.00 85.06 401 ASP A N 1
ATOM 3053 C CA . ASP A 1 401 ? 8.840 6.804 -33.249 1.00 85.06 401 ASP A CA 1
ATOM 3054 C C . ASP A 1 401 ? 8.286 6.002 -32.056 1.00 85.06 401 ASP A C 1
ATOM 3056 O O . ASP A 1 401 ? 8.279 6.490 -30.926 1.00 85.06 401 ASP A O 1
ATOM 3060 N N . PHE A 1 402 ? 7.853 4.755 -32.284 1.00 84.69 402 PHE A N 1
ATOM 3061 C CA . PHE A 1 402 ? 7.374 3.864 -31.224 1.00 84.69 402 PHE A CA 1
ATOM 3062 C C . PHE A 1 402 ? 8.517 3.363 -30.345 1.00 84.69 402 PHE A C 1
ATOM 3064 O O . PHE A 1 402 ? 8.376 3.346 -29.126 1.00 84.69 402 PHE A O 1
ATOM 3071 N N . VAL A 1 403 ? 9.649 2.991 -30.946 1.00 85.19 403 VAL A N 1
ATOM 3072 C CA . VAL A 1 403 ? 10.846 2.558 -30.213 1.00 85.19 403 VAL A CA 1
ATOM 3073 C C . VAL A 1 403 ? 11.411 3.720 -29.390 1.00 85.19 403 VAL A C 1
ATOM 3075 O O . VAL A 1 403 ? 11.749 3.532 -28.227 1.00 85.19 403 VAL A O 1
ATOM 3078 N N . MET A 1 404 ? 11.421 4.938 -29.939 1.00 87.38 404 MET A N 1
ATOM 3079 C CA . MET A 1 404 ? 11.776 6.158 -29.208 1.00 87.38 404 MET A CA 1
ATOM 3080 C C . MET A 1 404 ? 10.827 6.415 -28.029 1.00 87.38 404 MET A C 1
ATOM 3082 O O . MET A 1 404 ? 11.286 6.670 -26.918 1.00 87.38 404 MET A O 1
ATOM 3086 N N . ALA A 1 405 ? 9.510 6.343 -28.240 1.00 85.25 405 ALA A N 1
ATOM 3087 C CA . ALA A 1 405 ? 8.538 6.545 -27.166 1.00 85.25 405 ALA A CA 1
ATOM 3088 C C . ALA A 1 405 ? 8.662 5.473 -26.069 1.00 85.25 405 ALA A C 1
ATOM 3090 O O . ALA A 1 405 ? 8.614 5.800 -24.882 1.00 85.25 405 ALA A O 1
ATOM 3091 N N . ALA A 1 406 ? 8.871 4.211 -26.456 1.00 85.81 406 ALA A N 1
ATOM 3092 C CA . ALA A 1 406 ? 9.110 3.109 -25.530 1.00 85.81 406 ALA A CA 1
ATOM 3093 C C . ALA A 1 406 ? 10.394 3.330 -24.720 1.00 85.81 406 ALA A C 1
ATOM 3095 O O . ALA A 1 406 ? 10.350 3.221 -23.497 1.00 85.81 406 ALA A O 1
ATOM 3096 N N . PHE A 1 407 ? 11.490 3.727 -25.373 1.00 87.62 407 PHE A N 1
ATOM 3097 C CA . PHE A 1 407 ? 12.749 4.075 -24.716 1.00 87.62 407 PHE A CA 1
ATOM 3098 C C . PHE A 1 407 ? 12.553 5.164 -23.657 1.00 87.62 407 PHE A C 1
ATOM 3100 O O . PHE A 1 407 ? 12.873 4.944 -22.493 1.00 87.62 407 PHE A O 1
ATOM 3107 N N . VAL A 1 408 ? 11.969 6.310 -24.031 1.00 88.12 408 VAL A N 1
ATOM 3108 C CA . VAL A 1 408 ? 11.757 7.433 -23.098 1.00 88.12 408 VAL A CA 1
ATOM 3109 C C . VAL A 1 408 ? 10.853 7.017 -21.934 1.00 88.12 408 VAL A C 1
ATOM 3111 O O . VAL A 1 408 ? 11.107 7.387 -20.790 1.00 88.12 408 VAL A O 1
ATOM 3114 N N . THR A 1 409 ? 9.823 6.212 -22.203 1.00 86.44 409 THR A N 1
ATOM 3115 C CA . THR A 1 409 ? 8.907 5.712 -21.168 1.00 86.44 409 THR A CA 1
ATOM 3116 C C . THR A 1 409 ? 9.624 4.790 -20.189 1.00 86.44 409 THR A C 1
ATOM 3118 O O . THR A 1 409 ? 9.538 4.998 -18.981 1.00 86.44 409 THR A O 1
ATOM 3121 N N . VAL A 1 410 ? 10.359 3.794 -20.690 1.00 84.38 410 VAL A N 1
ATOM 3122 C CA . VAL A 1 410 ? 11.127 2.861 -19.855 1.00 84.38 410 VAL A CA 1
ATOM 3123 C C . VAL A 1 410 ? 12.171 3.614 -19.042 1.00 84.38 410 VAL A C 1
ATOM 3125 O O . VAL A 1 410 ? 12.265 3.386 -17.839 1.00 84.38 410 VAL A O 1
ATOM 3128 N N . LEU A 1 411 ? 12.882 4.559 -19.660 1.00 84.25 411 LEU A N 1
ATOM 3129 C CA . LEU A 1 411 ? 13.877 5.393 -18.996 1.00 84.25 411 LEU A CA 1
ATOM 3130 C C . LEU A 1 411 ? 13.271 6.185 -17.828 1.00 84.25 411 LEU A C 1
ATOM 3132 O O . LEU A 1 411 ? 13.807 6.148 -16.719 1.00 84.25 411 LEU A O 1
ATOM 3136 N N . LEU A 1 412 ? 12.139 6.864 -18.043 1.00 83.56 412 LEU A N 1
ATOM 3137 C CA . LEU A 1 412 ? 11.440 7.602 -16.986 1.00 83.56 412 LEU A CA 1
ATOM 3138 C C . LEU A 1 412 ? 10.927 6.668 -15.884 1.00 83.56 412 LEU A C 1
ATOM 3140 O O . LEU A 1 412 ? 11.144 6.932 -14.702 1.00 83.56 412 LEU A O 1
ATOM 3144 N N . CYS A 1 413 ? 10.270 5.565 -16.249 1.00 81.44 413 CYS A N 1
ATOM 3145 C CA . CYS A 1 413 ? 9.722 4.612 -15.288 1.00 81.44 413 CYS A CA 1
ATOM 3146 C C . CYS A 1 413 ? 10.814 3.943 -14.447 1.00 81.44 413 CYS A C 1
ATOM 3148 O O . CYS A 1 413 ? 10.642 3.806 -13.237 1.00 81.44 413 CYS A O 1
ATOM 3150 N N . ALA A 1 414 ? 11.936 3.555 -15.054 1.00 78.31 414 ALA A N 1
ATOM 3151 C CA . ALA A 1 414 ? 13.059 2.951 -14.346 1.00 78.31 414 ALA A CA 1
ATOM 3152 C C . ALA A 1 414 ? 13.665 3.928 -13.326 1.00 78.31 414 ALA A C 1
ATOM 3154 O O . ALA A 1 414 ? 13.910 3.535 -12.183 1.00 78.31 414 ALA A O 1
ATOM 3155 N N . ASN A 1 415 ? 13.820 5.204 -13.705 1.00 76.81 415 ASN A N 1
ATOM 3156 C CA . ASN A 1 415 ? 14.348 6.248 -12.824 1.00 76.81 415 ASN A CA 1
ATOM 3157 C C . ASN A 1 415 ? 13.384 6.630 -11.688 1.00 76.81 415 ASN A C 1
ATOM 3159 O O . ASN A 1 415 ? 13.839 6.867 -10.576 1.00 76.81 415 ASN A O 1
ATOM 3163 N N . LEU A 1 416 ? 12.066 6.661 -11.917 1.00 72.75 416 LEU A N 1
ATOM 3164 C CA . LEU A 1 416 ? 11.099 7.046 -10.874 1.00 72.75 416 LEU A CA 1
ATOM 3165 C C . LEU A 1 416 ? 10.689 5.882 -9.960 1.00 72.75 416 LEU A C 1
ATOM 3167 O O . LEU A 1 416 ? 10.622 6.034 -8.745 1.00 72.75 416 LEU A O 1
ATOM 3171 N N . ILE A 1 417 ? 10.378 4.716 -10.532 1.00 71.25 417 ILE A N 1
ATOM 3172 C CA . ILE A 1 417 ? 9.789 3.587 -9.789 1.00 71.25 417 ILE A CA 1
ATOM 3173 C C . ILE A 1 417 ? 10.883 2.758 -9.110 1.00 71.25 417 ILE A C 1
ATOM 3175 O O . ILE A 1 417 ? 10.702 2.269 -7.993 1.00 71.25 417 ILE A O 1
ATOM 3179 N N . GLY A 1 418 ? 12.008 2.561 -9.800 1.00 63.78 418 GLY A N 1
ATOM 3180 C CA . GLY A 1 418 ? 13.074 1.665 -9.362 1.00 63.78 418 GLY A CA 1
ATOM 3181 C C . GLY A 1 418 ? 14.074 2.293 -8.391 1.00 63.78 418 GLY A C 1
ATOM 3182 O O . GLY A 1 418 ? 14.672 1.562 -7.601 1.00 63.78 418 GLY A O 1
ATOM 3183 N N . ALA A 1 419 ? 14.257 3.616 -8.426 1.00 64.25 419 ALA A N 1
ATOM 3184 C CA . ALA A 1 419 ? 15.351 4.285 -7.717 1.00 64.25 419 ALA A CA 1
ATOM 3185 C C . ALA A 1 419 ? 15.223 4.248 -6.185 1.00 64.25 419 ALA A C 1
ATOM 3187 O O . ALA A 1 419 ? 16.226 4.083 -5.496 1.00 64.25 419 ALA A O 1
ATOM 3188 N N . ALA A 1 420 ? 14.007 4.358 -5.643 1.00 61.47 420 ALA A N 1
ATOM 3189 C CA . ALA A 1 420 ? 13.794 4.467 -4.196 1.00 61.47 420 ALA A CA 1
ATOM 3190 C C . ALA A 1 420 ? 13.724 3.113 -3.462 1.00 61.47 420 ALA A C 1
ATOM 3192 O O . ALA A 1 420 ? 13.755 3.068 -2.233 1.00 61.47 420 ALA A O 1
ATOM 3193 N N . LYS A 1 421 ? 13.601 1.991 -4.186 1.00 67.19 421 LYS A N 1
ATOM 3194 C CA . LYS A 1 421 ? 13.380 0.675 -3.575 1.00 67.19 421 LYS A CA 1
ATOM 3195 C C . LYS A 1 421 ? 14.657 -0.154 -3.561 1.00 67.19 421 LYS A C 1
ATOM 3197 O O . LYS A 1 421 ? 15.179 -0.512 -4.610 1.00 67.19 421 LYS A O 1
ATOM 3202 N N . VAL A 1 422 ? 15.087 -0.560 -2.372 1.00 70.81 422 VAL A N 1
ATOM 3203 C CA . VAL A 1 422 ? 16.132 -1.572 -2.187 1.00 70.81 422 VAL A CA 1
ATOM 3204 C C . VAL A 1 422 ? 15.476 -2.947 -2.038 1.00 70.81 422 VAL A C 1
ATOM 3206 O O . VAL A 1 422 ? 14.524 -3.119 -1.277 1.00 70.81 422 VAL A O 1
ATOM 3209 N N . CYS A 1 423 ? 15.959 -3.924 -2.798 1.00 73.38 423 CYS A N 1
ATOM 3210 C CA . CYS A 1 423 ? 15.507 -5.309 -2.797 1.00 73.38 423 CYS A CA 1
ATOM 3211 C C . CYS A 1 423 ? 16.585 -6.218 -2.197 1.00 73.38 423 CYS A C 1
ATOM 3213 O O . CYS A 1 423 ? 17.780 -5.958 -2.328 1.00 73.38 423 CYS A O 1
ATOM 3215 N N . ARG A 1 424 ? 16.154 -7.315 -1.568 1.00 71.44 424 ARG A N 1
ATOM 3216 C CA . ARG A 1 424 ? 17.037 -8.357 -1.040 1.00 71.44 424 ARG A CA 1
ATOM 3217 C C . ARG A 1 424 ? 16.574 -9.720 -1.537 1.00 71.44 424 ARG A C 1
ATOM 3219 O O . ARG A 1 424 ? 15.410 -10.070 -1.352 1.00 71.44 424 ARG A O 1
ATOM 3226 N N . ILE A 1 425 ? 17.480 -10.475 -2.152 1.00 72.44 425 ILE A N 1
ATOM 3227 C CA . ILE A 1 425 ? 17.271 -11.879 -2.531 1.00 72.44 425 ILE A CA 1
ATOM 3228 C C . ILE A 1 425 ? 18.406 -12.678 -1.883 1.00 72.44 425 ILE A C 1
ATOM 3230 O O . ILE A 1 425 ? 19.569 -12.544 -2.260 1.00 72.44 425 ILE A O 1
ATOM 3234 N N . GLY A 1 426 ? 18.078 -13.460 -0.850 1.00 77.88 426 GLY A N 1
ATOM 3235 C CA . GLY A 1 426 ? 19.076 -14.169 -0.043 1.00 77.88 426 GLY A CA 1
ATOM 3236 C C . GLY A 1 426 ? 20.070 -13.207 0.646 1.00 77.88 426 GLY A C 1
ATOM 3237 O O . GLY A 1 426 ? 19.633 -12.282 1.345 1.00 77.88 426 GLY A O 1
ATOM 3238 N N . PRO A 1 427 ? 21.396 -13.398 0.493 1.00 75.19 427 PRO A N 1
ATOM 3239 C CA . PRO A 1 427 ? 22.410 -12.516 1.078 1.00 75.19 427 PRO A CA 1
ATOM 3240 C C . PRO A 1 427 ? 22.678 -11.245 0.253 1.00 75.19 427 PRO A C 1
ATOM 3242 O O . PRO A 1 427 ? 23.372 -10.351 0.732 1.00 75.19 427 PRO A O 1
ATOM 3245 N N . VAL A 1 428 ? 22.145 -11.140 -0.969 1.00 64.12 428 VAL A N 1
ATOM 3246 C CA . VAL A 1 428 ? 22.448 -10.035 -1.888 1.00 64.12 428 VAL A CA 1
ATOM 3247 C C . VAL A 1 428 ? 21.399 -8.933 -1.765 1.00 64.12 428 VAL A C 1
ATOM 3249 O O . VAL A 1 428 ? 20.197 -9.183 -1.882 1.00 64.12 428 VAL A O 1
ATOM 3252 N N . THR A 1 429 ? 21.871 -7.701 -1.574 1.00 64.12 429 THR A N 1
ATOM 3253 C CA . THR A 1 429 ? 21.052 -6.483 -1.538 1.00 64.12 429 THR A CA 1
ATOM 3254 C C . THR A 1 429 ? 21.357 -5.638 -2.771 1.00 64.12 429 THR A C 1
ATOM 3256 O O . THR A 1 429 ? 22.521 -5.369 -3.057 1.00 64.12 429 THR A O 1
ATOM 3259 N N . PHE A 1 430 ? 20.329 -5.215 -3.505 1.00 70.62 430 PHE A N 1
ATOM 3260 C CA . PHE A 1 430 ? 20.474 -4.426 -4.732 1.00 70.62 430 PHE A CA 1
ATOM 3261 C C . PHE A 1 430 ? 19.304 -3.450 -4.905 1.00 70.62 430 PHE A C 1
ATOM 3263 O O . PHE A 1 430 ? 18.207 -3.676 -4.399 1.00 70.62 430 PHE A O 1
ATOM 3270 N N . GLY A 1 431 ? 19.516 -2.346 -5.621 1.00 69.94 431 GLY A N 1
ATOM 3271 C CA . GLY A 1 431 ? 18.435 -1.415 -5.954 1.00 69.94 431 GLY A CA 1
ATOM 3272 C C . GLY A 1 431 ? 17.486 -2.020 -6.989 1.00 69.94 431 GLY A C 1
ATOM 3273 O O . GLY A 1 431 ? 17.937 -2.572 -7.988 1.00 69.94 431 GLY A O 1
ATOM 3274 N N . ALA A 1 432 ? 16.173 -1.893 -6.801 1.00 70.06 432 ALA A N 1
ATOM 3275 C CA . ALA A 1 432 ? 15.171 -2.394 -7.745 1.00 70.06 432 ALA A CA 1
ATOM 3276 C C . ALA A 1 432 ? 15.347 -1.799 -9.154 1.00 70.06 432 ALA A C 1
ATOM 3278 O O . ALA A 1 432 ? 15.053 -2.469 -10.143 1.00 70.06 432 ALA A O 1
ATOM 3279 N N . GLY A 1 433 ? 15.864 -0.568 -9.248 1.00 68.62 433 GLY A N 1
ATOM 3280 C CA . GLY A 1 433 ? 16.203 0.089 -10.512 1.00 68.62 433 GLY A CA 1
ATOM 3281 C C . GLY A 1 433 ? 17.221 -0.674 -11.362 1.00 68.62 433 GLY A C 1
ATOM 3282 O O . GLY A 1 433 ? 17.119 -0.633 -12.585 1.00 68.62 433 GLY A O 1
ATOM 3283 N N . VAL A 1 434 ? 18.119 -1.453 -10.748 1.00 70.06 434 VAL A N 1
ATOM 3284 C CA . VAL A 1 434 ? 19.143 -2.253 -11.451 1.00 70.06 434 VAL A CA 1
ATOM 3285 C C . VAL A 1 434 ? 18.518 -3.302 -12.378 1.00 70.06 434 VAL A C 1
ATOM 3287 O O . VAL A 1 434 ? 19.131 -3.686 -13.364 1.00 70.06 434 VAL A O 1
ATOM 3290 N N . LEU A 1 435 ? 17.282 -3.738 -12.110 1.00 72.56 435 LEU A N 1
ATOM 3291 C CA . LEU A 1 435 ? 16.589 -4.725 -12.946 1.00 72.56 435 LEU A CA 1
ATOM 3292 C C . LEU A 1 435 ? 16.017 -4.136 -14.240 1.00 72.56 435 LEU A C 1
ATOM 3294 O O . LEU A 1 435 ? 15.882 -4.845 -15.231 1.00 72.56 435 LEU A O 1
ATOM 3298 N N . PHE A 1 436 ? 15.623 -2.862 -14.221 1.00 75.19 436 PHE A N 1
ATOM 3299 C CA . PHE A 1 436 ? 14.874 -2.248 -15.322 1.00 75.19 436 PHE A CA 1
ATOM 3300 C C . PHE A 1 436 ? 15.694 -1.231 -16.106 1.00 75.19 436 PHE A C 1
ATOM 3302 O O . PHE A 1 436 ? 15.394 -0.993 -17.272 1.00 75.19 436 PHE A O 1
ATOM 3309 N N . PHE A 1 437 ? 16.731 -0.656 -15.497 1.00 75.81 437 PHE A N 1
ATOM 3310 C CA . PHE A 1 437 ? 17.618 0.290 -16.166 1.00 75.81 437 PHE A CA 1
ATOM 3311 C C . PHE A 1 437 ? 18.321 -0.313 -17.394 1.00 75.81 437 PHE A C 1
ATOM 3313 O O . PHE A 1 437 ? 18.254 0.303 -18.450 1.00 75.81 437 PHE A O 1
ATOM 3320 N N . PRO A 1 438 ? 18.855 -1.550 -17.360 1.00 81.12 438 PRO A N 1
ATOM 3321 C CA . PRO A 1 438 ? 19.487 -2.130 -18.547 1.00 81.12 438 PRO A CA 1
ATOM 3322 C C . PRO A 1 438 ? 18.542 -2.298 -19.752 1.00 81.12 438 PRO A C 1
ATOM 3324 O O . PRO A 1 438 ? 18.980 -2.358 -20.894 1.00 81.12 438 PRO A O 1
ATOM 3327 N N . ILE A 1 439 ? 17.221 -2.336 -19.533 1.00 83.38 439 ILE A N 1
ATOM 3328 C CA . ILE A 1 439 ? 16.249 -2.398 -20.633 1.00 83.38 439 ILE A CA 1
ATOM 3329 C C . ILE A 1 439 ? 16.314 -1.121 -21.488 1.00 83.38 439 ILE A C 1
ATOM 3331 O O . ILE A 1 439 ? 16.095 -1.202 -22.697 1.00 83.38 439 ILE A O 1
ATOM 3335 N N . SER A 1 440 ? 16.628 0.050 -20.912 1.00 82.81 440 SER A N 1
ATOM 3336 C CA . SER A 1 440 ? 16.800 1.269 -21.716 1.00 82.81 440 SER A CA 1
ATOM 3337 C C . SER A 1 440 ? 18.016 1.173 -22.637 1.00 82.81 440 SER A C 1
ATOM 3339 O O . SER A 1 440 ? 17.899 1.555 -23.799 1.00 82.81 440 SER A O 1
ATOM 3341 N N . TYR A 1 441 ? 19.119 0.578 -22.169 1.00 83.56 441 TYR A N 1
ATOM 3342 C CA . TYR A 1 441 ? 20.320 0.349 -22.981 1.00 83.56 441 TYR A CA 1
ATOM 3343 C C . TYR A 1 441 ? 20.034 -0.576 -24.162 1.00 83.56 441 TYR A C 1
ATOM 3345 O O . TYR A 1 441 ? 20.379 -0.240 -25.290 1.00 83.56 441 TYR A O 1
ATOM 3353 N N . VAL A 1 442 ? 19.274 -1.657 -23.955 1.00 87.75 442 VAL A N 1
ATOM 3354 C CA . VAL A 1 442 ? 18.839 -2.545 -25.052 1.00 87.75 442 VAL A CA 1
ATOM 3355 C C . VAL A 1 442 ? 18.094 -1.767 -26.141 1.00 87.75 442 VAL A C 1
ATOM 3357 O O . VAL A 1 442 ? 18.295 -1.992 -27.334 1.00 87.75 442 VAL A O 1
ATOM 3360 N N . PHE A 1 443 ? 17.224 -0.828 -25.762 1.00 88.44 443 PHE A N 1
ATOM 3361 C CA . PHE A 1 443 ? 16.546 0.030 -26.733 1.00 88.44 443 PHE A CA 1
ATOM 3362 C C . PHE A 1 443 ? 17.518 0.978 -27.451 1.00 88.44 443 PHE A C 1
ATOM 3364 O O . PHE A 1 443 ? 17.386 1.152 -28.666 1.00 88.44 443 PHE A O 1
ATOM 3371 N N . GLY A 1 444 ? 18.484 1.564 -26.737 1.00 86.88 444 GLY A N 1
ATOM 3372 C CA . GLY A 1 444 ? 19.564 2.372 -27.318 1.00 86.88 444 GLY A CA 1
ATOM 3373 C C . GLY A 1 444 ? 20.397 1.588 -28.336 1.00 86.88 444 GLY A C 1
ATOM 3374 O O . GLY A 1 444 ? 20.628 2.063 -29.455 1.00 86.88 444 GLY A O 1
ATOM 3375 N N . ASP A 1 445 ? 20.737 0.346 -28.005 1.00 90.94 445 ASP A N 1
ATOM 3376 C CA . ASP A 1 445 ? 21.477 -0.580 -28.858 1.00 90.94 445 ASP A CA 1
ATOM 3377 C C . ASP A 1 445 ? 20.690 -0.932 -30.114 1.00 90.94 445 ASP A C 1
ATOM 3379 O O . ASP A 1 445 ? 21.194 -0.788 -31.228 1.00 90.94 445 ASP A O 1
ATOM 3383 N N . VAL A 1 446 ? 19.421 -1.318 -29.962 1.00 91.31 446 VAL A N 1
ATOM 3384 C CA . VAL A 1 446 ? 18.520 -1.602 -31.089 1.00 91.31 446 VAL A CA 1
ATOM 3385 C C . VAL A 1 446 ? 18.394 -0.384 -32.004 1.00 91.31 446 VAL A C 1
ATOM 3387 O O . VAL A 1 446 ? 18.430 -0.520 -33.230 1.00 91.31 446 VAL A O 1
ATOM 3390 N N . LEU A 1 447 ? 18.246 0.813 -31.433 1.00 90.62 447 LEU A N 1
ATOM 3391 C CA . LEU A 1 447 ? 18.106 2.045 -32.205 1.00 90.62 447 LEU A CA 1
ATOM 3392 C C . LEU A 1 447 ? 19.370 2.360 -33.004 1.00 90.62 447 LEU A C 1
ATOM 3394 O O . LEU A 1 447 ? 19.277 2.657 -34.198 1.00 90.62 447 LEU A O 1
ATOM 3398 N N . THR A 1 448 ? 20.532 2.274 -32.363 1.00 90.94 448 THR A N 1
ATOM 3399 C CA . THR A 1 448 ? 21.829 2.536 -32.997 1.00 90.94 448 THR A CA 1
ATOM 3400 C C . THR A 1 448 ? 22.140 1.481 -34.056 1.00 90.94 448 THR A C 1
ATOM 3402 O O . THR A 1 448 ? 22.551 1.815 -35.166 1.00 90.94 448 THR A O 1
ATOM 3405 N N . GLU A 1 449 ? 21.859 0.213 -33.764 1.00 93.00 449 GLU A N 1
ATOM 3406 C CA . GLU A 1 449 ? 22.108 -0.912 -34.659 1.00 93.00 449 GLU A CA 1
ATOM 3407 C C . GLU A 1 449 ? 21.202 -0.899 -35.898 1.00 93.00 449 GLU A C 1
ATOM 3409 O O . GLU A 1 449 ? 21.651 -1.299 -36.969 1.00 93.00 449 GLU A O 1
ATOM 3414 N N . VAL A 1 450 ? 19.942 -0.468 -35.802 1.00 90.25 450 VAL A N 1
ATOM 3415 C CA . VAL A 1 450 ? 19.018 -0.463 -36.955 1.00 90.25 450 VAL A CA 1
ATOM 3416 C C . VAL A 1 450 ? 19.080 0.861 -37.717 1.00 90.25 450 VAL A C 1
ATOM 3418 O O . VAL A 1 450 ? 19.200 0.870 -38.942 1.00 90.25 450 VAL A O 1
ATOM 3421 N N . TYR A 1 451 ? 19.004 1.985 -36.999 1.00 88.19 451 TYR A N 1
ATOM 3422 C CA . TYR A 1 451 ? 18.750 3.306 -37.583 1.00 88.19 451 TYR A CA 1
ATOM 3423 C C . TYR A 1 451 ? 19.971 4.233 -37.625 1.00 88.19 451 TYR A C 1
ATOM 3425 O O . TYR A 1 451 ? 19.872 5.309 -38.232 1.00 88.19 451 TYR A O 1
ATOM 3433 N N . GLY A 1 452 ? 21.081 3.834 -36.994 1.00 89.62 452 GLY A N 1
ATOM 3434 C CA . GLY A 1 452 ? 22.347 4.564 -36.951 1.00 89.62 452 GLY A CA 1
ATOM 3435 C C . GL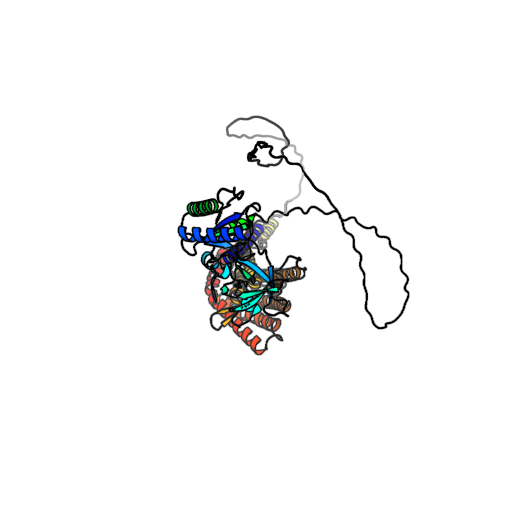Y A 1 452 ? 22.467 5.584 -35.816 1.00 89.62 452 GLY A C 1
ATOM 3436 O O . GLY A 1 452 ? 21.473 6.067 -35.253 1.00 89.62 452 GLY A O 1
ATOM 3437 N N . TYR A 1 453 ? 23.709 5.980 -35.530 1.00 88.31 453 TYR A N 1
ATOM 3438 C CA . TYR A 1 453 ? 24.058 6.899 -34.439 1.00 88.31 453 TYR A CA 1
ATOM 3439 C C . TYR A 1 453 ? 23.332 8.250 -34.535 1.00 88.31 453 TYR A C 1
ATOM 3441 O O . TYR A 1 453 ? 22.828 8.771 -33.539 1.00 88.31 453 TYR A O 1
ATOM 3449 N N . ALA A 1 454 ? 23.200 8.810 -35.744 1.00 85.62 454 ALA A N 1
ATOM 3450 C CA . ALA A 1 454 ? 22.589 10.126 -35.950 1.00 85.62 454 ALA A CA 1
ATOM 3451 C C . ALA A 1 454 ? 21.118 10.209 -35.497 1.00 85.62 454 ALA A C 1
ATOM 3453 O O . ALA A 1 454 ? 20.630 11.292 -35.148 1.00 85.62 454 ALA A O 1
ATOM 3454 N N . ARG A 1 455 ? 20.401 9.080 -35.509 1.00 86.44 455 ARG A N 1
ATOM 3455 C CA . ARG A 1 455 ? 19.023 8.985 -35.010 1.00 86.44 455 ARG A CA 1
ATOM 3456 C C . ARG A 1 455 ? 18.972 8.535 -33.560 1.00 86.44 455 ARG A C 1
ATOM 3458 O O . ARG A 1 455 ? 18.126 9.054 -32.833 1.00 86.44 455 ARG A O 1
ATOM 3465 N N . ALA A 1 456 ? 19.880 7.656 -33.139 1.00 88.19 456 ALA A N 1
ATOM 3466 C CA . ALA A 1 456 ? 20.031 7.274 -31.739 1.00 88.19 456 ALA A CA 1
ATOM 3467 C C . ALA A 1 456 ? 20.295 8.499 -30.848 1.00 88.19 456 ALA A C 1
ATOM 3469 O O . ALA A 1 456 ? 19.558 8.715 -29.890 1.00 88.19 456 ALA A O 1
ATOM 3470 N N . ARG A 1 457 ? 21.202 9.413 -31.235 1.00 88.56 457 ARG A N 1
ATOM 3471 C CA . ARG A 1 457 ? 21.464 10.652 -30.468 1.00 88.56 457 ARG A CA 1
ATOM 3472 C C . ARG A 1 457 ? 20.230 11.524 -30.235 1.00 88.56 457 ARG A C 1
ATOM 3474 O O . ARG A 1 457 ? 20.129 12.175 -29.203 1.00 88.56 457 ARG A O 1
ATOM 3481 N N . LYS A 1 458 ? 19.269 11.548 -31.169 1.00 88.00 458 LYS A N 1
ATOM 3482 C CA . LYS A 1 458 ? 18.009 12.298 -30.989 1.00 88.00 458 LYS A CA 1
ATOM 3483 C C . LYS A 1 458 ? 17.153 11.678 -29.896 1.00 88.00 458 LYS A C 1
ATOM 3485 O O . LYS A 1 458 ? 16.522 12.403 -29.130 1.00 88.00 458 LYS A O 1
ATOM 3490 N N . VAL A 1 459 ? 17.149 10.350 -29.823 1.00 89.19 459 VAL A N 1
ATOM 3491 C CA . VAL A 1 459 ? 16.448 9.605 -28.779 1.00 89.19 459 VAL A CA 1
ATOM 3492 C C . VAL A 1 459 ? 17.137 9.808 -27.429 1.00 89.19 459 VAL A C 1
ATOM 3494 O O . VAL A 1 459 ? 16.452 10.140 -26.465 1.00 89.19 459 VAL A O 1
ATOM 3497 N N . VAL A 1 460 ? 18.474 9.748 -27.383 1.00 90.12 460 VAL A N 1
ATOM 3498 C CA . VAL A 1 460 ? 19.265 10.043 -26.172 1.00 90.12 460 VAL A CA 1
ATOM 3499 C C . VAL A 1 460 ? 18.961 11.452 -25.649 1.00 90.12 460 VAL A C 1
ATOM 3501 O O . VAL A 1 460 ? 18.615 11.601 -24.478 1.00 90.12 460 VAL A O 1
ATOM 3504 N N . TRP A 1 461 ? 18.978 12.475 -26.516 1.00 89.44 461 TRP A N 1
ATOM 3505 C CA . TRP A 1 461 ? 18.604 13.850 -26.149 1.00 89.44 461 TRP A CA 1
ATOM 3506 C C . TRP A 1 461 ? 17.152 13.984 -25.688 1.00 89.44 461 TRP A C 1
ATOM 3508 O O . TRP A 1 461 ? 16.878 14.735 -24.754 1.00 89.44 461 TRP A O 1
ATOM 3518 N N . SER A 1 462 ? 16.225 13.257 -26.313 1.00 88.81 462 SER A N 1
ATOM 3519 C CA . SER A 1 462 ? 14.813 13.263 -25.910 1.00 88.81 462 SER A CA 1
ATOM 3520 C C . SER A 1 462 ? 14.632 12.661 -24.514 1.00 88.81 462 SER A C 1
ATOM 3522 O O . SER A 1 462 ? 13.935 13.242 -23.684 1.00 88.81 462 SER A O 1
ATOM 3524 N N . GLY A 1 463 ? 15.302 11.541 -24.229 1.00 87.25 463 GLY A N 1
ATOM 3525 C CA . GLY A 1 463 ? 15.328 10.926 -22.902 1.00 87.25 463 GLY A CA 1
ATOM 3526 C C . GLY A 1 463 ? 15.977 11.829 -21.852 1.00 87.25 463 GLY A C 1
ATOM 3527 O O . GLY A 1 463 ? 15.408 12.029 -20.782 1.00 87.25 463 GLY A O 1
ATOM 3528 N N . PHE A 1 464 ? 17.111 12.453 -22.183 1.00 89.44 464 PHE A N 1
ATOM 3529 C CA . PHE A 1 464 ? 17.789 13.409 -21.306 1.00 89.44 464 PHE A CA 1
ATOM 3530 C C . PHE A 1 464 ? 16.891 14.606 -20.960 1.00 89.44 464 PHE A C 1
ATOM 3532 O O . PHE A 1 464 ? 16.712 14.926 -19.786 1.00 89.44 464 PHE A O 1
ATOM 3539 N N . ALA A 1 465 ? 16.262 15.231 -21.960 1.00 87.62 465 ALA A N 1
ATOM 3540 C CA . ALA A 1 465 ? 15.338 16.343 -21.743 1.00 87.62 465 ALA A CA 1
ATOM 3541 C C . ALA A 1 465 ? 14.133 15.931 -20.880 1.00 87.62 465 ALA A C 1
ATOM 3543 O O . ALA A 1 465 ? 13.725 16.680 -19.991 1.00 87.62 465 ALA A O 1
ATOM 3544 N N . ALA A 1 466 ? 13.595 14.728 -21.100 1.00 86.12 466 ALA A N 1
ATOM 3545 C CA . ALA A 1 466 ? 12.508 14.185 -20.294 1.00 86.12 466 ALA A CA 1
ATOM 3546 C C . ALA A 1 466 ? 12.922 13.973 -18.827 1.00 86.12 466 ALA A C 1
ATOM 3548 O O . ALA A 1 466 ? 12.159 14.324 -17.928 1.00 86.12 466 ALA A O 1
ATOM 3549 N N . LEU A 1 467 ? 14.131 13.461 -18.571 1.00 85.75 467 LEU A N 1
ATOM 3550 C CA . LEU A 1 467 ? 14.658 13.285 -17.213 1.00 85.75 467 LEU A CA 1
ATOM 3551 C C . LEU A 1 467 ? 14.914 14.622 -16.505 1.00 85.75 467 LEU A C 1
ATOM 3553 O O . LEU A 1 467 ? 14.586 14.756 -15.324 1.00 85.75 467 LEU A O 1
ATOM 3557 N N . VAL A 1 468 ? 15.447 15.625 -17.212 1.00 87.00 468 VAL A N 1
ATOM 3558 C CA . VAL A 1 468 ? 15.612 16.987 -16.671 1.00 87.00 468 VAL A CA 1
ATOM 3559 C C . VAL A 1 468 ? 14.253 17.573 -16.297 1.00 87.00 468 VAL A C 1
ATOM 3561 O O . VAL A 1 468 ? 14.085 18.079 -15.188 1.00 87.00 468 VAL A O 1
ATOM 3564 N N . PHE A 1 469 ? 13.261 17.458 -17.183 1.00 86.62 469 PHE A N 1
ATOM 3565 C CA . PHE A 1 469 ? 11.909 17.941 -16.917 1.00 86.62 469 PHE A CA 1
ATOM 3566 C C . PHE A 1 469 ? 11.254 17.218 -15.732 1.00 86.62 469 PHE A C 1
ATOM 3568 O O . PHE A 1 469 ? 10.686 17.875 -14.862 1.00 86.62 469 PHE A O 1
ATOM 3575 N N . ALA A 1 470 ? 11.371 15.890 -15.648 1.00 83.19 470 ALA A N 1
ATOM 3576 C CA . ALA A 1 470 ? 10.845 15.107 -14.528 1.00 83.19 470 ALA A CA 1
ATOM 3577 C C . ALA A 1 470 ? 11.511 15.481 -13.191 1.00 83.19 470 ALA A C 1
ATOM 3579 O O . ALA A 1 470 ? 10.831 15.597 -12.168 1.00 83.19 470 ALA A O 1
ATOM 3580 N N . SER A 1 471 ? 12.824 15.731 -13.207 1.00 83.88 471 SER A N 1
ATOM 3581 C CA . SER A 1 471 ? 13.580 16.182 -12.031 1.00 83.88 471 SER A CA 1
ATOM 3582 C C . SER A 1 471 ? 13.149 17.584 -11.591 1.00 83.88 471 SER A C 1
ATOM 3584 O O . SER A 1 471 ? 12.889 17.810 -10.411 1.00 83.88 471 SER A O 1
ATOM 3586 N N . PHE A 1 472 ? 13.000 18.512 -12.541 1.00 86.56 472 PHE A N 1
ATOM 3587 C CA . PHE A 1 472 ? 12.493 19.861 -12.281 1.00 86.56 472 PHE A CA 1
ATOM 3588 C C . PHE A 1 472 ? 11.068 19.839 -11.723 1.00 86.56 472 PHE A C 1
ATOM 3590 O O . PHE A 1 472 ? 10.779 20.521 -10.746 1.00 86.56 472 PHE A O 1
ATOM 3597 N N . MET A 1 473 ? 10.186 19.033 -12.315 1.00 85.50 473 MET A N 1
ATOM 3598 C CA . MET A 1 473 ? 8.802 18.890 -11.872 1.00 85.50 473 MET A CA 1
ATOM 3599 C C . MET A 1 473 ? 8.727 18.333 -10.446 1.00 85.50 473 MET A C 1
ATOM 3601 O O . MET A 1 473 ? 7.996 18.881 -9.627 1.00 85.50 473 MET A O 1
ATOM 3605 N N . SER A 1 474 ? 9.539 17.321 -10.121 1.00 82.19 474 SER A N 1
ATOM 3606 C CA . SER A 1 474 ? 9.630 16.769 -8.760 1.00 82.19 474 SER A CA 1
ATOM 3607 C C . SER A 1 474 ? 10.100 17.823 -7.753 1.00 82.19 474 SER A C 1
ATOM 3609 O O . SER A 1 474 ? 9.467 18.006 -6.716 1.00 82.19 474 SER A O 1
ATOM 3611 N N . TRP A 1 475 ? 11.153 18.577 -8.084 1.00 84.75 475 TRP A N 1
ATOM 3612 C CA . TRP A 1 475 ? 11.634 19.687 -7.256 1.00 84.75 475 TRP A CA 1
ATOM 3613 C C . TRP A 1 475 ? 10.570 20.777 -7.061 1.00 84.75 475 TRP A C 1
ATOM 3615 O O . TRP A 1 475 ? 10.331 21.205 -5.934 1.00 84.75 475 TRP A O 1
ATOM 3625 N N . ALA A 1 476 ? 9.895 21.195 -8.135 1.00 86.62 476 ALA A N 1
ATOM 3626 C CA . ALA A 1 476 ? 8.882 22.243 -8.087 1.00 86.62 476 ALA A CA 1
ATOM 3627 C C . ALA A 1 476 ? 7.676 21.835 -7.229 1.00 86.62 476 ALA A C 1
ATOM 3629 O O . ALA A 1 476 ? 7.203 22.633 -6.426 1.00 86.62 476 ALA A O 1
ATOM 3630 N N . VAL A 1 477 ? 7.199 20.593 -7.365 1.00 84.31 477 VAL A N 1
ATOM 3631 C CA . VAL A 1 477 ? 6.079 20.068 -6.568 1.00 84.31 477 VAL A CA 1
ATOM 3632 C C . VAL A 1 477 ? 6.436 20.010 -5.082 1.00 84.31 477 VAL A C 1
ATOM 3634 O O . VAL A 1 477 ? 5.618 20.397 -4.255 1.00 84.31 477 VAL A O 1
ATOM 3637 N N . LEU A 1 478 ? 7.655 19.585 -4.744 1.00 82.69 478 LEU A N 1
ATOM 3638 C CA . LEU A 1 478 ? 8.123 19.509 -3.356 1.00 82.69 478 LEU A CA 1
ATOM 3639 C C . LEU A 1 478 ? 8.389 20.877 -2.718 1.00 82.69 478 LEU A C 1
ATOM 3641 O O . LEU A 1 478 ? 8.343 20.996 -1.499 1.00 82.69 478 LEU A O 1
ATOM 3645 N N . ALA A 1 479 ? 8.665 21.907 -3.520 1.00 86.56 479 ALA A N 1
ATOM 3646 C CA . ALA A 1 479 ? 8.894 23.260 -3.023 1.00 86.56 479 ALA A CA 1
ATOM 3647 C C . ALA A 1 479 ? 7.602 23.968 -2.569 1.00 86.56 479 ALA A C 1
ATOM 3649 O O . ALA A 1 479 ? 7.672 24.937 -1.809 1.00 86.56 479 ALA A O 1
ATOM 3650 N N . PHE A 1 480 ? 6.427 23.521 -3.028 1.00 88.25 480 PHE A N 1
ATOM 3651 C CA . PHE A 1 480 ? 5.157 24.103 -2.601 1.00 88.25 480 PHE A CA 1
ATOM 3652 C C . PHE A 1 480 ? 4.772 23.637 -1.189 1.00 88.25 480 PHE A C 1
ATOM 3654 O O . PHE A 1 480 ? 4.891 22.450 -0.882 1.00 88.25 480 PHE A O 1
ATOM 3661 N N . PRO A 1 481 ? 4.267 24.540 -0.326 1.00 86.50 481 PRO A N 1
ATOM 3662 C CA . PRO A 1 481 ? 3.854 24.163 1.017 1.00 86.50 481 PRO A CA 1
ATOM 3663 C C . PRO A 1 481 ? 2.646 23.213 0.963 1.00 86.50 481 PRO A C 1
ATOM 3665 O O . PRO A 1 481 ? 1.695 23.480 0.216 1.00 86.50 481 PRO A O 1
ATOM 3668 N N . PRO A 1 482 ? 2.642 22.131 1.764 1.00 89.00 482 PRO A N 1
ATOM 3669 C CA . PRO A 1 482 ? 1.495 21.240 1.849 1.00 89.00 482 PRO A CA 1
ATOM 3670 C C . PRO A 1 482 ? 0.278 21.972 2.428 1.00 89.00 482 PRO A C 1
ATOM 3672 O O . PRO A 1 482 ? 0.401 22.868 3.267 1.00 89.00 482 PRO A O 1
ATOM 3675 N N . ALA A 1 483 ? -0.920 21.582 1.989 1.00 86.56 483 ALA A N 1
ATOM 3676 C CA . ALA A 1 483 ? -2.160 22.084 2.574 1.00 86.56 483 ALA A CA 1
ATOM 3677 C C . ALA A 1 483 ? -2.290 21.638 4.051 1.00 86.56 483 ALA A C 1
ATOM 3679 O O . ALA A 1 483 ? -1.768 20.582 4.402 1.00 86.56 483 ALA A O 1
ATOM 3680 N N . PRO A 1 484 ? -3.024 22.370 4.914 1.00 81.75 484 PRO A N 1
ATOM 3681 C CA . PRO A 1 484 ? -3.167 22.020 6.336 1.00 81.75 484 PRO A CA 1
ATOM 3682 C C . PRO A 1 484 ? -3.720 20.609 6.598 1.00 81.75 484 PRO A C 1
ATOM 3684 O O . PRO A 1 484 ? -3.398 20.002 7.615 1.00 81.75 484 PRO A O 1
ATOM 3687 N N . ASP A 1 485 ? -4.514 20.087 5.660 1.00 86.12 485 ASP A N 1
ATOM 3688 C CA . ASP A 1 485 ? -5.146 18.765 5.731 1.00 86.12 485 ASP A CA 1
ATOM 3689 C C . ASP A 1 485 ? -4.348 17.679 4.971 1.00 86.12 485 ASP A C 1
ATOM 3691 O O . ASP A 1 485 ? -4.829 16.561 4.781 1.00 86.12 485 ASP A O 1
ATOM 3695 N N . TRP A 1 486 ? -3.147 18.000 4.472 1.00 76.50 486 TRP A N 1
ATOM 3696 C CA . TRP A 1 486 ? -2.271 17.061 3.766 1.00 76.50 486 TRP A CA 1
ATOM 3697 C C . TRP A 1 486 ? -1.313 16.378 4.746 1.00 76.50 486 TRP A C 1
ATOM 3699 O O . TRP A 1 486 ? -0.453 17.021 5.346 1.00 76.50 486 TRP A O 1
ATOM 3709 N N . HIS A 1 487 ? -1.442 15.058 4.893 1.00 80.94 487 HIS A N 1
ATOM 3710 C CA . HIS A 1 487 ? -0.700 14.278 5.891 1.00 80.94 487 HIS A CA 1
ATOM 3711 C C . HIS A 1 487 ? 0.465 13.456 5.308 1.00 80.94 487 HIS A C 1
ATOM 3713 O O . HIS A 1 487 ? 1.331 13.011 6.056 1.00 80.94 487 HIS A O 1
ATOM 3719 N N . ASP A 1 488 ? 0.540 13.307 3.980 1.00 81.50 488 ASP A N 1
ATOM 3720 C CA . ASP A 1 488 ? 1.484 12.402 3.301 1.00 81.50 488 ASP A CA 1
ATOM 3721 C C . ASP A 1 488 ? 2.760 13.091 2.784 1.00 81.50 488 ASP A C 1
ATOM 3723 O O . ASP A 1 488 ? 3.496 12.528 1.969 1.00 81.50 488 ASP A O 1
ATOM 3727 N N . GLN A 1 489 ? 3.060 14.307 3.254 1.00 83.00 489 GLN A N 1
ATOM 3728 C CA . GLN A 1 489 ? 4.213 15.086 2.781 1.00 83.00 489 GLN A CA 1
ATOM 3729 C C . GLN A 1 489 ? 5.533 14.320 2.932 1.00 83.00 489 GLN A C 1
ATOM 3731 O O . GLN A 1 489 ? 6.309 14.238 1.983 1.00 83.00 489 GLN A O 1
ATOM 3736 N N . ALA A 1 490 ? 5.749 13.690 4.089 1.00 77.81 490 ALA A N 1
ATOM 3737 C CA . ALA A 1 490 ? 6.969 12.934 4.365 1.00 77.81 490 ALA A CA 1
ATOM 3738 C C . ALA A 1 490 ? 7.138 11.721 3.431 1.00 77.81 490 ALA A C 1
ATOM 3740 O O . ALA A 1 490 ? 8.251 11.403 3.016 1.00 77.81 490 ALA A O 1
ATOM 3741 N N . ALA A 1 491 ? 6.041 11.052 3.058 1.00 74.94 491 ALA A N 1
ATOM 3742 C CA . ALA A 1 491 ? 6.084 9.942 2.107 1.00 74.94 491 ALA A CA 1
ATOM 3743 C C . ALA A 1 491 ? 6.404 10.435 0.687 1.00 74.94 491 ALA A C 1
ATOM 3745 O O . ALA A 1 491 ? 7.165 9.794 -0.038 1.00 74.94 491 ALA A O 1
ATOM 3746 N N . TYR A 1 492 ? 5.860 11.591 0.302 1.00 74.38 492 TYR A N 1
ATOM 3747 C CA . TYR A 1 492 ? 6.122 12.201 -0.999 1.00 74.38 492 TYR A CA 1
ATOM 3748 C C . TYR A 1 492 ? 7.580 12.674 -1.123 1.00 74.38 492 TYR A C 1
ATOM 3750 O O . TYR A 1 492 ? 8.235 12.397 -2.129 1.00 74.38 492 TYR A O 1
ATOM 3758 N N . GLU A 1 493 ? 8.123 13.299 -0.075 1.00 77.69 493 GLU A N 1
ATOM 3759 C CA . GLU A 1 493 ? 9.539 13.678 0.034 1.00 77.69 493 GLU A CA 1
ATOM 3760 C C . GLU A 1 493 ? 10.471 12.461 0.036 1.00 77.69 493 GLU A C 1
ATOM 3762 O O . GLU A 1 493 ? 11.514 12.490 -0.611 1.00 77.69 493 GLU A O 1
ATOM 3767 N N . ALA A 1 494 ? 10.094 11.356 0.681 1.00 73.25 494 ALA A N 1
ATOM 3768 C CA . ALA A 1 494 ? 10.903 10.137 0.662 1.00 73.25 494 ALA A CA 1
ATOM 3769 C C . ALA A 1 494 ? 11.016 9.510 -0.742 1.00 73.25 494 ALA A C 1
ATOM 3771 O O . ALA A 1 494 ? 12.045 8.920 -1.071 1.00 73.25 494 ALA A O 1
ATOM 3772 N N . VAL A 1 495 ? 9.970 9.625 -1.571 1.00 71.50 495 VAL A N 1
ATOM 3773 C CA . VAL A 1 495 ? 9.928 9.027 -2.918 1.00 71.50 495 VAL A CA 1
ATOM 3774 C C . VAL A 1 495 ? 10.508 9.961 -3.981 1.00 71.50 495 VAL A C 1
ATOM 3776 O O . VAL A 1 495 ? 11.322 9.526 -4.794 1.00 71.50 495 VAL A O 1
ATOM 3779 N N . PHE A 1 496 ? 10.102 11.232 -3.989 1.00 74.69 496 PHE A N 1
ATOM 3780 C CA . PHE A 1 496 ? 10.464 12.202 -5.032 1.00 74.69 496 PHE A CA 1
ATOM 3781 C C . PHE A 1 496 ? 11.538 13.201 -4.592 1.00 74.69 496 PHE A C 1
ATOM 3783 O O . PHE A 1 496 ? 12.137 13.865 -5.435 1.00 74.69 496 PHE A O 1
ATOM 3790 N N . GLY A 1 497 ? 11.802 13.312 -3.289 1.00 65.12 497 GLY A N 1
ATOM 3791 C CA . GLY A 1 497 ? 12.768 14.246 -2.701 1.00 65.12 497 GLY A CA 1
ATOM 3792 C C . GLY A 1 497 ? 14.186 13.695 -2.615 1.00 65.12 497 GLY A C 1
ATOM 3793 O O . GLY A 1 497 ? 14.980 14.168 -1.800 1.00 65.12 497 GLY A O 1
ATOM 3794 N N . GLY A 1 498 ? 14.521 12.699 -3.445 1.00 64.00 498 GLY A N 1
ATOM 3795 C CA . GLY A 1 498 ? 15.887 12.195 -3.568 1.00 64.00 498 GLY A CA 1
ATOM 3796 C C . GLY A 1 498 ? 16.888 13.349 -3.696 1.00 64.00 498 GLY A C 1
ATOM 3797 O O . GLY A 1 498 ? 16.607 14.350 -4.355 1.00 64.00 498 GLY A O 1
ATOM 3798 N N . THR A 1 499 ? 18.049 13.247 -3.030 1.00 65.56 499 THR A N 1
ATOM 3799 C CA . THR A 1 499 ? 18.963 14.402 -2.935 1.00 65.56 499 THR A CA 1
ATOM 3800 C C . THR A 1 499 ? 19.300 14.956 -4.329 1.00 65.56 499 THR A C 1
ATOM 3802 O O . THR A 1 499 ? 19.657 14.157 -5.201 1.00 65.56 499 THR A O 1
ATOM 3805 N N . PRO A 1 500 ? 19.280 16.290 -4.549 1.00 76.19 500 PRO A N 1
ATOM 3806 C CA . PRO A 1 500 ? 19.601 16.903 -5.846 1.00 76.19 500 PRO A CA 1
ATOM 3807 C C . PRO A 1 500 ? 20.922 16.408 -6.448 1.00 76.19 500 PRO A C 1
ATOM 3809 O O . PRO A 1 500 ? 21.081 16.318 -7.660 1.00 76.19 500 PRO A O 1
ATOM 3812 N N . ARG A 1 501 ? 21.857 16.012 -5.578 1.00 79.12 501 ARG A N 1
ATOM 3813 C CA . ARG A 1 501 ? 23.128 15.384 -5.934 1.00 79.12 501 ARG A CA 1
ATOM 3814 C C . ARG A 1 501 ? 22.976 14.042 -6.663 1.00 79.12 501 ARG A C 1
ATOM 3816 O O . ARG A 1 501 ? 23.689 13.825 -7.633 1.00 79.12 501 ARG A O 1
ATOM 3823 N N . ILE A 1 502 ? 22.082 13.155 -6.216 1.00 79.56 502 ILE A N 1
ATOM 3824 C CA . ILE A 1 502 ? 21.839 11.860 -6.880 1.00 79.56 502 ILE A CA 1
ATOM 3825 C C . ILE A 1 502 ? 21.173 12.094 -8.235 1.00 79.56 502 ILE A C 1
ATOM 3827 O O . ILE A 1 502 ? 21.614 11.523 -9.224 1.00 79.56 502 ILE A O 1
ATOM 3831 N N . ALA A 1 503 ? 20.173 12.979 -8.298 1.00 78.62 503 ALA A N 1
ATOM 3832 C CA . ALA A 1 503 ? 19.509 13.316 -9.556 1.00 78.62 503 ALA A CA 1
ATOM 3833 C C . ALA A 1 503 ? 20.499 13.887 -10.588 1.00 78.62 503 ALA A C 1
ATOM 3835 O O . ALA A 1 503 ? 20.521 13.453 -11.739 1.00 78.62 503 ALA A O 1
ATOM 3836 N N . LEU A 1 504 ? 21.374 14.807 -10.165 1.00 85.75 504 LEU A N 1
ATOM 3837 C CA . LEU A 1 504 ? 22.427 15.354 -11.020 1.00 85.75 504 LEU A CA 1
ATOM 3838 C C . LEU A 1 504 ? 23.431 14.275 -11.455 1.00 85.75 504 LEU A C 1
ATOM 3840 O O . LEU A 1 504 ? 23.790 14.227 -12.629 1.00 85.75 504 LEU A O 1
ATOM 3844 N N . ALA A 1 505 ? 23.849 13.392 -10.542 1.00 87.56 505 ALA A N 1
ATOM 3845 C CA . ALA A 1 505 ? 24.726 12.266 -10.864 1.00 87.56 505 ALA A CA 1
ATOM 3846 C C . ALA A 1 505 ? 24.116 11.360 -11.933 1.00 87.56 505 ALA A C 1
ATOM 3848 O O . ALA A 1 505 ? 24.786 11.069 -12.919 1.00 87.56 505 ALA A O 1
ATOM 3849 N N . SER A 1 506 ? 22.848 10.970 -11.774 1.00 85.12 506 SER A N 1
ATOM 3850 C CA . SER A 1 506 ? 22.123 10.142 -12.743 1.00 85.12 506 SER A CA 1
ATOM 3851 C C . SER A 1 506 ? 22.034 10.810 -14.111 1.00 85.12 506 SER A C 1
ATOM 3853 O O . SER A 1 506 ? 22.278 10.155 -15.115 1.00 85.12 506 SER A O 1
ATOM 3855 N N . LEU A 1 507 ? 21.720 12.109 -14.166 1.00 88.56 507 LEU A N 1
ATOM 3856 C CA . LEU A 1 507 ? 21.606 12.850 -15.426 1.00 88.56 507 LEU A CA 1
ATOM 3857 C C . LEU A 1 507 ? 22.931 12.903 -16.194 1.00 88.56 507 LEU A C 1
ATOM 3859 O O . LEU A 1 507 ? 22.947 12.658 -17.401 1.00 88.56 507 LEU A O 1
ATOM 3863 N N . VAL A 1 508 ? 24.028 13.228 -15.505 1.00 91.19 508 VAL A N 1
ATOM 3864 C CA . VAL A 1 508 ? 25.357 13.351 -16.125 1.00 91.19 508 VAL A CA 1
ATOM 3865 C C . VAL A 1 508 ? 25.893 11.982 -16.541 1.00 91.19 508 VAL A C 1
ATOM 3867 O O . VAL A 1 508 ? 26.413 11.847 -17.649 1.00 91.19 508 VAL A O 1
ATOM 3870 N N . ALA A 1 509 ? 25.737 10.973 -15.682 1.00 91.12 509 ALA A N 1
ATOM 3871 C CA . ALA A 1 509 ? 26.186 9.612 -15.948 1.00 91.12 509 ALA A CA 1
ATOM 3872 C C . ALA A 1 509 ? 25.443 8.984 -17.131 1.00 91.12 509 ALA A C 1
ATOM 3874 O O . ALA A 1 509 ? 26.095 8.566 -18.085 1.00 91.12 509 ALA A O 1
ATOM 3875 N N . TYR A 1 510 ? 24.107 9.050 -17.138 1.00 88.75 510 TYR A N 1
ATOM 3876 C CA . TYR A 1 510 ? 23.287 8.557 -18.245 1.00 88.75 510 TYR A CA 1
ATOM 3877 C C . TYR A 1 510 ? 23.650 9.252 -19.562 1.00 88.75 510 TYR A C 1
ATOM 3879 O O . TYR A 1 510 ? 23.819 8.592 -20.585 1.00 88.75 510 TYR A O 1
ATOM 3887 N N . TRP A 1 511 ? 23.810 10.583 -19.546 1.00 92.00 511 TRP A N 1
ATOM 3888 C CA . TRP A 1 511 ? 24.174 11.338 -20.745 1.00 92.00 511 TRP A CA 1
ATOM 3889 C C . TRP A 1 511 ? 25.520 10.871 -21.311 1.00 92.00 511 TRP A C 1
ATOM 3891 O O . TRP A 1 511 ? 25.606 10.529 -22.488 1.00 92.00 511 TRP A O 1
ATOM 3901 N N . ALA A 1 512 ? 26.562 10.801 -20.480 1.00 93.31 512 ALA A N 1
ATOM 3902 C CA . ALA A 1 512 ? 27.885 10.365 -20.920 1.00 93.31 512 ALA A CA 1
ATOM 3903 C C . ALA A 1 512 ? 27.908 8.881 -21.333 1.00 93.31 512 ALA A C 1
ATOM 3905 O O . ALA A 1 512 ? 28.502 8.531 -22.357 1.00 93.31 512 ALA A O 1
ATOM 3906 N N . GLY A 1 513 ? 27.240 8.023 -20.561 1.00 92.25 513 GLY A N 1
ATOM 3907 C CA . GLY A 1 513 ? 27.176 6.581 -20.763 1.00 92.25 513 GLY A CA 1
ATOM 3908 C C . GLY A 1 513 ? 26.464 6.190 -22.054 1.00 92.25 513 GLY A C 1
ATOM 3909 O O . GLY A 1 513 ? 27.023 5.430 -22.841 1.00 92.25 513 GLY A O 1
ATOM 3910 N N . GLU A 1 514 ? 25.284 6.747 -22.335 1.00 91.00 514 GLU A N 1
ATOM 3911 C CA . GLU A 1 514 ? 24.528 6.429 -23.559 1.00 91.00 514 GLU A CA 1
ATOM 3912 C C . GLU A 1 514 ? 25.212 6.926 -24.835 1.00 91.00 514 GLU A C 1
ATOM 3914 O O . GLU A 1 514 ? 25.212 6.242 -25.865 1.00 91.00 514 GLU A O 1
ATOM 3919 N N . PHE A 1 515 ? 25.838 8.107 -24.787 1.00 92.81 515 PHE A N 1
ATOM 3920 C CA . PHE A 1 515 ? 26.621 8.595 -25.922 1.00 92.81 515 PHE A CA 1
ATOM 3921 C C . PHE A 1 515 ? 27.853 7.726 -26.172 1.00 92.81 515 PHE A C 1
ATOM 3923 O O . PHE A 1 515 ? 28.137 7.400 -27.328 1.00 92.81 515 PHE A O 1
ATOM 3930 N N . CYS A 1 516 ? 28.555 7.315 -25.111 1.00 94.00 516 CYS A N 1
ATOM 3931 C CA . CYS A 1 516 ? 29.674 6.384 -25.214 1.00 94.00 516 CYS A CA 1
ATOM 3932 C C . CYS A 1 516 ? 29.222 5.033 -25.790 1.00 94.00 516 CYS A C 1
ATOM 3934 O O . CYS A 1 516 ? 29.813 4.564 -26.764 1.00 94.00 516 CYS A O 1
ATOM 3936 N N . ASN A 1 517 ? 28.131 4.469 -25.262 1.00 93.44 517 ASN A N 1
ATOM 3937 C CA . ASN A 1 517 ? 27.524 3.225 -25.733 1.00 93.44 517 ASN A CA 1
ATOM 3938 C C . ASN A 1 517 ? 27.227 3.286 -27.241 1.00 93.44 517 ASN A C 1
ATOM 3940 O O . ASN A 1 517 ? 27.790 2.536 -28.041 1.00 93.44 517 ASN A O 1
ATOM 3944 N N . SER A 1 518 ? 26.416 4.265 -27.649 1.00 91.75 518 SER A N 1
ATOM 3945 C CA . SER A 1 518 ? 25.988 4.432 -29.041 1.00 91.75 518 SER A CA 1
ATOM 3946 C C . SER A 1 518 ? 27.172 4.671 -29.990 1.00 91.75 518 SER A C 1
ATOM 3948 O O . SER A 1 518 ? 27.189 4.169 -31.116 1.00 91.75 518 SER A O 1
ATOM 3950 N N . TYR A 1 519 ? 28.185 5.427 -29.553 1.00 93.06 519 TYR A N 1
ATOM 3951 C CA . TYR A 1 519 ? 29.403 5.667 -30.331 1.00 93.06 519 TYR A CA 1
ATOM 3952 C C . TYR A 1 519 ? 30.195 4.374 -30.558 1.00 93.06 519 TYR A C 1
ATOM 3954 O O . TYR A 1 519 ? 30.547 4.055 -31.699 1.00 93.06 519 TYR A O 1
ATOM 3962 N N . VAL A 1 520 ? 30.461 3.620 -29.487 1.00 93.81 520 VAL A N 1
ATOM 3963 C CA . VAL A 1 520 ? 31.224 2.367 -29.551 1.00 93.81 520 VAL A CA 1
ATOM 3964 C C . VAL A 1 520 ? 30.497 1.353 -30.427 1.00 93.81 520 VAL A C 1
ATOM 3966 O O . VAL A 1 520 ? 31.117 0.790 -31.332 1.00 93.81 520 VAL A O 1
ATOM 3969 N N . LEU A 1 521 ? 29.183 1.194 -30.254 1.00 92.81 521 LEU A N 1
ATOM 3970 C CA . LEU A 1 521 ? 28.373 0.279 -31.060 1.00 92.81 521 LEU A CA 1
ATOM 3971 C C . LEU A 1 521 ? 28.462 0.616 -32.555 1.00 92.81 521 LEU A C 1
ATOM 3973 O O . LEU A 1 521 ? 28.772 -0.252 -33.378 1.00 92.81 521 LEU A O 1
ATOM 3977 N N . ALA A 1 522 ? 28.249 1.885 -32.913 1.00 90.94 522 ALA A N 1
ATOM 3978 C CA . ALA A 1 522 ? 28.296 2.343 -34.299 1.00 90.94 522 ALA A CA 1
ATOM 3979 C C . ALA A 1 522 ? 29.682 2.134 -34.936 1.00 90.94 522 ALA A C 1
ATOM 3981 O O . ALA A 1 522 ? 29.786 1.661 -36.073 1.00 90.94 522 ALA A O 1
ATOM 3982 N N . ARG A 1 523 ? 30.764 2.418 -34.198 1.00 92.56 523 ARG A N 1
ATOM 3983 C CA . ARG A 1 523 ? 32.141 2.186 -34.666 1.00 92.56 523 ARG A CA 1
ATOM 3984 C C . ARG A 1 523 ? 32.438 0.701 -34.834 1.00 92.56 523 ARG A C 1
ATOM 3986 O O . ARG A 1 523 ? 32.953 0.311 -35.881 1.00 92.56 523 ARG A O 1
ATOM 3993 N N . MET A 1 524 ? 32.069 -0.132 -33.863 1.00 90.88 524 MET A N 1
ATOM 3994 C CA . MET A 1 524 ? 32.257 -1.581 -33.945 1.00 90.88 524 MET A CA 1
ATOM 3995 C C . MET A 1 524 ? 31.488 -2.188 -35.117 1.00 90.88 524 MET A C 1
ATOM 3997 O O . MET A 1 524 ? 31.995 -3.099 -35.758 1.00 90.88 524 MET A O 1
ATOM 4001 N N . LYS A 1 525 ? 30.303 -1.668 -35.454 1.00 91.88 525 LYS A N 1
ATOM 4002 C CA . LYS A 1 525 ? 29.527 -2.126 -36.615 1.00 91.88 525 LYS A CA 1
ATOM 4003 C C . LYS A 1 525 ? 30.211 -1.841 -37.945 1.00 91.88 525 LYS A C 1
ATOM 4005 O O . LYS A 1 525 ? 30.197 -2.698 -38.829 1.00 91.88 525 LYS A O 1
ATOM 4010 N N . VAL A 1 526 ? 30.810 -0.660 -38.085 1.00 90.69 526 VAL A N 1
ATOM 4011 C CA . VAL A 1 526 ? 31.602 -0.316 -39.272 1.00 90.69 526 VAL A CA 1
ATOM 4012 C C . VAL A 1 526 ? 32.855 -1.189 -39.349 1.00 90.69 526 VAL A C 1
ATOM 4014 O O . VAL A 1 526 ? 33.155 -1.697 -40.424 1.00 90.69 526 VAL A O 1
ATOM 4017 N N . LEU A 1 527 ? 33.535 -1.409 -38.219 1.00 88.88 527 LEU A N 1
ATOM 4018 C CA . LEU A 1 527 ? 34.742 -2.239 -38.134 1.00 88.88 527 LEU A CA 1
ATOM 4019 C C . LEU A 1 527 ? 34.470 -3.726 -38.396 1.00 88.88 527 LEU A C 1
ATOM 4021 O O . LEU A 1 527 ? 35.277 -4.387 -39.036 1.00 88.88 527 LEU A O 1
ATOM 4025 N N . SER A 1 528 ? 33.342 -4.257 -37.920 1.00 87.94 528 SER A N 1
ATOM 4026 C CA . SER A 1 528 ? 32.983 -5.670 -38.076 1.00 87.94 528 SER A CA 1
ATOM 4027 C C . SER A 1 528 ? 32.181 -5.965 -39.346 1.00 87.94 528 SER A C 1
ATOM 4029 O O . SER A 1 528 ? 31.694 -7.083 -39.512 1.00 87.94 528 SER A O 1
ATOM 4031 N N . GLU A 1 529 ? 31.990 -4.969 -40.219 1.00 86.81 529 GLU A N 1
ATOM 4032 C CA . GLU A 1 529 ? 31.164 -5.060 -41.433 1.00 86.81 529 GLU A CA 1
ATOM 4033 C C . GLU A 1 529 ? 29.766 -5.650 -41.174 1.00 86.81 529 GLU A C 1
ATOM 4035 O O . GLU A 1 529 ? 29.210 -6.396 -41.977 1.00 86.81 529 GLU A O 1
ATOM 4040 N N . GLY A 1 530 ? 29.185 -5.349 -40.010 1.00 82.38 530 GLY A N 1
ATOM 4041 C CA . GLY A 1 530 ? 27.868 -5.857 -39.629 1.00 82.38 530 GLY A CA 1
ATOM 4042 C C . GLY A 1 530 ? 27.883 -7.254 -39.000 1.00 82.38 530 GLY A C 1
ATOM 4043 O O . GLY A 1 530 ? 26.879 -7.640 -38.397 1.00 82.38 530 GLY A O 1
ATOM 4044 N N . ARG A 1 531 ? 29.019 -7.960 -38.976 1.00 79.62 531 ARG A N 1
ATOM 4045 C CA . ARG A 1 531 ? 29.164 -9.297 -38.369 1.00 79.62 531 ARG A CA 1
ATOM 4046 C C . ARG A 1 531 ? 29.220 -9.239 -36.837 1.00 79.62 531 ARG A C 1
ATOM 4048 O O . ARG A 1 531 ? 29.639 -8.234 -36.268 1.00 79.62 531 ARG A O 1
ATOM 4055 N N . HIS A 1 532 ? 28.796 -10.325 -36.185 1.00 87.44 532 HIS A N 1
ATOM 4056 C CA . HIS A 1 532 ? 28.850 -10.537 -34.727 1.00 87.44 532 HIS A CA 1
ATOM 4057 C C . HIS A 1 532 ? 28.148 -9.456 -33.881 1.00 87.44 532 HIS A C 1
ATOM 4059 O O . HIS A 1 532 ? 28.781 -8.756 -33.095 1.00 87.44 532 HIS A O 1
ATOM 4065 N N . LEU A 1 533 ? 26.818 -9.352 -33.995 1.00 88.06 533 LEU A N 1
ATOM 4066 C CA . LEU A 1 533 ? 26.009 -8.405 -33.209 1.00 88.06 533 LEU A CA 1
ATOM 4067 C C . LEU A 1 533 ? 26.217 -8.548 -31.686 1.00 88.06 533 LEU A C 1
ATOM 4069 O O . LEU A 1 533 ? 26.225 -7.547 -30.987 1.00 88.06 533 LEU A O 1
ATOM 4073 N N . TRP A 1 534 ? 26.475 -9.762 -31.188 1.00 89.25 534 TRP A N 1
ATOM 4074 C CA . TRP A 1 534 ? 26.679 -10.040 -29.756 1.00 89.25 534 TRP A CA 1
ATOM 4075 C C . TRP A 1 534 ? 27.914 -9.324 -29.202 1.00 89.25 534 TRP A C 1
ATOM 4077 O O . TRP A 1 534 ? 27.897 -8.823 -28.084 1.00 89.25 534 TRP A O 1
ATOM 4087 N N . MET A 1 535 ? 28.985 -9.254 -30.000 1.00 91.44 535 MET A N 1
ATOM 4088 C CA . MET A 1 535 ? 30.219 -8.582 -29.608 1.00 91.44 535 MET A CA 1
ATOM 4089 C C . MET A 1 535 ? 29.982 -7.075 -29.518 1.00 91.44 535 MET A C 1
ATOM 4091 O O . MET A 1 535 ? 30.562 -6.416 -28.663 1.00 91.44 535 MET A O 1
ATOM 4095 N N . ARG A 1 536 ? 29.113 -6.537 -30.382 1.00 92.00 536 ARG A N 1
ATOM 4096 C CA . ARG A 1 536 ? 28.769 -5.115 -30.390 1.00 92.00 536 ARG A CA 1
ATOM 4097 C C . ARG A 1 536 ? 27.917 -4.722 -29.197 1.00 92.00 536 ARG A C 1
ATOM 4099 O O . ARG A 1 536 ? 28.326 -3.803 -28.514 1.00 92.00 536 ARG A O 1
ATOM 4106 N N . THR A 1 537 ? 26.808 -5.416 -28.940 1.00 89.50 537 THR A N 1
ATOM 4107 C CA . THR A 1 537 ? 25.888 -5.080 -27.835 1.00 89.50 537 THR A CA 1
ATOM 4108 C C . THR A 1 537 ? 26.575 -5.209 -26.476 1.00 89.50 537 THR A C 1
ATOM 4110 O O . THR A 1 537 ? 26.527 -4.305 -25.647 1.00 89.50 537 THR A O 1
ATOM 4113 N N . ILE A 1 538 ? 27.332 -6.293 -26.265 1.00 91.00 538 ILE A N 1
ATOM 4114 C CA . ILE A 1 538 ? 28.081 -6.485 -25.016 1.00 91.00 538 ILE A CA 1
ATOM 4115 C C . ILE A 1 538 ? 29.259 -5.503 -24.928 1.00 91.00 538 ILE A C 1
ATOM 4117 O O . ILE A 1 538 ? 29.477 -4.901 -23.880 1.00 91.00 538 ILE A O 1
ATOM 4121 N N . GLY A 1 539 ? 30.018 -5.312 -26.013 1.00 92.00 539 GLY A N 1
ATOM 4122 C CA . GLY A 1 539 ? 31.186 -4.426 -26.026 1.00 92.00 539 GLY A CA 1
ATOM 4123 C C . GLY A 1 539 ? 30.833 -2.948 -25.844 1.00 92.00 539 GLY A C 1
ATOM 4124 O O . GLY A 1 539 ? 31.524 -2.236 -25.114 1.00 92.00 539 GLY A O 1
ATOM 4125 N N . SER A 1 540 ? 29.743 -2.490 -26.460 1.00 92.00 540 SER A N 1
ATOM 4126 C CA . SER A 1 540 ? 29.240 -1.131 -26.278 1.00 92.00 540 SER A CA 1
ATOM 4127 C C . SER A 1 540 ? 28.685 -0.924 -24.877 1.00 92.00 540 SER A C 1
ATOM 4129 O O . SER A 1 540 ? 28.998 0.093 -24.262 1.00 92.00 540 SER A O 1
ATOM 4131 N N . THR A 1 541 ? 27.981 -1.917 -24.328 1.00 91.12 541 THR A N 1
ATOM 4132 C CA . THR A 1 541 ? 27.474 -1.872 -22.953 1.00 91.12 541 THR A CA 1
ATOM 4133 C C . THR A 1 541 ? 28.608 -1.839 -21.933 1.00 91.12 541 THR A C 1
ATOM 4135 O O . THR A 1 541 ? 28.572 -1.019 -21.025 1.00 91.12 541 THR A O 1
ATOM 4138 N N . ILE A 1 542 ? 29.664 -2.642 -22.104 1.00 93.56 542 ILE A N 1
ATOM 4139 C CA . ILE A 1 542 ? 30.888 -2.584 -21.279 1.00 93.56 542 ILE A CA 1
ATOM 4140 C C . ILE A 1 542 ? 31.449 -1.155 -21.236 1.00 93.56 542 ILE A C 1
ATOM 4142 O O . ILE A 1 542 ? 31.746 -0.632 -20.163 1.00 93.56 542 ILE A O 1
ATOM 4146 N N . ALA A 1 543 ? 31.560 -0.495 -22.391 1.00 94.50 543 ALA A N 1
ATOM 4147 C CA . ALA A 1 543 ? 32.067 0.872 -22.458 1.00 94.50 543 ALA A CA 1
ATOM 4148 C C . ALA A 1 543 ? 31.082 1.892 -21.855 1.00 94.50 543 ALA A C 1
ATOM 4150 O O . ALA A 1 543 ? 31.462 2.697 -21.005 1.00 94.50 543 ALA A O 1
ATOM 4151 N N . GLY A 1 544 ? 29.816 1.844 -22.268 1.00 91.44 544 GLY A N 1
ATOM 4152 C CA . GLY A 1 544 ? 28.778 2.791 -21.875 1.00 91.44 544 GLY A CA 1
ATOM 4153 C C . GLY A 1 544 ? 28.398 2.708 -20.401 1.00 91.44 544 GLY A C 1
ATOM 4154 O O . GLY A 1 544 ? 28.402 3.727 -19.714 1.00 91.44 544 GLY A O 1
ATOM 4155 N N . GLU A 1 545 ? 28.128 1.506 -19.891 1.00 90.94 545 GLU A N 1
ATOM 4156 C CA . GLU A 1 545 ? 27.847 1.274 -18.467 1.00 90.94 545 GLU A CA 1
ATOM 4157 C C . GLU A 1 545 ? 29.091 1.472 -17.601 1.00 90.94 545 GLU A C 1
ATOM 4159 O O . GLU A 1 545 ? 28.981 1.844 -16.430 1.00 90.94 545 GLU A O 1
ATOM 4164 N N . GLY A 1 546 ? 30.283 1.254 -18.164 1.00 92.06 546 GLY A N 1
ATOM 4165 C CA . GLY A 1 546 ? 31.547 1.574 -17.510 1.00 92.06 546 GLY A CA 1
ATOM 4166 C C . GLY A 1 546 ? 31.661 3.074 -17.254 1.00 92.06 546 GLY A C 1
ATOM 4167 O O . GLY A 1 546 ? 31.882 3.487 -16.116 1.00 92.06 546 GLY A O 1
ATOM 4168 N N . VAL A 1 547 ? 31.438 3.894 -18.286 1.00 95.06 547 VAL A N 1
ATOM 4169 C CA . VAL A 1 547 ? 31.418 5.361 -18.170 1.00 95.06 547 VAL A CA 1
ATOM 4170 C C . VAL A 1 547 ? 30.302 5.833 -17.236 1.00 95.06 547 VAL A C 1
ATOM 4172 O O . VAL A 1 547 ? 30.573 6.641 -16.347 1.00 95.06 547 VAL A O 1
ATOM 4175 N N . ASP A 1 548 ? 29.082 5.305 -17.379 1.00 91.94 548 ASP A N 1
ATOM 4176 C CA . ASP A 1 548 ? 27.954 5.617 -16.488 1.00 91.94 548 ASP A CA 1
ATOM 4177 C C . ASP A 1 548 ? 28.322 5.340 -15.026 1.00 91.94 548 ASP A C 1
ATOM 4179 O O . ASP A 1 548 ? 28.261 6.230 -14.182 1.00 91.94 548 ASP A O 1
ATOM 4183 N N . SER A 1 549 ? 28.810 4.137 -14.727 1.00 90.88 549 SER A N 1
ATOM 4184 C CA . SER A 1 549 ? 29.112 3.716 -13.357 1.00 90.88 549 SER A CA 1
ATOM 4185 C C . SER A 1 549 ? 30.288 4.493 -12.752 1.00 90.88 549 SER A C 1
ATOM 4187 O O . SER A 1 549 ? 30.240 4.864 -11.574 1.00 90.88 549 SER A O 1
ATOM 4189 N N . LEU A 1 550 ? 31.325 4.785 -13.544 1.00 93.94 550 LEU A N 1
ATOM 4190 C CA . LEU A 1 550 ? 32.481 5.583 -13.117 1.00 93.94 550 LEU A CA 1
ATOM 4191 C C . LEU A 1 550 ? 32.123 7.044 -12.823 1.00 93.94 550 LEU A C 1
ATOM 4193 O O . LEU A 1 550 ? 32.808 7.680 -12.027 1.00 93.94 550 LEU A O 1
ATOM 4197 N N . ILE A 1 551 ? 31.056 7.574 -13.420 1.00 93.69 551 ILE A N 1
ATOM 4198 C CA . ILE A 1 551 ? 30.565 8.927 -13.139 1.00 93.69 551 ILE A CA 1
ATOM 4199 C C . ILE A 1 551 ? 29.538 8.896 -12.002 1.00 93.69 551 ILE A C 1
ATOM 4201 O O . ILE A 1 551 ? 29.660 9.649 -11.034 1.00 93.69 551 ILE A O 1
ATOM 4205 N N . PHE A 1 552 ? 28.543 8.011 -12.087 1.00 90.38 552 PHE A N 1
ATOM 4206 C CA . PHE A 1 552 ? 27.397 7.967 -11.185 1.00 90.38 552 PHE A CA 1
ATOM 4207 C C . PHE A 1 552 ? 27.802 7.696 -9.738 1.00 90.38 552 PHE A C 1
ATOM 4209 O O . PHE A 1 552 ? 27.491 8.498 -8.857 1.00 90.38 552 PHE A O 1
ATOM 4216 N N . TYR A 1 553 ? 28.491 6.581 -9.469 1.00 87.88 553 TYR A N 1
ATOM 4217 C CA . TYR A 1 553 ? 28.752 6.152 -8.092 1.00 87.88 553 TYR A CA 1
ATOM 4218 C C . TYR A 1 553 ? 29.659 7.131 -7.334 1.00 87.88 553 TYR A C 1
ATOM 4220 O O . TYR A 1 553 ? 29.314 7.486 -6.200 1.00 87.88 553 TYR A O 1
ATOM 4228 N N . PRO A 1 554 ? 30.758 7.644 -7.923 1.00 90.88 554 PRO A N 1
ATOM 4229 C CA . PRO A 1 554 ? 31.546 8.680 -7.269 1.00 90.88 554 PRO A CA 1
ATOM 4230 C C . PRO A 1 554 ? 30.752 9.974 -7.064 1.00 90.88 554 PRO A C 1
ATOM 4232 O O . PRO A 1 554 ? 30.736 10.519 -5.957 1.00 90.88 554 PRO A O 1
ATOM 4235 N N . LEU A 1 555 ? 30.026 10.454 -8.079 1.00 88.94 555 LEU A N 1
ATOM 4236 C CA . LEU A 1 555 ? 29.307 11.723 -7.959 1.00 88.94 555 LEU A CA 1
ATOM 4237 C C . LEU A 1 555 ? 28.157 11.629 -6.948 1.00 88.94 555 LEU A C 1
ATOM 4239 O O . LEU A 1 555 ? 27.957 12.564 -6.172 1.00 88.94 555 LEU A O 1
ATOM 4243 N N . ALA A 1 556 ? 27.463 10.494 -6.863 1.00 84.38 556 ALA A N 1
ATOM 4244 C CA . ALA A 1 556 ? 26.357 10.277 -5.934 1.00 84.38 556 ALA A CA 1
ATOM 4245 C C . ALA A 1 556 ? 26.805 10.009 -4.481 1.00 84.38 556 ALA A C 1
ATOM 4247 O O . ALA A 1 556 ? 26.199 10.561 -3.552 1.00 84.38 556 ALA A O 1
ATOM 4248 N N . PHE A 1 557 ? 27.854 9.200 -4.268 1.00 84.50 557 PHE A N 1
ATOM 4249 C CA . PHE A 1 557 ? 28.149 8.603 -2.952 1.00 84.50 557 PHE A CA 1
ATOM 4250 C C . PHE A 1 557 ? 29.531 8.923 -2.364 1.00 84.50 557 PHE A C 1
ATOM 4252 O O . PHE A 1 557 ? 29.711 8.757 -1.154 1.00 84.50 557 PHE A O 1
ATOM 4259 N N . LEU A 1 558 ? 30.497 9.414 -3.151 1.00 84.50 558 LEU A N 1
ATOM 4260 C CA . LEU A 1 558 ? 31.833 9.733 -2.631 1.00 84.50 558 LEU A CA 1
ATOM 4261 C C . LEU A 1 558 ? 31.750 10.843 -1.566 1.00 84.50 558 LEU A C 1
ATOM 4263 O O . LEU A 1 558 ? 31.108 11.878 -1.775 1.00 84.50 558 LEU A O 1
ATOM 4267 N N . GLY A 1 559 ? 32.367 10.619 -0.405 1.00 83.50 559 GLY A N 1
ATOM 4268 C CA . GLY A 1 559 ? 32.289 11.526 0.748 1.00 83.50 559 GLY A CA 1
ATOM 4269 C C . GLY A 1 559 ? 31.015 11.389 1.594 1.00 83.50 559 GLY A C 1
ATOM 4270 O O . GLY A 1 559 ? 30.879 12.097 2.585 1.00 83.50 559 GLY A O 1
ATOM 4271 N N . ARG A 1 560 ? 30.086 10.489 1.233 1.00 80.44 560 ARG A N 1
ATOM 4272 C CA . ARG A 1 560 ? 28.978 10.056 2.110 1.00 80.44 560 ARG A CA 1
ATOM 4273 C C . ARG A 1 560 ? 29.143 8.629 2.599 1.00 80.44 560 ARG A C 1
ATOM 4275 O O . ARG A 1 560 ? 28.788 8.331 3.731 1.00 80.44 560 ARG A O 1
ATOM 4282 N N . TRP A 1 561 ? 29.622 7.753 1.726 1.00 79.81 561 TRP A N 1
ATOM 4283 C CA . TRP A 1 561 ? 29.946 6.372 2.055 1.00 79.81 561 TRP A CA 1
ATOM 4284 C C . TRP A 1 561 ? 31.456 6.188 2.076 1.00 79.81 561 TRP A C 1
ATOM 4286 O O . TRP A 1 561 ? 32.194 6.948 1.442 1.00 79.81 561 TRP A O 1
ATOM 4296 N N . GLU A 1 562 ? 31.907 5.155 2.783 1.00 86.81 562 GLU A N 1
ATOM 4297 C CA . GLU A 1 562 ? 33.310 4.762 2.779 1.00 86.81 562 GLU A CA 1
ATOM 4298 C C . GLU A 1 562 ? 33.777 4.458 1.352 1.00 86.81 562 GLU A C 1
ATOM 4300 O O . GLU A 1 562 ? 33.149 3.686 0.620 1.00 86.81 562 GLU A O 1
ATOM 4305 N N . THR A 1 563 ? 34.907 5.044 0.957 1.00 89.88 563 THR A N 1
ATOM 4306 C CA . THR A 1 563 ? 35.471 4.912 -0.393 1.00 89.88 563 THR A CA 1
ATOM 4307 C C . THR A 1 563 ? 35.592 3.451 -0.859 1.00 89.88 563 THR A C 1
ATOM 4309 O O . THR A 1 563 ? 35.157 3.158 -1.976 1.00 89.88 563 THR A O 1
ATOM 4312 N N . PRO A 1 564 ? 36.073 2.491 -0.035 1.00 89.06 564 PRO A N 1
ATOM 4313 C CA . PRO A 1 564 ? 36.117 1.083 -0.435 1.00 89.06 564 PRO A CA 1
ATOM 4314 C C . PRO A 1 564 ? 34.735 0.480 -0.717 1.00 89.06 564 PRO A C 1
ATOM 4316 O O . PRO A 1 564 ? 34.602 -0.374 -1.593 1.00 89.06 564 PRO A O 1
ATOM 4319 N N . VAL A 1 565 ? 33.694 0.917 -0.001 1.00 79.00 565 VAL A N 1
ATOM 4320 C CA . VAL A 1 565 ? 32.315 0.455 -0.216 1.00 79.00 565 VAL A CA 1
ATOM 4321 C C . VAL A 1 565 ? 31.782 0.981 -1.544 1.00 79.00 565 VAL A C 1
ATOM 4323 O O . VAL A 1 565 ? 31.199 0.211 -2.303 1.00 79.00 565 VAL A O 1
ATOM 4326 N N . VAL A 1 566 ? 32.037 2.252 -1.871 1.00 83.19 566 VAL A N 1
ATOM 4327 C CA . VAL A 1 566 ? 31.625 2.848 -3.154 1.00 83.19 566 VAL A CA 1
ATOM 4328 C C . VAL A 1 566 ? 32.216 2.071 -4.331 1.00 83.19 566 VAL A C 1
ATOM 4330 O O . VAL A 1 566 ? 31.475 1.696 -5.237 1.00 83.19 566 VAL A O 1
ATOM 4333 N N . PHE A 1 567 ? 33.515 1.754 -4.299 1.00 88.38 567 PHE A N 1
ATOM 4334 C CA . PHE A 1 567 ? 34.157 0.983 -5.370 1.00 88.38 567 PHE A CA 1
ATOM 4335 C C . PHE A 1 567 ? 33.665 -0.468 -5.450 1.00 88.38 567 PHE A C 1
ATOM 4337 O O . PHE A 1 567 ? 33.456 -0.973 -6.553 1.00 88.38 567 PHE A O 1
ATOM 4344 N N . LYS A 1 568 ? 33.413 -1.131 -4.311 1.00 82.88 568 LYS A N 1
ATOM 4345 C CA . LYS A 1 568 ? 32.809 -2.477 -4.293 1.00 82.88 568 LYS A CA 1
ATOM 4346 C C . LYS A 1 568 ? 31.422 -2.478 -4.932 1.00 82.88 568 LYS A C 1
ATOM 4348 O O . LYS A 1 568 ? 31.133 -3.332 -5.768 1.00 82.88 568 LYS A O 1
ATOM 4353 N N . VAL A 1 569 ? 30.574 -1.520 -4.556 1.00 81.50 569 VAL A N 1
ATOM 4354 C CA . VAL A 1 569 ? 29.214 -1.384 -5.095 1.00 81.50 569 VAL A CA 1
ATOM 4355 C C . VAL A 1 569 ? 29.261 -1.049 -6.584 1.00 81.50 569 VAL A C 1
ATOM 4357 O O . VAL A 1 569 ? 28.534 -1.678 -7.349 1.00 81.50 569 VAL A O 1
ATOM 4360 N N . LEU A 1 570 ? 30.132 -0.127 -7.002 1.00 87.81 570 LEU A N 1
ATOM 4361 C CA . LEU A 1 570 ? 30.349 0.219 -8.409 1.00 87.81 570 LEU A CA 1
ATOM 4362 C C . LEU A 1 570 ? 30.694 -1.029 -9.222 1.00 87.81 570 LEU A C 1
ATOM 4364 O O . LEU A 1 570 ? 29.990 -1.348 -10.176 1.00 87.81 570 LEU A O 1
ATOM 4368 N N . PHE A 1 571 ? 31.736 -1.759 -8.817 1.00 88.44 571 PHE A N 1
ATOM 4369 C CA . PHE A 1 571 ? 32.210 -2.928 -9.553 1.00 88.44 571 PHE A CA 1
ATOM 4370 C C . PHE A 1 571 ? 31.149 -4.031 -9.621 1.00 88.44 571 PHE A C 1
ATOM 4372 O O . PHE A 1 571 ? 30.888 -4.580 -10.690 1.00 88.44 571 PHE A O 1
ATOM 4379 N N . PHE A 1 572 ? 30.481 -4.317 -8.501 1.00 85.31 572 PHE A N 1
ATOM 4380 C CA . PHE A 1 572 ? 29.424 -5.323 -8.457 1.00 85.31 572 PHE A CA 1
ATOM 4381 C C . PHE A 1 572 ? 28.240 -4.962 -9.365 1.00 85.31 572 PHE A C 1
ATOM 4383 O O . PHE A 1 572 ? 27.789 -5.796 -10.147 1.00 85.31 572 PHE A O 1
ATOM 4390 N N . ASN A 1 573 ? 27.749 -3.720 -9.301 1.00 82.81 573 ASN A N 1
ATOM 4391 C CA . ASN A 1 573 ? 26.624 -3.293 -10.136 1.00 82.81 573 ASN A CA 1
ATOM 4392 C C . ASN A 1 573 ? 26.997 -3.255 -11.617 1.00 82.81 573 ASN A C 1
ATOM 4394 O O . ASN A 1 573 ? 26.189 -3.654 -12.450 1.00 82.81 573 ASN A O 1
ATOM 4398 N N . TYR A 1 574 ? 28.218 -2.833 -11.939 1.00 88.81 574 TYR A N 1
ATOM 4399 C CA . TYR A 1 574 ? 28.737 -2.874 -13.298 1.00 88.81 574 TYR A CA 1
ATOM 4400 C C . TYR A 1 574 ? 28.733 -4.305 -13.864 1.00 88.81 574 TYR A C 1
ATOM 4402 O O . TYR A 1 574 ? 28.201 -4.533 -14.950 1.00 88.81 574 TYR A O 1
ATOM 4410 N N . LEU A 1 575 ? 29.222 -5.294 -13.105 1.00 88.94 575 LEU A N 1
ATOM 4411 C CA . LEU A 1 575 ? 29.187 -6.699 -13.529 1.00 88.94 575 LEU A CA 1
ATOM 4412 C C . LEU A 1 575 ? 27.761 -7.222 -13.729 1.00 88.94 575 LEU A C 1
ATOM 4414 O O . LEU A 1 575 ? 27.500 -7.926 -14.703 1.00 88.94 575 LEU A O 1
ATOM 4418 N N . VAL A 1 576 ? 26.833 -6.873 -12.835 1.00 85.44 576 VAL A N 1
ATOM 4419 C CA . VAL A 1 576 ? 25.422 -7.273 -12.959 1.00 85.44 576 VAL A CA 1
ATOM 4420 C C . VAL A 1 576 ? 24.787 -6.669 -14.212 1.00 85.44 576 VAL A C 1
ATOM 4422 O O . VAL A 1 576 ? 24.092 -7.381 -14.935 1.00 85.44 576 VAL A O 1
ATOM 4425 N N . LYS A 1 577 ? 25.049 -5.390 -14.502 1.00 85.88 577 LYS A N 1
ATOM 4426 C CA . LYS A 1 577 ? 24.543 -4.696 -15.696 1.00 85.88 577 LYS A CA 1
ATOM 4427 C C . LYS A 1 577 ? 25.066 -5.333 -16.989 1.00 85.88 577 LYS A C 1
ATOM 4429 O O . LYS A 1 577 ? 24.275 -5.668 -17.868 1.00 85.88 577 LYS A O 1
ATOM 4434 N N . VAL A 1 578 ? 26.372 -5.598 -17.075 1.00 90.19 578 VAL A N 1
ATOM 4435 C CA . VAL A 1 578 ? 26.975 -6.276 -18.239 1.00 90.19 578 VAL A CA 1
ATOM 4436 C C . VAL A 1 578 ? 26.459 -7.714 -18.378 1.00 90.19 578 VAL A C 1
ATOM 4438 O O . VAL A 1 578 ? 26.135 -8.156 -19.480 1.00 90.19 578 VAL A O 1
ATOM 4441 N N . GLY A 1 579 ? 26.338 -8.447 -17.268 1.00 89.62 579 GLY A N 1
ATOM 4442 C CA . GLY A 1 579 ? 25.7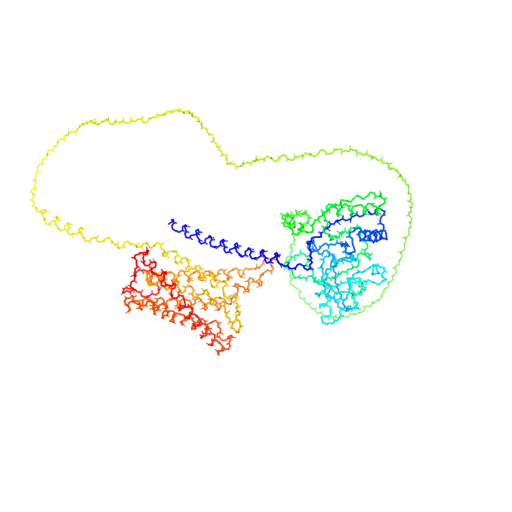92 -9.806 -17.262 1.00 89.62 579 GLY A CA 1
ATOM 4443 C C . GLY A 1 579 ? 24.333 -9.858 -17.719 1.00 89.62 579 GLY A C 1
ATOM 4444 O O . GLY A 1 579 ? 23.945 -10.769 -18.452 1.00 89.62 579 GLY A O 1
ATOM 4445 N N . TRP A 1 580 ? 23.535 -8.858 -17.342 1.00 87.75 580 TRP A N 1
ATOM 4446 C CA . TRP A 1 580 ? 22.166 -8.708 -17.822 1.00 87.75 580 TRP A CA 1
ATOM 4447 C C . TRP A 1 580 ? 22.109 -8.501 -19.340 1.00 87.75 580 TRP A C 1
ATOM 4449 O O . TRP A 1 580 ? 21.332 -9.180 -20.010 1.00 87.75 580 TRP A O 1
ATOM 4459 N N . GLU A 1 581 ? 22.947 -7.625 -19.900 1.00 89.56 581 GLU A N 1
ATOM 4460 C CA . GLU A 1 581 ? 22.989 -7.409 -21.353 1.00 89.56 581 GLU A CA 1
ATOM 4461 C C . GLU A 1 581 ? 23.361 -8.691 -22.103 1.00 89.56 581 GLU A C 1
ATOM 4463 O O . GLU A 1 581 ? 22.708 -9.069 -23.081 1.00 89.56 581 GLU A O 1
ATOM 4468 N N . ALA A 1 582 ? 24.359 -9.426 -21.610 1.00 90.44 582 ALA A N 1
ATOM 4469 C CA . ALA A 1 582 ? 24.732 -10.715 -22.182 1.00 90.44 582 ALA A CA 1
ATOM 4470 C C . ALA A 1 582 ? 23.552 -11.709 -22.170 1.00 90.44 582 ALA A C 1
ATOM 4472 O O . ALA A 1 582 ? 23.330 -12.420 -23.152 1.00 90.44 582 ALA A O 1
ATOM 4473 N N . ALA A 1 583 ? 22.751 -11.717 -21.099 1.00 90.44 583 ALA A N 1
ATOM 4474 C CA . ALA A 1 583 ? 21.565 -12.563 -20.986 1.00 90.44 583 ALA A CA 1
ATOM 4475 C C . ALA A 1 583 ? 20.424 -12.138 -21.931 1.00 90.44 583 ALA A C 1
ATOM 4477 O O . ALA A 1 583 ? 19.713 -12.997 -22.457 1.00 90.44 583 ALA A O 1
ATOM 4478 N N . VAL A 1 584 ? 20.243 -10.834 -22.173 1.00 90.12 584 VAL A N 1
ATOM 4479 C CA . VAL A 1 584 ? 19.180 -10.295 -23.044 1.00 90.12 584 VAL A CA 1
ATOM 4480 C C . VAL A 1 584 ? 19.578 -10.276 -24.522 1.00 90.12 584 VAL A C 1
ATOM 4482 O O . VAL A 1 584 ? 18.701 -10.325 -25.388 1.00 90.12 584 VAL A O 1
ATOM 4485 N N . THR A 1 585 ? 20.873 -10.332 -24.835 1.00 90.56 585 THR A N 1
ATOM 4486 C CA . THR A 1 585 ? 21.414 -10.330 -26.204 1.00 90.56 585 THR A CA 1
ATOM 4487 C C . THR A 1 585 ? 20.647 -11.249 -27.183 1.00 90.56 585 THR A C 1
ATOM 4489 O O . THR A 1 585 ? 20.303 -10.783 -28.272 1.00 90.56 585 THR A O 1
ATOM 4492 N N . PRO A 1 586 ? 20.264 -12.507 -26.860 1.00 91.06 586 PRO A N 1
ATOM 4493 C CA . PRO A 1 586 ? 19.477 -13.350 -27.773 1.00 91.06 586 PRO A CA 1
ATOM 4494 C C . PRO A 1 586 ? 18.110 -12.759 -28.159 1.00 91.06 586 PRO A C 1
ATOM 4496 O O . PRO A 1 586 ? 17.626 -12.962 -29.277 1.00 91.06 586 PRO A O 1
ATOM 4499 N N . VAL A 1 587 ? 17.473 -12.023 -27.248 1.00 90.25 587 VAL A N 1
ATOM 4500 C CA . VAL A 1 587 ? 16.227 -11.290 -27.508 1.00 90.25 587 VAL A CA 1
ATOM 4501 C C . VAL A 1 587 ? 16.516 -10.066 -28.373 1.00 90.25 587 VAL A C 1
ATOM 4503 O O . VAL A 1 587 ? 15.808 -9.852 -29.361 1.00 90.25 587 VAL A O 1
ATOM 4506 N N . THR A 1 588 ? 17.593 -9.331 -28.084 1.00 90.12 588 THR A N 1
ATOM 4507 C CA . THR A 1 588 ? 18.062 -8.193 -28.893 1.00 90.12 588 THR A CA 1
ATOM 4508 C C . THR A 1 588 ? 18.262 -8.599 -30.355 1.00 90.12 588 THR A C 1
ATOM 4510 O O . THR A 1 588 ? 17.761 -7.925 -31.253 1.00 90.12 588 THR A O 1
ATOM 4513 N N . TYR A 1 589 ? 18.857 -9.768 -30.621 1.00 90.62 589 TYR A N 1
ATOM 4514 C CA . TYR A 1 589 ? 18.976 -10.326 -31.978 1.00 90.62 589 TYR A CA 1
ATOM 4515 C C . TYR A 1 589 ? 17.628 -10.474 -32.687 1.00 90.62 589 TYR A C 1
ATOM 4517 O O . TYR A 1 589 ? 17.497 -10.113 -33.859 1.00 90.62 589 TYR A O 1
ATOM 4525 N N . LYS A 1 590 ? 16.614 -11.014 -31.999 1.00 90.69 590 LYS A N 1
ATOM 4526 C CA . LYS A 1 590 ? 15.277 -11.205 -32.581 1.00 90.69 590 LYS A CA 1
ATOM 4527 C C . LYS A 1 590 ? 14.646 -9.863 -32.944 1.00 90.69 590 LYS A C 1
ATOM 4529 O O . LYS A 1 590 ? 14.116 -9.728 -34.047 1.00 90.69 590 LYS A O 1
ATOM 4534 N N . VAL A 1 591 ? 14.744 -8.879 -32.050 1.00 90.50 591 VAL A N 1
ATOM 4535 C CA . VAL A 1 591 ? 14.176 -7.536 -32.240 1.00 90.50 591 VAL A CA 1
ATOM 4536 C C . VAL A 1 591 ? 14.891 -6.785 -33.363 1.00 90.50 591 VAL A C 1
ATOM 4538 O O . VAL A 1 591 ? 14.228 -6.290 -34.274 1.00 90.50 591 VAL A O 1
ATOM 4541 N N . VAL A 1 592 ? 16.226 -6.756 -33.358 1.00 91.56 592 VAL A N 1
ATOM 4542 C CA . VAL A 1 592 ? 17.031 -6.117 -34.410 1.00 91.56 592 VAL A CA 1
ATOM 4543 C C . VAL A 1 592 ? 16.719 -6.737 -35.769 1.00 91.56 592 VAL A C 1
ATOM 4545 O O . VAL A 1 592 ? 16.382 -6.020 -36.707 1.00 91.56 592 VAL A O 1
ATOM 4548 N N . ASN A 1 593 ? 16.754 -8.067 -35.884 1.00 90.19 593 ASN A N 1
ATOM 4549 C CA . ASN A 1 593 ? 16.493 -8.740 -37.159 1.00 90.19 593 ASN A CA 1
ATOM 4550 C C . ASN A 1 593 ? 15.054 -8.548 -37.644 1.00 90.19 593 ASN A C 1
ATOM 4552 O O . ASN A 1 593 ? 14.811 -8.562 -38.851 1.00 90.19 593 ASN A O 1
ATOM 4556 N N . PHE A 1 594 ? 14.089 -8.419 -36.735 1.00 91.12 594 PHE A N 1
ATOM 4557 C CA . PHE A 1 594 ? 12.717 -8.067 -37.086 1.00 91.12 594 PHE A CA 1
ATOM 4558 C C . PHE A 1 594 ? 12.640 -6.637 -37.630 1.00 91.12 594 PHE A C 1
ATOM 4560 O O . PHE A 1 594 ? 12.104 -6.438 -38.717 1.00 91.12 594 PHE A O 1
ATOM 4567 N N . LEU A 1 595 ? 13.218 -5.661 -36.927 1.00 88.88 595 LEU A N 1
ATOM 4568 C CA . LEU A 1 595 ? 13.171 -4.254 -37.325 1.00 88.88 595 LEU A CA 1
ATOM 4569 C C . LEU A 1 595 ? 13.929 -3.993 -38.628 1.00 88.88 595 LEU A C 1
ATOM 4571 O O . LEU A 1 595 ? 13.376 -3.343 -39.508 1.00 88.88 595 LEU A O 1
ATOM 4575 N N . LYS A 1 596 ? 15.126 -4.569 -38.809 1.00 89.81 596 LYS A N 1
ATOM 4576 C CA . LYS A 1 596 ? 15.874 -4.471 -40.076 1.00 89.81 596 LYS A CA 1
ATOM 4577 C C . LYS A 1 596 ? 15.052 -4.984 -41.261 1.00 89.81 596 LYS A C 1
ATOM 4579 O O . LYS A 1 596 ? 15.017 -4.353 -42.314 1.00 89.81 596 LYS A O 1
ATOM 4584 N N . ARG A 1 597 ? 14.338 -6.106 -41.080 1.00 88.25 597 ARG A N 1
ATOM 4585 C CA . ARG A 1 597 ? 13.445 -6.678 -42.104 1.00 88.25 597 ARG A CA 1
ATOM 4586 C C . ARG A 1 597 ? 12.198 -5.830 -42.340 1.00 88.25 597 ARG A C 1
ATOM 4588 O O . ARG A 1 597 ? 11.806 -5.659 -43.486 1.00 88.25 597 ARG A O 1
ATOM 4595 N N . ALA A 1 598 ? 11.580 -5.321 -41.280 1.00 86.25 598 ALA A N 1
ATOM 4596 C CA . ALA A 1 598 ? 10.323 -4.585 -41.363 1.00 86.25 598 ALA A CA 1
ATOM 4597 C C . ALA A 1 598 ? 10.493 -3.146 -41.883 1.00 86.25 598 ALA A C 1
ATOM 4599 O O . ALA A 1 598 ? 9.572 -2.606 -42.493 1.00 86.25 598 ALA A O 1
ATOM 4600 N N . GLU A 1 599 ? 11.653 -2.534 -41.640 1.00 86.81 599 GLU A N 1
ATOM 4601 C CA . GLU A 1 599 ? 12.007 -1.182 -42.097 1.00 86.81 599 GLU A CA 1
ATOM 4602 C C . GLU A 1 599 ? 12.833 -1.179 -43.387 1.00 86.81 599 GLU A C 1
ATOM 4604 O O . GLU A 1 599 ? 13.065 -0.115 -43.958 1.00 86.81 599 GLU A O 1
ATOM 4609 N N . HIS A 1 600 ? 13.281 -2.354 -43.846 1.00 84.19 600 HIS A N 1
ATOM 4610 C CA . HIS A 1 600 ? 14.216 -2.505 -44.965 1.00 84.19 600 HIS A CA 1
ATOM 4611 C C . HIS A 1 600 ? 15.465 -1.618 -44.811 1.00 84.19 600 HIS A C 1
ATOM 4613 O O . HIS A 1 600 ? 15.918 -0.978 -45.762 1.00 84.19 600 HIS A O 1
ATOM 4619 N N . GLU A 1 601 ? 16.012 -1.567 -43.595 1.00 84.81 601 GLU A N 1
ATOM 4620 C CA . GLU A 1 601 ? 17.121 -0.685 -43.232 1.00 84.81 601 GLU A CA 1
ATOM 4621 C C . GLU A 1 601 ? 18.153 -1.433 -42.386 1.00 84.81 601 GLU A C 1
ATOM 4623 O O . GLU A 1 601 ? 17.817 -2.117 -41.421 1.00 84.81 601 GLU A O 1
ATOM 4628 N N . ASP A 1 602 ? 19.423 -1.264 -42.747 1.00 86.88 602 ASP A N 1
ATOM 4629 C CA . ASP A 1 602 ? 20.567 -1.675 -41.943 1.00 86.88 602 ASP A CA 1
ATOM 4630 C C . ASP A 1 602 ? 21.658 -0.606 -42.079 1.00 86.88 602 ASP A C 1
ATOM 4632 O O . ASP A 1 602 ? 22.510 -0.666 -42.967 1.00 86.88 602 ASP A O 1
ATOM 4636 N N . TYR A 1 603 ? 21.575 0.441 -41.256 1.00 85.56 603 TYR A N 1
ATOM 4637 C CA . TYR A 1 603 ? 22.384 1.643 -41.456 1.00 85.56 603 TYR A CA 1
ATOM 4638 C C . TYR A 1 603 ? 23.833 1.464 -40.979 1.00 85.56 603 TYR A C 1
ATOM 4640 O O . TYR A 1 603 ? 24.074 1.009 -39.861 1.00 85.56 603 TYR A O 1
ATOM 4648 N N . PHE A 1 604 ? 24.810 1.869 -41.795 1.00 87.31 604 PHE A N 1
ATOM 4649 C CA . PHE A 1 604 ? 26.233 1.867 -41.439 1.00 87.31 604 PHE A CA 1
ATOM 4650 C C . PHE A 1 604 ? 26.765 3.298 -41.323 1.00 87.31 604 PHE A C 1
ATOM 4652 O O . PHE A 1 604 ? 26.812 4.030 -42.313 1.00 87.31 604 PHE A O 1
ATOM 4659 N N . ASP A 1 605 ? 27.245 3.673 -40.137 1.00 84.62 605 ASP A N 1
ATOM 4660 C CA . ASP A 1 605 ? 27.751 5.012 -39.799 1.00 84.62 605 ASP A CA 1
ATOM 4661 C C . ASP A 1 605 ? 29.141 5.331 -40.404 1.00 84.62 605 ASP A C 1
ATOM 4663 O O . ASP A 1 605 ? 30.064 5.768 -39.720 1.00 84.62 605 ASP A O 1
ATOM 4667 N N . ARG A 1 606 ? 29.321 5.118 -41.716 1.00 82.50 606 ARG A N 1
ATOM 4668 C CA . ARG A 1 606 ? 30.595 5.369 -42.426 1.00 82.50 606 ARG A CA 1
ATOM 4669 C C . ARG A 1 606 ? 30.887 6.854 -42.653 1.00 82.50 606 ARG A C 1
ATOM 4671 O O . ARG A 1 606 ? 32.044 7.233 -42.784 1.00 82.50 606 ARG A O 1
ATOM 4678 N N . ARG A 1 607 ? 29.843 7.681 -42.752 1.00 78.81 607 ARG A N 1
ATOM 4679 C CA . ARG A 1 607 ? 29.929 9.133 -43.011 1.00 78.81 607 ARG A CA 1
ATOM 4680 C C . ARG A 1 607 ? 29.217 9.959 -41.937 1.00 78.81 607 ARG A C 1
ATOM 4682 O O . ARG A 1 607 ? 28.861 11.105 -42.183 1.00 78.81 607 ARG A O 1
ATOM 4689 N N . THR A 1 608 ? 28.973 9.366 -40.772 1.00 82.44 608 THR A N 1
ATOM 4690 C CA . THR A 1 608 ? 28.255 10.024 -39.681 1.00 82.44 608 THR A CA 1
ATOM 4691 C C . THR A 1 608 ? 29.203 10.910 -38.881 1.00 82.44 608 THR A C 1
ATOM 4693 O O . THR A 1 608 ? 30.273 10.471 -38.465 1.00 82.44 608 THR A O 1
ATOM 4696 N N . ASP A 1 609 ? 28.788 12.149 -38.622 1.00 80.81 609 ASP A N 1
ATOM 4697 C CA . ASP A 1 609 ? 29.449 13.009 -37.642 1.00 80.81 609 ASP A CA 1
ATOM 4698 C C . ASP A 1 609 ? 29.050 12.567 -36.227 1.00 80.81 609 ASP A C 1
ATOM 4700 O O . ASP A 1 609 ? 27.882 12.676 -35.836 1.00 80.81 609 ASP A O 1
ATOM 4704 N N . PHE A 1 610 ? 30.023 12.067 -35.466 1.00 83.50 610 PHE A N 1
ATOM 4705 C CA . PHE A 1 610 ? 29.822 11.560 -34.109 1.00 83.50 610 PHE A CA 1
ATOM 4706 C C . PHE A 1 610 ? 29.676 12.659 -33.047 1.00 83.50 610 PHE A C 1
ATOM 4708 O O . PHE A 1 610 ? 29.450 12.341 -31.878 1.00 83.50 610 PHE A O 1
ATOM 4715 N N . ASN A 1 611 ? 29.724 13.941 -33.428 1.00 83.00 611 ASN A N 1
ATOM 4716 C CA . ASN A 1 611 ? 29.460 15.044 -32.513 1.00 83.00 611 ASN A CA 1
ATOM 4717 C C . ASN A 1 611 ? 28.054 14.899 -31.880 1.00 83.00 611 ASN A C 1
ATOM 4719 O O . ASN A 1 611 ? 27.047 14.872 -32.605 1.00 83.00 611 ASN A O 1
ATOM 4723 N N . PRO A 1 612 ? 27.955 14.826 -30.540 1.00 78.31 612 PRO A N 1
ATOM 4724 C CA . PRO A 1 612 ? 26.686 14.611 -29.846 1.00 78.31 612 PRO A CA 1
ATOM 4725 C C . PRO A 1 612 ? 25.701 15.782 -29.999 1.00 78.31 612 PRO A C 1
ATOM 4727 O O . PRO A 1 612 ? 24.499 15.588 -29.827 1.00 78.31 612 PRO A O 1
ATOM 4730 N N . PHE A 1 613 ? 26.163 16.982 -30.369 1.00 82.75 613 PHE A N 1
ATOM 4731 C CA . PHE A 1 613 ? 25.344 18.200 -30.440 1.00 82.75 613 PHE A CA 1
ATOM 4732 C C . PHE A 1 613 ? 24.778 18.514 -31.833 1.00 82.75 613 PHE A C 1
ATOM 4734 O O . PHE A 1 613 ? 23.895 19.363 -31.966 1.00 82.75 613 PHE A O 1
ATOM 4741 N N . LYS A 1 614 ? 25.238 17.845 -32.897 1.00 78.19 614 LYS A N 1
ATOM 4742 C CA . LYS A 1 614 ? 24.685 18.061 -34.244 1.00 78.19 614 LYS A CA 1
ATOM 4743 C C . LYS A 1 614 ? 23.400 17.253 -34.423 1.00 78.19 614 LYS A C 1
ATOM 4745 O O . LYS A 1 614 ? 23.425 16.040 -34.340 1.00 78.19 614 LYS A O 1
ATOM 4750 N N . LEU A 1 615 ? 22.265 17.897 -34.708 1.00 61.00 615 LEU A N 1
ATOM 4751 C CA . LEU A 1 615 ? 20.963 17.215 -34.886 1.00 61.00 615 LEU A CA 1
ATOM 4752 C C . LEU A 1 615 ? 20.619 16.881 -36.359 1.00 61.00 615 LEU A C 1
ATOM 4754 O O . LEU A 1 615 ? 19.594 16.241 -36.634 1.00 61.00 615 LEU A O 1
ATOM 4758 N N . GLY A 1 616 ? 21.459 17.309 -37.309 1.00 54.03 616 GLY A N 1
ATOM 4759 C CA . GLY A 1 616 ? 21.376 16.960 -38.737 1.00 54.03 616 GLY A CA 1
ATOM 4760 C C . GLY A 1 616 ? 21.858 15.535 -39.024 1.00 54.03 616 GLY A C 1
ATOM 4761 O O . GLY A 1 616 ? 22.468 14.924 -38.153 1.00 54.03 616 GLY A O 1
ATOM 4762 N N . ALA A 1 617 ? 21.526 14.986 -40.196 1.00 46.41 617 ALA A N 1
ATOM 4763 C CA . ALA A 1 617 ? 22.147 13.751 -40.687 1.00 46.41 617 ALA A CA 1
ATOM 4764 C C . ALA A 1 617 ? 23.545 14.059 -41.226 1.00 46.41 617 ALA A C 1
ATOM 4766 O O . ALA A 1 617 ? 23.671 15.140 -41.847 1.00 46.41 617 ALA A O 1
#

Radius of gyration: 42.79 Å; chains: 1; bounding box: 92×79×147 Å

Foldseek 3Di:
DVVVVVLVVVVVVVVVVVVVVVVVVVVVVLVPQDQLFDQPQKKKWKFFADPPPQDLVNLLVLQVQLLVLCCVVFHNLQKWKKAADAQRAQPAWWAKALDPPDSHDIFREMAIAFSRCVNRVWDWPDADTDDPVQLVDPAWEKEWEPVRQCRHPVPDDQAQGWMAIHPVRRIYGYRTYTHFGHRHGSPDDGGTHMYTHCSNVRDSIIMMMGRHPDPPVVSLVSSVVSSCVSVPPPDRPDPGDMDRSVVVVVVVVPPPPDDDDDDDDDDDDDDDDDDDDDDDDYDDDDDDDDDDDDDDDDDDDDDDDDDDDDDDDDDDDDDDDDDDPDDDDDDDDDDDDDDDDDDDDDDDDDDDDDDDDDDDDDDDDDDDDDDDDPPVVVVVVVVVVVPCPPPPPPQDFPCLVVLLSVLLVLLVCLVQVFALDWDDDPPDIDTSSLVRVLVSLLSLLLCCQFPNLLSSLVSLVVSLVSLVVLLVVLVVVLPDDDDPPDDCNVVSCSRSVPPVQLSVLQSVLSSQLSLQLSVQLLVVCLVCVNPDSLCSSLVSLLRSLVSSLVRNLCSRPPPPDDPVVSVVNSVVSSVSSSVVSNVCVVVSVVSSVVSCVSRVTRDHCPPPDSPSPDNDD